Protein AF-A0A358PZN3-F1 (afdb_monomer)

pLDDT: mean 94.81, std 4.81, range [64.06, 98.94]

Mean predicted aligned error: 3.84 Å

Foldseek 3Di:
DFFWFFLAKAKEKEQFLQLLLLLCVVVVPPCSVVLNVLADDPQLCQQQVLNCCLQAVDPLLCVVVFDPPSSVRGHPDGDQHHLRYGYHYNLLLLLLLQLLDPQCQWAFAQVSNVVNLVVQCPDQQSVLWPCSVVPDPHHDHPVRQVCCVVPQQWRFGDDPNDGGTTGGFPDPVFPCRHSVNSSQLSQWLSQQLNQVSVRCSSSVPDLCQEQEEEEFAQAWDDTPVDTNPDASRVSSSVRNVSVNYDYHYFHAWLQRQVVSVLVLRVCQVVVVGFKYKYKTWFGSNQQCVCSVLCVVVVHRRPSSMIMIMMTIIGTRPLQGWGWPSVLKFWDDPPQDADLLSNCCRAPVVSQVVVVHALLLAQAEQAQQAAQVNCVSVVPGFPQLVVLLSSQVNCVVVVNHDPVCSVVSCSRHGRHRSFHPRGNGSQSVSCVNVVRVCLSVVNGFKYKGKTKACCCVVVPDRDITIMIIMTGRRDD

Radius of gyration: 21.74 Å; Cα contacts (8 Å, |Δi|>4): 1107; chains: 1; bounding box: 53×53×61 Å

Sequence (475 aa):
MKYPVIKGTSYTLIQTPGLLLQQATLKGSQLSHSIKDQLRSFDSVVRYPPNQAFIGNLLPEDLLNIPRPWYNNALSEGKRQGKLGEIFPEDEFLGVLDAVDVYGLVCLEAGFKQSILQKLRYHPALCMLKGIKTAQNDSFSNEEVHEMIETREALPLIFGGQIIGCVRKATVSDSNLTASRVLENLTAKASAVAALQLLLSKTGLKPQDVDYIIEASEEACGDNRQKGGGSFAKSIAEACSCSNASGADTRAFCAAPVHALMQAAALVQSGIFTNVIVVAGGCSAKLGLNAEIHLEHNMPVLEDILGAFAFHISKDDGINPIIRTDLIGRMNVGCGDSPQQVYHSLIAEPLTKGGYRIVDMDRYAAELVNPEIIEPTGCGDIAKRNYSMIASLGILRGEIDRSEIEEQIHRFGVPGFAPNQGHIPSGVPYIGPARDLILGNKVNQVMIIGKGSLFLGKLTRLYDALSLIIQRNPK

Solvent-accessible surface area (backbone atoms only — not comparable to full-atom values): 23916 Å² total; per-residue (Å²): 135,84,40,21,15,55,74,40,49,17,24,28,38,33,41,32,62,40,60,20,54,49,43,35,53,77,72,63,47,89,51,54,66,64,52,61,76,30,54,69,54,70,67,56,54,33,16,21,52,42,53,28,24,60,15,45,70,38,58,53,66,57,53,76,80,49,66,80,60,40,87,82,50,45,47,96,73,56,56,46,68,33,80,37,17,34,54,41,56,43,66,62,48,56,42,39,38,44,31,62,48,89,79,74,39,58,44,40,22,41,68,59,46,55,54,35,52,56,56,41,60,70,34,90,38,60,33,72,26,47,27,62,69,61,52,77,95,76,65,35,53,70,66,57,40,51,49,36,40,76,74,58,65,21,39,78,37,44,54,99,91,39,78,49,22,26,26,36,39,82,45,92,91,33,89,46,29,34,14,69,50,44,47,41,51,41,48,21,42,30,37,21,37,53,6,42,34,43,28,31,60,74,64,66,53,54,40,64,65,31,42,32,27,34,23,17,31,75,77,67,40,36,51,78,88,42,72,50,68,45,54,58,17,45,55,32,30,56,38,57,53,18,78,58,38,48,51,44,67,38,80,40,47,16,14,8,47,42,51,33,51,53,50,41,38,51,40,25,59,72,62,80,39,54,31,28,35,35,32,25,23,20,46,61,87,38,27,42,71,56,35,70,58,26,52,78,70,76,41,63,40,79,39,35,50,38,44,21,29,19,37,36,35,23,58,62,76,68,63,42,34,22,42,42,78,90,35,54,10,46,65,54,95,85,52,66,84,51,68,69,48,48,50,36,37,36,44,52,48,21,28,53,77,69,73,43,57,75,80,70,41,47,31,44,27,41,43,18,32,26,34,86,74,38,33,82,76,72,67,41,54,54,14,61,52,49,34,54,54,52,44,51,51,24,39,78,69,72,73,39,57,87,89,43,43,68,61,49,34,64,64,26,44,49,58,35,40,32,58,76,40,64,27,50,14,19,11,59,71,48,50,52,61,49,49,52,30,32,74,68,71,73,43,54,34,35,37,37,27,9,58,10,69,47,38,78,74,71,80,48,85,48,69,42,38,31,22,40,36,40,28,54,41,74,124

Nearest PDB structures (foldseek):
  1mzj-assembly1_B  TM=5.254E-01  e=3.501E-09  Streptomyces sp. R1128
  3il4-assembly2_C  TM=5.568E-01  e=7.692E-09  Enterococcus faecalis
  6et9-assembly1_C  TM=6.204E-01  e=6.902E-07  Methanothermococcus thermolithotrophicus
  7yvy-assembly3_C  TM=6.180E-01  e=4.171E-06  Pyrococcus furiosus COM1
  5dwz-assembly2_G  TM=5.846E-01  e=3.352E-03  Pseudomonas aeruginosa

Secondary structure (DSSP, 8-state):
----EEEEEEEEEEE-HHHHHHHHHHTT-TTHHHHHHTPPPHHHHHH-HHHHHHTTSS-GGGGGGSPSPTTTS--SS--SB-SSEEEEPHHHHHHHHHHH-SSS-EEEBHHHHHHHHHHHHTSTTGGGSHHHHT-----B-HHHHHHHHHHS-PEEEEETTEEEEEE--S-SS-TTS-HHHHHHHHHHHHHHHHHHHHHHHHH---GGG--EEEE-SS--B--SSSTT-B-HHHHHHHHTT-TT-EEEE---GGGHHHHHHHHHHHHHHTTS-SEEEEEE---GGGTTTTHHHHHHTT------EEEEEEEEEES--SSSPEE-GGG-EE--TTS-S-HHHHHIIIIIHHHHHHT--GGG-SEEEE--B-HHHHGGGTT--HHHHHHHHHHHHHHHTTSS-GGGHHHHHHHHBPPP-B-S-TTTTSSGGGHHHHHHHHHTTS-SEEEEEEEE-GGGGTS-S--EEEEEEEEPPP-

Structure (mmCIF, N/CA/C/O backbone):
data_AF-A0A358PZN3-F1
#
_entry.id   AF-A0A358PZN3-F1
#
loop_
_atom_site.group_PDB
_atom_site.id
_atom_site.type_symbol
_atom_site.label_atom_id
_atom_site.label_alt_id
_atom_site.label_comp_id
_atom_site.label_asym_id
_atom_site.label_entity_id
_atom_site.label_seq_id
_atom_site.pdbx_PDB_ins_code
_atom_site.Cartn_x
_atom_site.Cartn_y
_atom_site.Cartn_z
_atom_site.occupancy
_atom_site.B_iso_or_equiv
_atom_site.auth_seq_id
_atom_site.auth_comp_id
_atom_site.auth_asym_id
_atom_site.auth_atom_id
_atom_site.pdbx_PDB_model_num
ATOM 1 N N . MET A 1 1 ? 6.031 -22.545 -20.433 1.00 68.69 1 MET A N 1
ATOM 2 C CA . MET A 1 1 ? 5.826 -22.579 -18.966 1.00 68.69 1 MET A CA 1
ATOM 3 C C . MET A 1 1 ? 4.640 -21.670 -18.670 1.00 68.69 1 MET A C 1
ATOM 5 O O . MET A 1 1 ? 4.574 -20.632 -19.311 1.00 68.69 1 MET A O 1
ATOM 9 N N . LYS A 1 2 ? 3.686 -22.068 -17.817 1.00 90.38 2 LYS A N 1
ATOM 10 C CA . LYS A 1 2 ? 2.560 -21.195 -17.434 1.00 90.38 2 LYS A CA 1
ATOM 11 C C . LYS A 1 2 ? 2.978 -20.333 -16.248 1.00 90.38 2 LYS A C 1
ATOM 13 O O . LYS A 1 2 ? 3.532 -20.876 -15.291 1.00 90.38 2 LYS A O 1
ATOM 18 N N . TYR A 1 3 ? 2.729 -19.033 -16.321 1.00 97.56 3 TYR A N 1
ATOM 19 C CA . TYR A 1 3 ? 3.110 -18.081 -15.281 1.00 97.56 3 TYR A CA 1
ATOM 20 C C . TYR A 1 3 ? 1.866 -17.608 -14.516 1.00 97.56 3 TYR A C 1
ATOM 22 O O . TYR A 1 3 ? 0.807 -17.456 -15.122 1.00 97.56 3 TYR A O 1
ATOM 30 N N . PRO A 1 4 ? 1.957 -17.372 -13.198 1.00 98.44 4 PRO A N 1
ATOM 31 C CA . PRO A 1 4 ? 0.876 -16.749 -12.438 1.00 98.44 4 PRO A CA 1
ATOM 32 C C . PRO A 1 4 ? 0.514 -15.380 -13.006 1.00 98.44 4 PRO A C 1
ATOM 34 O O . PRO A 1 4 ? 1.378 -14.680 -13.535 1.00 98.44 4 PRO A O 1
ATOM 37 N N . VAL A 1 5 ? -0.741 -14.979 -12.839 1.00 98.69 5 VAL A N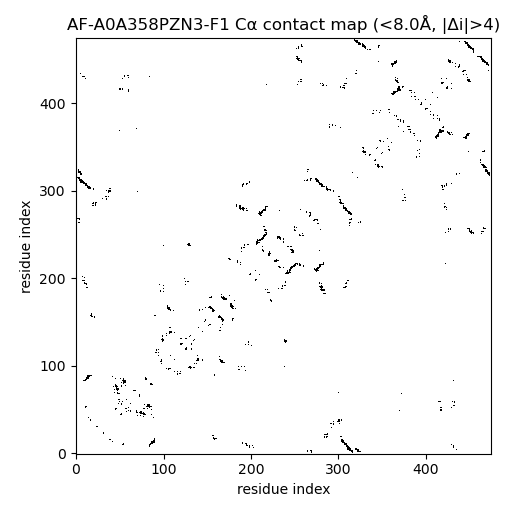 1
ATOM 38 C CA . VAL A 1 5 ? -1.265 -13.708 -13.345 1.00 98.69 5 VAL A CA 1
ATOM 39 C C . VAL A 1 5 ? -1.731 -12.796 -12.224 1.00 98.69 5 VAL A C 1
ATOM 41 O O . VAL A 1 5 ? -2.123 -13.250 -11.148 1.00 98.69 5 VAL A O 1
ATOM 44 N N . ILE A 1 6 ? -1.743 -11.498 -12.514 1.00 98.62 6 ILE A N 1
ATOM 45 C CA . ILE A 1 6 ? -2.354 -10.473 -11.666 1.00 98.62 6 ILE A CA 1
ATOM 46 C C . ILE A 1 6 ? -3.795 -10.282 -12.128 1.00 98.62 6 ILE A C 1
ATOM 48 O O . ILE A 1 6 ? -4.082 -9.544 -13.073 1.00 98.62 6 ILE A O 1
ATOM 52 N N . LYS A 1 7 ? -4.718 -10.979 -11.471 1.00 98.00 7 LYS A N 1
ATOM 53 C CA . LYS A 1 7 ? -6.123 -11.039 -11.879 1.00 98.00 7 LYS A CA 1
ATOM 54 C C . LYS A 1 7 ? -6.938 -9.836 -11.420 1.00 98.00 7 LYS A C 1
ATOM 56 O O . LYS A 1 7 ? -7.906 -9.464 -12.080 1.00 98.00 7 LYS A O 1
ATOM 61 N N . GLY A 1 8 ? -6.521 -9.191 -10.337 1.00 98.12 8 GLY A N 1
ATOM 62 C CA . GLY A 1 8 ? -7.188 -8.013 -9.804 1.00 98.12 8 GLY A CA 1
ATOM 63 C C . GLY A 1 8 ? -6.311 -7.223 -8.849 1.00 98.12 8 GLY A C 1
ATOM 64 O O . GLY A 1 8 ? -5.355 -7.746 -8.277 1.00 98.12 8 GLY A O 1
ATOM 65 N N . THR A 1 9 ? -6.659 -5.954 -8.683 1.00 98.50 9 THR A N 1
ATOM 66 C CA . THR A 1 9 ? -5.968 -5.008 -7.807 1.00 98.50 9 THR A CA 1
ATOM 67 C C . THR A 1 9 ? -6.991 -4.116 -7.121 1.00 98.50 9 THR A C 1
ATOM 69 O O . THR A 1 9 ? -7.992 -3.747 -7.743 1.00 98.50 9 THR A O 1
ATOM 72 N N . SER A 1 10 ? -6.722 -3.720 -5.885 1.00 98.62 10 SER A N 1
ATOM 73 C CA . SER A 1 10 ? -7.441 -2.651 -5.206 1.00 98.62 10 SER A CA 1
ATOM 74 C C . SER A 1 10 ? -6.488 -1.752 -4.427 1.00 98.62 10 SER A C 1
ATOM 76 O O . SER A 1 10 ? -5.435 -2.195 -3.961 1.00 98.62 10 SER A O 1
ATOM 78 N N . TYR A 1 11 ? -6.891 -0.496 -4.269 1.00 98.56 11 TYR A N 1
ATOM 79 C CA . TYR A 1 11 ? -6.168 0.508 -3.501 1.00 98.56 11 TYR A CA 1
ATOM 80 C C . TYR A 1 11 ? -7.123 1.257 -2.585 1.00 98.56 11 TYR A C 1
ATOM 82 O O . TYR A 1 11 ? -8.282 1.494 -2.926 1.00 98.56 11 TYR A O 1
ATOM 90 N N . THR A 1 12 ? -6.612 1.667 -1.439 1.00 98.31 12 THR A N 1
ATOM 91 C CA . THR A 1 12 ? -7.355 2.454 -0.468 1.00 98.31 12 THR A CA 1
ATOM 92 C C . THR A 1 12 ? -6.472 3.595 0.000 1.00 98.31 12 THR A C 1
ATOM 94 O O . THR A 1 12 ? -5.315 3.381 0.361 1.00 98.31 12 THR A O 1
ATOM 97 N N . LEU A 1 13 ? -7.025 4.802 0.002 1.00 98.69 13 LEU A N 1
ATOM 98 C CA . LEU A 1 13 ? -6.485 5.925 0.753 1.00 98.69 13 LEU A CA 1
ATOM 99 C C . LEU A 1 13 ? -7.462 6.259 1.869 1.00 98.69 13 LEU A C 1
ATOM 101 O O . LEU A 1 13 ? -8.667 6.236 1.652 1.00 98.69 13 LEU A O 1
ATOM 105 N N . ILE A 1 14 ? -6.971 6.563 3.059 1.00 98.56 14 ILE A N 1
ATOM 106 C CA . ILE A 1 14 ? -7.823 6.931 4.188 1.00 98.56 14 ILE A CA 1
ATOM 107 C C . ILE A 1 14 ? -7.271 8.211 4.779 1.00 98.56 14 ILE A C 1
ATOM 109 O O . ILE A 1 14 ? -6.125 8.226 5.224 1.00 98.56 14 ILE A O 1
ATOM 113 N N . GLN A 1 15 ? -8.072 9.271 4.782 1.00 98.25 15 GLN A N 1
ATOM 114 C CA . GLN A 1 15 ? -7.695 10.491 5.476 1.00 98.25 15 GLN A CA 1
ATOM 115 C C . GLN A 1 15 ? -7.861 10.286 6.985 1.00 98.25 15 GLN A C 1
ATOM 117 O O . GLN A 1 15 ? -8.930 9.871 7.425 1.00 98.25 15 GLN A O 1
ATOM 122 N N . THR A 1 16 ? -6.824 10.574 7.770 1.00 96.81 16 THR A N 1
ATOM 123 C CA . THR A 1 16 ? -6.803 10.351 9.225 1.00 96.81 16 THR A CA 1
ATOM 124 C C . THR A 1 16 ? -6.147 11.517 9.985 1.00 96.81 16 THR A C 1
ATOM 126 O O . THR A 1 16 ? -5.072 11.348 10.577 1.00 96.81 16 THR A O 1
ATOM 129 N N . PRO A 1 17 ? -6.729 12.732 9.941 1.00 95.81 17 PRO A N 1
ATOM 130 C CA . PRO A 1 17 ? -6.175 13.895 10.628 1.00 95.81 17 PRO A CA 1
ATOM 131 C C . PRO A 1 17 ? -6.144 13.731 12.156 1.00 95.81 17 PRO A C 1
ATOM 133 O O . PRO A 1 17 ? -5.182 14.160 12.793 1.00 95.81 17 PRO A O 1
ATOM 136 N N . GLY A 1 18 ? -7.149 13.091 12.757 1.00 95.12 18 GLY A N 1
ATOM 137 C CA . GLY A 1 18 ? -7.187 12.780 14.185 1.00 95.12 18 GLY A CA 1
ATOM 138 C C . GLY A 1 18 ? -6.059 11.843 14.614 1.00 95.12 18 GLY A C 1
ATOM 139 O O . GLY A 1 18 ? -5.339 12.152 15.567 1.00 95.12 18 GLY A O 1
ATOM 140 N N . LEU A 1 19 ? -5.836 10.752 13.870 1.00 95.25 19 LEU A N 1
ATOM 141 C CA . LEU A 1 19 ? -4.716 9.834 14.140 1.00 95.25 19 LEU A CA 1
ATOM 142 C C . LEU A 1 19 ? -3.349 10.509 13.949 1.00 95.25 19 LEU A C 1
ATOM 144 O O . LEU A 1 19 ? -2.412 10.230 14.696 1.00 95.25 19 LEU A O 1
ATOM 148 N N . LEU A 1 20 ? -3.225 11.430 12.986 1.00 94.94 20 LEU A N 1
ATOM 149 C CA . LEU A 1 20 ? -2.003 12.216 12.809 1.00 94.94 20 LEU A CA 1
ATOM 150 C C . LEU A 1 20 ? -1.723 13.094 14.032 1.00 94.94 20 LEU A C 1
ATOM 152 O O . LEU A 1 20 ? -0.606 13.076 14.550 1.00 94.94 20 LEU A O 1
ATOM 156 N N . LEU A 1 21 ? -2.716 13.849 14.512 1.00 92.38 21 LEU A N 1
ATOM 157 C CA . LEU A 1 21 ? -2.554 14.718 15.686 1.00 92.38 21 LEU A CA 1
ATOM 158 C C . LEU A 1 21 ? -2.202 13.919 16.941 1.00 92.38 21 LEU A C 1
ATOM 160 O O . LEU A 1 21 ? -1.367 14.335 17.748 1.00 92.38 21 LEU A O 1
ATOM 164 N N . GLN A 1 22 ? -2.810 12.748 17.084 1.00 90.12 22 GLN A N 1
ATOM 165 C CA . GLN A 1 22 ? -2.498 11.808 18.146 1.00 90.12 22 GLN A CA 1
ATOM 166 C C . GLN A 1 22 ? -1.043 11.331 18.058 1.00 90.12 22 GLN A C 1
ATOM 168 O O . GLN A 1 22 ? -0.331 11.359 19.060 1.00 90.12 22 GLN A O 1
ATOM 173 N N . GLN A 1 23 ? -0.565 10.977 16.862 1.00 89.62 23 GLN 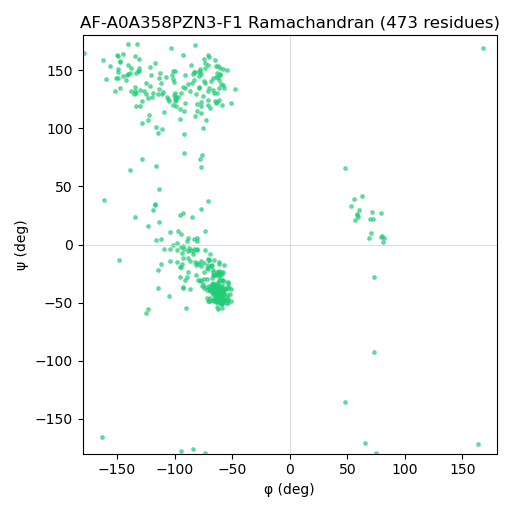A N 1
ATOM 174 C CA . GLN A 1 23 ? 0.825 10.578 16.647 1.00 89.62 23 GLN A CA 1
ATOM 175 C C . GLN A 1 23 ? 1.813 11.724 16.913 1.00 89.62 23 GLN A C 1
ATOM 177 O O . GLN A 1 23 ? 2.859 11.503 17.525 1.00 89.62 23 GLN A O 1
ATOM 182 N N . ALA A 1 24 ? 1.483 12.952 16.504 1.00 87.75 24 ALA A N 1
ATOM 183 C CA . ALA A 1 24 ? 2.277 14.144 16.803 1.00 87.75 24 ALA A CA 1
ATOM 184 C C . ALA A 1 24 ? 2.373 14.394 18.319 1.00 87.75 24 ALA A C 1
ATOM 186 O O . ALA A 1 24 ? 3.458 14.659 18.842 1.00 87.75 24 ALA A O 1
ATOM 187 N N . THR A 1 25 ? 1.258 14.218 19.034 1.00 85.44 25 THR A N 1
ATOM 188 C CA . THR A 1 25 ? 1.195 14.348 20.497 1.00 85.44 25 THR A CA 1
ATOM 189 C C . THR A 1 25 ? 2.035 13.275 21.192 1.00 85.44 25 THR A C 1
ATOM 191 O O . THR A 1 25 ? 2.825 13.596 22.077 1.00 85.44 25 THR A O 1
ATOM 194 N N . LEU A 1 26 ? 1.941 12.012 20.757 1.00 83.00 26 LEU A N 1
ATOM 195 C CA . LEU A 1 26 ? 2.744 10.904 21.296 1.00 83.00 26 LEU A CA 1
ATOM 196 C C . LEU A 1 26 ? 4.253 11.103 21.097 1.00 83.00 26 LEU A C 1
ATOM 198 O O . LEU A 1 26 ? 5.046 10.668 21.930 1.00 83.00 26 LEU A O 1
ATOM 202 N N . LYS A 1 27 ? 4.654 11.772 20.011 1.00 81.50 27 LYS A N 1
ATOM 203 C CA . LYS A 1 27 ? 6.051 12.148 19.741 1.00 81.50 27 LYS A CA 1
ATOM 204 C C . LYS A 1 27 ? 6.498 13.409 20.493 1.00 81.50 27 LYS A C 1
ATOM 206 O O . LYS A 1 27 ? 7.670 13.765 20.414 1.00 81.50 27 LYS A O 1
ATOM 211 N N . GLY A 1 28 ? 5.597 14.078 21.215 1.00 79.75 28 GLY A N 1
ATOM 212 C CA . GLY A 1 28 ? 5.892 15.304 21.954 1.00 79.75 28 GLY A CA 1
ATOM 213 C C . GLY A 1 28 ? 6.118 16.530 21.064 1.00 79.75 28 GLY A C 1
ATOM 214 O O . GLY A 1 28 ? 6.862 17.426 21.460 1.00 79.75 28 GLY A O 1
ATOM 215 N N . SER A 1 29 ? 5.513 16.584 19.868 1.00 79.75 29 SER A N 1
ATOM 216 C CA . SER A 1 29 ? 5.669 17.737 18.972 1.00 79.75 29 SER A CA 1
ATOM 217 C C . SER A 1 29 ? 5.071 19.001 19.593 1.00 79.75 29 SER A C 1
ATOM 219 O O . SER A 1 29 ? 3.870 19.079 19.881 1.00 79.75 29 SER A O 1
ATOM 221 N N . GLN A 1 30 ? 5.908 20.030 19.742 1.00 77.75 30 GLN A N 1
ATOM 222 C CA . GLN A 1 30 ? 5.498 21.347 20.241 1.00 77.75 30 GLN A CA 1
ATOM 223 C C . GLN A 1 30 ? 4.633 22.120 19.231 1.00 77.75 30 GLN A C 1
ATOM 225 O O . GLN A 1 30 ? 3.990 23.101 19.595 1.00 77.75 30 GLN A O 1
ATOM 230 N N . LEU A 1 31 ? 4.574 21.659 17.977 1.00 79.25 31 LEU A N 1
ATOM 231 C CA . LEU A 1 31 ? 3.849 22.298 16.878 1.00 79.25 31 LEU A CA 1
ATOM 232 C C . LEU A 1 31 ? 2.456 21.701 16.643 1.00 79.25 31 LEU A C 1
ATOM 234 O O . LEU A 1 31 ? 1.810 22.029 15.654 1.00 79.25 31 LEU A O 1
ATOM 238 N N . SER A 1 32 ? 1.951 20.865 17.555 1.00 78.56 32 SER A N 1
ATOM 239 C CA . SER A 1 32 ? 0.658 20.176 17.401 1.00 78.56 32 SER A CA 1
ATOM 240 C C . SER A 1 32 ? -0.522 21.119 17.097 1.00 78.56 32 SER A C 1
ATOM 242 O O . SER A 1 32 ? -1.434 20.742 16.365 1.00 78.56 32 SER A O 1
ATOM 244 N N . HIS A 1 33 ? -0.503 22.357 17.612 1.00 82.62 33 HIS A N 1
ATOM 245 C CA . HIS A 1 33 ? -1.515 23.373 17.281 1.00 82.62 33 HIS A CA 1
ATOM 246 C C . HIS A 1 33 ? -1.365 23.875 15.837 1.00 82.62 33 HIS A C 1
ATOM 248 O O . HIS A 1 33 ? -2.325 23.838 15.079 1.00 82.62 33 HIS A O 1
ATOM 254 N N . SER A 1 34 ? -0.151 24.241 15.423 1.00 86.56 34 SER A N 1
ATOM 255 C CA . SER A 1 34 ? 0.138 24.671 14.050 1.00 86.56 34 SER A CA 1
ATOM 256 C C . SER A 1 34 ? -0.141 23.573 13.018 1.00 86.56 34 SER A C 1
ATOM 258 O O . SER A 1 34 ? -0.630 23.858 11.929 1.00 86.56 34 SER A O 1
ATOM 260 N N . ILE A 1 35 ? 0.125 22.308 13.368 1.00 87.62 35 ILE A N 1
ATOM 261 C CA . ILE A 1 35 ? -0.217 21.142 12.541 1.00 87.62 35 ILE A CA 1
ATOM 262 C C . ILE A 1 35 ? -1.728 21.083 12.323 1.00 87.62 35 ILE A C 1
ATOM 264 O O . ILE A 1 35 ? -2.166 20.901 11.191 1.00 87.62 35 ILE A O 1
ATOM 268 N N . LYS A 1 36 ? -2.523 21.265 13.387 1.00 88.25 36 LYS A N 1
ATOM 269 C CA . LYS A 1 36 ? -3.990 21.238 13.318 1.00 88.25 36 LYS A CA 1
ATOM 270 C C . LYS A 1 36 ? -4.540 22.283 12.345 1.00 88.25 36 LYS A C 1
ATOM 272 O O . LYS A 1 36 ? -5.465 21.972 11.599 1.00 88.25 36 LYS A O 1
ATOM 277 N N . ASP A 1 37 ? -3.954 23.476 12.323 1.00 89.56 37 ASP A N 1
ATOM 278 C CA . ASP A 1 37 ? -4.392 24.578 11.458 1.00 89.56 37 ASP A CA 1
ATOM 279 C C . ASP A 1 37 ? -4.060 24.353 9.971 1.00 89.56 37 ASP A C 1
ATOM 281 O O . ASP A 1 37 ? -4.688 24.954 9.102 1.00 89.56 37 ASP A O 1
ATOM 285 N N . GLN A 1 38 ? -3.100 23.471 9.668 1.00 93.31 38 GLN A N 1
ATOM 286 C CA . GLN A 1 38 ? -2.674 23.123 8.304 1.00 93.31 38 GLN A CA 1
ATOM 287 C C . GLN A 1 38 ? -3.192 21.755 7.831 1.00 93.31 38 GLN A C 1
ATOM 289 O O . GLN A 1 38 ? -2.757 21.239 6.794 1.00 93.31 38 GLN A O 1
ATOM 294 N N . LEU A 1 39 ? -4.124 21.150 8.574 1.00 93.69 39 LEU A N 1
ATOM 295 C CA . LEU A 1 39 ? -4.808 19.934 8.146 1.00 93.69 39 LEU A CA 1
ATOM 296 C C . LEU A 1 39 ? -5.701 20.207 6.937 1.00 93.69 39 LEU A C 1
ATOM 298 O O . LEU A 1 39 ? -6.357 21.243 6.819 1.00 93.69 39 LEU A O 1
ATOM 302 N N . ARG A 1 40 ? -5.762 19.230 6.036 1.00 95.19 40 ARG A N 1
ATOM 303 C CA . ARG A 1 40 ? -6.553 19.338 4.814 1.00 95.19 40 ARG A CA 1
ATOM 304 C C . ARG A 1 40 ? -8.010 18.986 5.079 1.00 95.19 40 ARG A C 1
ATOM 306 O O . ARG A 1 40 ? -8.327 18.106 5.877 1.00 95.19 40 ARG A O 1
ATOM 313 N N . SER A 1 41 ? -8.916 19.621 4.340 1.00 95.94 41 SER A N 1
ATOM 314 C CA . SER A 1 41 ? -10.298 19.143 4.264 1.00 95.94 41 SER A CA 1
ATOM 315 C C . SER A 1 41 ? -10.373 17.843 3.452 1.0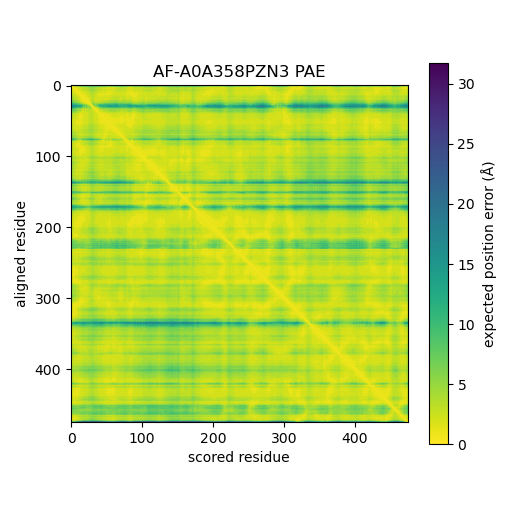0 95.94 41 SER A C 1
ATOM 317 O O . SER A 1 41 ? -9.550 17.618 2.561 1.00 95.94 41 SER A O 1
ATOM 319 N N . PHE A 1 42 ? -11.395 17.019 3.698 1.00 97.56 42 PHE A N 1
ATOM 320 C CA . PHE A 1 42 ? -11.615 15.804 2.909 1.00 97.56 42 PHE A CA 1
ATOM 321 C C . PHE A 1 42 ? -11.804 16.100 1.411 1.00 97.56 42 PHE A C 1
ATOM 323 O O . PHE A 1 42 ? -11.274 15.373 0.573 1.00 97.56 42 PHE A O 1
ATOM 330 N N . ASP A 1 43 ? -12.476 17.203 1.054 1.00 97.19 43 ASP A N 1
ATOM 331 C CA . ASP A 1 43 ? -12.621 17.639 -0.346 1.00 97.19 43 ASP A CA 1
ATOM 332 C C . ASP A 1 43 ? -11.259 17.932 -0.991 1.00 97.19 43 ASP A C 1
ATOM 334 O O . ASP A 1 43 ? -10.967 17.460 -2.091 1.00 97.19 43 ASP A O 1
ATOM 338 N N . SER A 1 44 ? -10.378 18.635 -0.273 1.00 97.00 44 SER A N 1
ATOM 339 C CA . SER A 1 44 ? -9.014 18.915 -0.734 1.00 97.00 44 SER A CA 1
ATOM 340 C C . SER A 1 44 ? -8.220 17.628 -0.966 1.00 97.00 44 SER A C 1
ATOM 342 O O . SER A 1 44 ? -7.502 17.520 -1.958 1.00 97.00 44 SER A O 1
ATOM 344 N N . VAL A 1 45 ? -8.372 16.630 -0.089 1.00 98.06 45 VAL A N 1
ATOM 345 C CA . VAL A 1 45 ? -7.736 15.311 -0.234 1.00 98.06 45 VAL A CA 1
ATOM 346 C C . VAL A 1 45 ? -8.285 14.554 -1.437 1.00 98.06 45 VAL A C 1
ATOM 348 O O . VAL A 1 45 ? -7.510 13.952 -2.182 1.00 98.06 45 VAL A O 1
ATOM 351 N N . VAL A 1 46 ? -9.597 14.602 -1.667 1.00 98.50 46 VAL A N 1
ATOM 352 C CA . VAL A 1 46 ? -10.230 13.967 -2.827 1.00 98.50 46 VAL A CA 1
ATOM 353 C C . VAL A 1 46 ? -9.767 14.619 -4.127 1.00 98.50 46 VAL A C 1
ATOM 355 O O . VAL A 1 46 ? -9.437 13.915 -5.075 1.00 98.50 46 VAL A O 1
ATOM 358 N N . ARG A 1 47 ? -9.685 15.947 -4.190 1.00 98.06 47 ARG A N 1
ATOM 359 C CA . ARG A 1 47 ? -9.312 16.682 -5.411 1.00 98.06 47 ARG A CA 1
ATOM 360 C C . ARG A 1 47 ? -7.805 16.735 -5.669 1.00 98.06 47 ARG A C 1
ATOM 362 O O . ARG A 1 47 ? -7.387 17.251 -6.705 1.00 98.06 47 ARG A O 1
ATOM 369 N N . TYR A 1 48 ? -6.994 16.201 -4.758 1.00 98.50 48 TYR A N 1
ATOM 370 C CA . TYR A 1 48 ? -5.544 16.159 -4.899 1.00 98.50 48 TYR A CA 1
ATOM 371 C C . TYR A 1 48 ? -5.131 15.175 -6.015 1.00 98.50 48 TYR A C 1
ATOM 373 O O . TYR A 1 48 ? -5.401 13.974 -5.892 1.00 98.50 48 TYR A O 1
ATOM 381 N N . PRO A 1 49 ? -4.472 15.632 -7.101 1.00 98.44 49 PRO A N 1
ATOM 382 C CA . PRO A 1 49 ? -4.200 14.793 -8.269 1.00 98.44 49 PRO A CA 1
ATOM 383 C C . PRO A 1 49 ? -3.464 13.471 -7.975 1.00 98.44 49 PRO A C 1
ATOM 385 O O . PRO A 1 49 ? -3.915 12.437 -8.474 1.00 98.44 49 PRO A O 1
ATOM 388 N N . PRO A 1 50 ? -2.416 13.424 -7.122 1.00 98.50 50 PRO A N 1
ATOM 389 C CA . PRO A 1 50 ? -1.755 12.162 -6.770 1.00 98.50 50 PRO A CA 1
ATOM 390 C C . PRO A 1 50 ? -2.689 11.134 -6.126 1.00 98.50 50 PRO A C 1
ATOM 392 O O . PRO A 1 50 ? -2.586 9.940 -6.407 1.00 98.50 50 PRO A O 1
ATOM 395 N N . ASN A 1 51 ? -3.657 11.588 -5.323 1.00 98.69 51 ASN A N 1
ATOM 396 C CA . ASN A 1 51 ? -4.643 10.698 -4.717 1.00 98.69 51 ASN A CA 1
ATOM 397 C C . ASN A 1 51 ? -5.591 10.123 -5.773 1.00 98.69 51 ASN A C 1
ATOM 399 O O . ASN A 1 51 ? -5.899 8.934 -5.729 1.00 98.69 51 ASN A O 1
ATOM 403 N N . GLN A 1 52 ? -6.003 10.934 -6.754 1.00 98.62 52 GLN A N 1
ATOM 404 C CA . GLN A 1 52 ? -6.818 10.473 -7.882 1.00 98.62 52 GLN A CA 1
ATOM 405 C C . GLN A 1 52 ? -6.062 9.476 -8.772 1.00 98.62 52 GLN A C 1
ATOM 407 O O . GLN A 1 52 ? -6.663 8.500 -9.227 1.00 98.62 52 GLN A O 1
ATOM 412 N N . ALA A 1 53 ? -4.752 9.657 -8.967 1.00 98.50 53 ALA A N 1
ATOM 413 C CA . ALA A 1 53 ? -3.907 8.667 -9.634 1.00 98.50 53 ALA A CA 1
ATOM 414 C C . ALA A 1 53 ? -3.831 7.352 -8.836 1.00 98.50 53 ALA A C 1
ATOM 416 O O . ALA A 1 53 ? -3.988 6.270 -9.400 1.00 98.50 53 ALA A O 1
ATOM 417 N N . PHE A 1 54 ? -3.695 7.432 -7.508 1.00 98.69 54 PHE A N 1
ATOM 418 C CA . PHE A 1 54 ? -3.610 6.260 -6.630 1.00 98.69 54 PHE A CA 1
ATOM 419 C C . PHE A 1 54 ? -4.865 5.377 -6.651 1.00 98.69 54 PHE A C 1
ATOM 421 O O . PHE A 1 54 ? -4.758 4.152 -6.634 1.00 98.69 54 PHE A O 1
ATOM 428 N N . ILE A 1 55 ? -6.059 5.971 -6.741 1.00 98.56 55 ILE A N 1
ATOM 429 C CA . ILE A 1 55 ? -7.324 5.220 -6.852 1.00 98.56 55 ILE A CA 1
ATOM 430 C C . ILE A 1 55 ? -7.737 4.912 -8.304 1.00 98.56 55 ILE A C 1
ATOM 432 O O . ILE A 1 55 ? -8.796 4.316 -8.535 1.00 98.56 55 ILE A O 1
ATOM 436 N N . GLY A 1 56 ? -6.908 5.277 -9.286 1.00 97.94 56 GLY A N 1
ATOM 437 C CA . GLY A 1 56 ? -7.090 4.944 -10.701 1.00 97.94 56 GLY A CA 1
ATOM 438 C C . GLY A 1 56 ? -8.099 5.808 -11.462 1.00 97.94 56 GLY A C 1
ATOM 439 O O . GLY A 1 56 ? -8.706 5.317 -12.411 1.00 97.94 56 GLY A O 1
ATOM 440 N N . ASN A 1 57 ? -8.317 7.057 -11.041 1.00 97.81 57 ASN A N 1
ATOM 441 C CA . ASN A 1 57 ? -9.096 8.047 -11.799 1.00 97.81 57 ASN A CA 1
ATOM 442 C C . ASN A 1 57 ? -8.239 8.852 -12.785 1.00 97.81 57 ASN A C 1
ATOM 444 O O . ASN A 1 57 ? -8.767 9.351 -13.775 1.00 97.81 57 ASN A O 1
ATOM 448 N N . LEU A 1 58 ? -6.934 8.941 -12.530 1.00 97.50 58 LEU A N 1
ATOM 449 C CA . LEU A 1 58 ? -5.924 9.456 -13.454 1.00 97.50 58 LEU A CA 1
ATOM 450 C C . LEU A 1 58 ? -4.881 8.369 -13.711 1.00 97.50 58 LEU A C 1
ATOM 452 O O . LEU A 1 58 ? -4.640 7.532 -12.835 1.00 97.50 58 LEU A O 1
ATOM 456 N N . LEU A 1 59 ? -4.233 8.389 -14.877 1.00 97.81 59 LEU A N 1
ATOM 457 C CA . LEU A 1 59 ? -2.974 7.665 -15.008 1.00 97.81 59 LEU A CA 1
ATOM 458 C C . LEU A 1 59 ? -1.890 8.457 -14.267 1.00 97.81 59 LEU A C 1
ATOM 460 O O . LEU A 1 59 ? -1.877 9.686 -14.352 1.00 97.81 59 LEU A O 1
ATOM 464 N N . PRO A 1 60 ? -0.964 7.800 -13.551 1.00 97.94 60 PRO A N 1
ATOM 465 C CA . PRO A 1 60 ? 0.155 8.491 -12.918 1.00 97.94 60 PRO A CA 1
ATOM 466 C C . PRO A 1 60 ? 0.926 9.401 -13.880 1.00 97.94 60 PRO A C 1
ATOM 468 O O . PRO A 1 60 ? 1.302 10.506 -13.511 1.00 97.94 60 PRO A O 1
ATOM 471 N N . GLU A 1 61 ? 1.103 8.984 -15.131 1.00 96.88 61 GLU A N 1
ATOM 472 C CA . GLU A 1 61 ? 1.767 9.763 -16.177 1.00 96.88 61 GLU A CA 1
ATOM 473 C C . GLU A 1 61 ? 1.058 11.086 -16.500 1.00 96.88 61 GLU A C 1
ATOM 475 O O . GLU A 1 61 ? 1.722 12.058 -16.860 1.00 96.88 61 GLU A O 1
ATOM 480 N N . ASP A 1 62 ? -0.263 11.168 -16.310 1.00 96.75 62 ASP A N 1
ATOM 481 C CA . ASP A 1 62 ? -1.026 12.397 -16.548 1.00 96.75 62 ASP A CA 1
ATOM 482 C C . ASP A 1 62 ? -0.676 13.499 -15.535 1.00 96.75 62 ASP A C 1
ATOM 484 O O . ASP A 1 62 ? -0.899 14.678 -15.809 1.00 96.75 62 ASP A O 1
ATOM 488 N N . LEU A 1 63 ? -0.075 13.149 -14.388 1.00 97.44 63 LEU A N 1
ATOM 489 C CA . LEU A 1 63 ? 0.372 14.118 -13.382 1.00 97.44 63 LEU A CA 1
ATOM 490 C C . LEU A 1 63 ? 1.442 15.074 -13.919 1.00 97.44 63 LEU A C 1
ATOM 492 O O . LEU A 1 63 ? 1.555 16.195 -13.425 1.00 97.44 63 LEU A O 1
ATOM 496 N N . LEU A 1 64 ? 2.200 14.660 -14.942 1.00 94.44 64 LEU A N 1
ATOM 497 C CA . LEU A 1 64 ? 3.194 15.507 -15.608 1.00 94.44 64 LEU A CA 1
ATOM 498 C C . LEU A 1 64 ? 2.551 16.682 -16.361 1.00 94.44 64 LEU A C 1
ATOM 500 O O . LEU A 1 64 ? 3.206 17.698 -16.579 1.00 94.44 64 LEU A O 1
ATOM 504 N N . ASN A 1 65 ? 1.268 16.567 -16.717 1.00 95.88 65 ASN A N 1
ATOM 505 C CA . ASN A 1 65 ? 0.507 17.619 -17.393 1.00 95.88 65 ASN A CA 1
ATOM 506 C C . ASN A 1 65 ? -0.135 18.614 -16.411 1.00 95.88 65 ASN A C 1
ATOM 508 O O . ASN A 1 65 ? -0.738 19.597 -16.842 1.00 95.88 65 ASN A O 1
ATOM 512 N N . ILE A 1 66 ? -0.029 18.368 -15.100 1.00 97.12 66 ILE A N 1
ATOM 513 C CA . ILE A 1 66 ? -0.594 19.223 -14.055 1.00 97.12 66 ILE A CA 1
ATOM 514 C C . ILE A 1 66 ? 0.547 20.008 -13.396 1.00 97.12 66 ILE A C 1
ATOM 516 O O . ILE A 1 66 ? 1.481 19.392 -12.870 1.00 97.12 66 ILE A O 1
ATOM 520 N N . PRO A 1 67 ? 0.488 21.353 -13.371 1.00 96.69 67 PRO A N 1
ATOM 521 C CA . PRO A 1 67 ? 1.513 22.163 -12.726 1.00 96.69 67 PRO A CA 1
ATOM 522 C C . PRO A 1 67 ? 1.691 21.813 -11.245 1.00 96.69 67 PRO A C 1
ATOM 524 O O . PRO A 1 67 ? 0.717 21.660 -10.503 1.00 96.69 67 PRO A O 1
ATOM 527 N N . ARG A 1 68 ? 2.949 21.733 -10.800 1.00 95.62 68 ARG A N 1
ATOM 528 C CA . ARG A 1 68 ? 3.289 21.675 -9.374 1.00 95.62 68 ARG A CA 1
ATOM 529 C C . ARG A 1 68 ? 3.339 23.099 -8.771 1.00 95.62 68 ARG A C 1
ATOM 531 O O . ARG A 1 68 ? 3.753 24.022 -9.471 1.00 95.62 68 ARG A O 1
ATOM 538 N N . PRO A 1 69 ? 2.965 23.293 -7.493 1.00 96.50 69 PRO A N 1
ATOM 539 C CA . PRO A 1 69 ? 2.543 22.233 -6.596 1.00 96.50 69 PRO A CA 1
ATOM 540 C C . PRO A 1 69 ? 1.095 21.768 -6.822 1.00 96.50 69 PRO A C 1
ATOM 542 O O . PRO A 1 69 ? 0.185 22.583 -6.968 1.00 96.50 69 PRO A O 1
ATOM 545 N N . TRP A 1 70 ? 0.864 20.456 -6.829 1.00 97.62 70 TRP A N 1
ATOM 546 C CA . TRP A 1 70 ? -0.437 19.825 -7.036 1.00 97.62 70 TRP A CA 1
ATOM 547 C C . TRP A 1 70 ? -1.430 20.151 -5.917 1.00 97.62 70 TRP A C 1
ATOM 549 O O . TRP A 1 70 ? -2.632 20.164 -6.166 1.00 97.62 70 TRP A O 1
ATOM 559 N N . TYR A 1 71 ? -0.963 20.465 -4.702 1.00 94.88 71 TYR A N 1
ATOM 560 C CA . TYR A 1 71 ? -1.852 20.893 -3.614 1.00 94.88 71 TYR A CA 1
ATOM 561 C C . TYR A 1 71 ? -2.434 22.301 -3.840 1.00 94.88 71 TYR A C 1
ATOM 563 O O . TYR A 1 71 ? -3.504 22.593 -3.313 1.00 94.88 71 TYR A O 1
ATOM 571 N N . ASN A 1 72 ? -1.798 23.135 -4.678 1.00 95.56 72 ASN A N 1
ATOM 572 C CA . ASN A 1 72 ? -2.358 24.410 -5.156 1.00 95.56 72 ASN A CA 1
ATOM 573 C C . ASN A 1 72 ? -3.090 24.273 -6.502 1.00 95.56 72 ASN A C 1
ATOM 575 O O . ASN A 1 72 ? -3.866 25.149 -6.873 1.00 95.56 72 ASN A O 1
ATOM 579 N N . ASN A 1 73 ? -2.859 23.176 -7.227 1.00 96.12 73 ASN A N 1
ATOM 580 C CA . ASN A 1 73 ? -3.455 22.871 -8.529 1.00 96.12 73 ASN A CA 1
ATOM 581 C C . ASN A 1 73 ? -4.394 21.657 -8.426 1.00 96.12 73 ASN A C 1
ATOM 583 O O . ASN A 1 73 ? -4.310 20.707 -9.207 1.00 96.12 73 ASN A O 1
ATOM 587 N N . ALA A 1 74 ? -5.272 21.679 -7.419 1.00 93.81 74 ALA A N 1
ATOM 588 C CA . ALA A 1 74 ? -6.279 20.644 -7.218 1.00 93.81 74 ALA A CA 1
ATOM 589 C C . ALA A 1 74 ? -7.229 20.559 -8.423 1.00 93.81 74 ALA A C 1
ATOM 591 O O . ALA A 1 74 ? -7.573 21.573 -9.035 1.00 93.81 74 ALA A O 1
ATOM 592 N N . LEU A 1 75 ? -7.699 19.351 -8.738 1.00 95.62 75 LEU A N 1
ATOM 593 C CA . LEU A 1 75 ? -8.647 19.151 -9.834 1.00 95.62 75 LEU A CA 1
ATOM 594 C C . LEU A 1 75 ? -9.942 19.929 -9.568 1.00 95.62 75 LEU A C 1
ATOM 596 O O . LEU A 1 75 ? -10.371 20.067 -8.420 1.00 95.62 75 LEU A O 1
ATOM 600 N N . SER A 1 76 ? -10.597 20.431 -10.615 1.00 90.38 76 SER A N 1
ATOM 601 C CA . SER A 1 76 ? -11.918 21.064 -10.484 1.00 90.38 76 SER A CA 1
ATOM 602 C C . SER A 1 76 ? -12.971 20.070 -9.990 1.00 90.38 76 SER A C 1
ATOM 604 O O . SER A 1 76 ? -13.806 20.423 -9.164 1.00 90.38 76 SER A O 1
ATOM 606 N N . GLU A 1 77 ? -12.875 18.817 -10.438 1.00 89.62 77 GLU A N 1
ATOM 607 C CA . GLU A 1 77 ? -13.713 17.701 -10.012 1.00 89.62 77 GLU A CA 1
ATOM 608 C C . GLU A 1 77 ? -12.833 16.548 -9.516 1.00 89.62 77 GLU A C 1
ATOM 610 O O . GLU A 1 77 ? -11.902 16.120 -10.197 1.00 89.62 77 GLU A O 1
ATOM 615 N N . GLY A 1 78 ? -13.136 16.026 -8.327 1.00 90.94 78 GLY A N 1
ATOM 616 C CA . GLY A 1 78 ? -12.516 14.826 -7.769 1.00 90.94 78 GLY A CA 1
ATOM 617 C C . GLY A 1 78 ? -13.593 13.871 -7.268 1.00 90.94 78 GLY A C 1
ATOM 618 O O . GLY A 1 78 ? -14.664 14.302 -6.840 1.00 90.94 78 GLY A O 1
ATOM 619 N N . LYS A 1 79 ? -13.329 12.564 -7.324 1.00 96.88 79 LYS A N 1
ATOM 620 C CA . LYS A 1 79 ? -14.256 11.544 -6.814 1.00 96.88 79 LYS A CA 1
ATOM 621 C C . LYS A 1 79 ? -13.567 10.718 -5.749 1.00 96.88 79 LYS A C 1
ATOM 623 O O . LYS A 1 79 ? -12.423 10.308 -5.930 1.00 96.88 79 LYS A O 1
ATOM 628 N N . ARG A 1 80 ? -14.270 10.446 -4.646 1.00 97.25 80 ARG A N 1
ATOM 629 C CA . ARG A 1 80 ? -13.741 9.541 -3.620 1.00 97.25 80 ARG A CA 1
ATOM 630 C C . ARG A 1 80 ? -13.642 8.106 -4.144 1.00 97.25 80 ARG A C 1
ATOM 632 O O . ARG A 1 80 ? -12.682 7.425 -3.820 1.00 97.25 80 ARG A O 1
ATOM 639 N N . GLN A 1 81 ? -14.574 7.660 -4.993 1.00 97.75 81 GLN A N 1
ATOM 640 C CA . GLN A 1 81 ? -14.474 6.370 -5.677 1.00 97.75 81 GLN A CA 1
ATOM 641 C C . GLN A 1 81 ? -13.646 6.488 -6.951 1.00 97.75 81 GLN A C 1
ATOM 643 O O . GLN A 1 81 ? -13.823 7.419 -7.743 1.00 97.75 81 GLN A O 1
ATOM 648 N N . GLY A 1 82 ? -12.803 5.488 -7.184 1.00 97.25 82 GLY A N 1
ATOM 649 C CA . GLY A 1 82 ? -12.079 5.333 -8.429 1.00 97.25 82 GLY A CA 1
ATOM 650 C C . GLY A 1 82 ? -12.140 3.926 -8.990 1.00 97.25 82 GLY A C 1
ATOM 651 O O . GLY A 1 82 ? -12.666 2.986 -8.376 1.00 97.25 82 GLY A O 1
ATOM 652 N N . LYS A 1 83 ? -11.613 3.777 -10.206 1.00 96.50 83 LYS A N 1
ATOM 653 C CA . LYS A 1 83 ? -11.616 2.494 -10.913 1.00 96.50 83 LYS A CA 1
ATOM 654 C C . LYS A 1 83 ? -10.908 1.416 -10.096 1.00 96.50 83 LYS A C 1
ATOM 656 O O . LYS A 1 83 ? -11.456 0.329 -9.902 1.00 96.50 83 LYS A O 1
ATOM 661 N N . LEU A 1 84 ? -9.741 1.745 -9.553 1.00 97.44 84 LEU A N 1
ATOM 662 C CA . LEU A 1 84 ? -8.880 0.814 -8.832 1.00 97.44 84 LEU A CA 1
ATOM 663 C C . LEU A 1 84 ? -9.048 0.908 -7.312 1.00 97.44 84 LEU A C 1
ATOM 665 O O . LEU A 1 84 ? -8.651 -0.011 -6.609 1.00 97.44 84 LEU A O 1
ATOM 669 N N . GLY A 1 85 ? -9.669 1.960 -6.782 1.00 97.81 85 GLY A N 1
ATOM 670 C CA . GLY A 1 85 ? -9.698 2.163 -5.337 1.00 97.81 85 GLY A CA 1
ATOM 671 C C . GLY A 1 85 ? -10.741 3.139 -4.827 1.00 97.81 85 GLY A C 1
ATOM 672 O O . GLY A 1 85 ? -11.670 3.500 -5.548 1.00 97.81 85 GLY A O 1
ATOM 673 N N . GLU A 1 86 ? -10.581 3.546 -3.572 1.00 98.62 86 GLU A N 1
ATOM 674 C CA . GLU A 1 86 ? -11.429 4.542 -2.916 1.00 98.62 86 GLU A CA 1
ATOM 675 C C . GLU A 1 86 ? -10.654 5.350 -1.861 1.00 98.62 86 GLU A C 1
ATOM 677 O O . GLU A 1 86 ? -9.717 4.844 -1.240 1.00 98.62 86 GLU A O 1
ATOM 682 N N . ILE A 1 87 ? -11.046 6.616 -1.683 1.00 98.81 87 ILE A N 1
ATOM 683 C CA . ILE A 1 87 ? -10.592 7.512 -0.617 1.00 98.81 87 ILE A CA 1
ATOM 684 C C . ILE A 1 87 ? -11.658 7.521 0.486 1.00 98.81 87 ILE A C 1
ATOM 686 O O . ILE A 1 87 ? -12.799 7.917 0.241 1.00 98.81 87 ILE A O 1
ATOM 690 N N . PHE A 1 88 ? -11.296 7.111 1.698 1.00 98.44 88 PHE A N 1
ATOM 691 C CA . PHE A 1 88 ? -12.191 7.063 2.852 1.00 98.44 88 PHE A CA 1
ATOM 692 C C . PHE A 1 88 ? -11.986 8.267 3.774 1.00 98.44 88 PHE A C 1
ATOM 694 O O . PHE A 1 88 ? -10.839 8.660 4.017 1.00 98.44 88 PHE A O 1
ATOM 701 N N . PRO A 1 89 ? -13.075 8.843 4.307 1.00 97.88 89 PRO A N 1
ATOM 702 C CA . PRO A 1 89 ? -12.997 9.801 5.400 1.00 97.88 89 PRO A CA 1
ATOM 703 C C . PRO A 1 89 ? -12.685 9.099 6.733 1.00 97.88 89 PRO A C 1
ATOM 705 O O . PRO A 1 89 ? -12.917 7.898 6.895 1.00 97.88 89 PRO A O 1
ATOM 708 N N . GLU A 1 90 ? -12.173 9.866 7.698 1.00 97.69 90 GLU A N 1
ATOM 709 C CA . GLU A 1 90 ? -11.725 9.338 8.994 1.00 97.69 90 GLU A CA 1
ATOM 710 C C . GLU A 1 90 ? -12.856 8.699 9.806 1.00 97.69 90 GLU A C 1
ATOM 712 O O . GLU A 1 90 ? -12.643 7.670 10.439 1.00 97.69 90 GLU A O 1
ATOM 717 N N . ASP A 1 91 ? -14.069 9.258 9.761 1.00 97.75 91 ASP A N 1
ATOM 718 C CA . ASP A 1 91 ? -15.217 8.719 10.495 1.00 97.75 91 ASP A CA 1
ATOM 719 C C . ASP A 1 91 ? -15.517 7.272 10.084 1.00 97.75 91 ASP A C 1
ATOM 721 O O . ASP A 1 91 ? -15.612 6.391 10.936 1.00 97.75 91 ASP A O 1
ATOM 725 N N . GLU A 1 92 ? -15.585 7.003 8.776 1.00 98.12 92 GLU A N 1
ATOM 726 C CA . GLU A 1 92 ? -15.774 5.651 8.235 1.00 98.12 92 GLU A CA 1
ATOM 727 C C . GLU A 1 92 ? -14.648 4.721 8.659 1.00 98.12 92 GLU A C 1
ATOM 729 O O . GLU A 1 92 ? -14.909 3.576 9.029 1.00 98.12 92 GLU A O 1
ATOM 734 N N . PHE A 1 93 ? -13.411 5.212 8.661 1.00 98.38 93 PHE A N 1
ATOM 735 C CA . PHE A 1 93 ? -12.274 4.412 9.082 1.00 98.38 93 PHE A CA 1
ATOM 736 C C . PHE A 1 93 ? -12.311 4.048 10.564 1.00 98.38 93 PHE A C 1
ATOM 738 O O . PHE A 1 93 ? -12.019 2.904 10.902 1.00 98.38 93 PHE A O 1
ATOM 745 N N . LEU A 1 94 ? -12.727 4.963 11.440 1.00 98.00 94 LEU A N 1
ATOM 746 C CA . LEU A 1 94 ? -12.900 4.686 12.868 1.00 98.00 94 LEU A CA 1
ATOM 747 C C . LEU A 1 94 ? -13.991 3.629 13.106 1.00 98.00 94 LEU A C 1
ATOM 749 O O . LEU A 1 94 ? -13.839 2.772 13.974 1.00 98.00 94 LEU A O 1
ATOM 753 N N . GLY A 1 95 ? -15.045 3.617 12.286 1.00 97.75 95 GLY A N 1
ATOM 754 C CA . GLY A 1 95 ? -16.027 2.531 12.296 1.00 97.75 95 GLY A CA 1
ATOM 755 C C . GLY A 1 95 ? -15.471 1.196 11.773 1.00 97.75 95 GLY A C 1
ATOM 756 O O . GLY A 1 95 ? -15.812 0.141 12.304 1.00 97.75 95 GLY A O 1
ATOM 757 N N . VAL A 1 96 ? -14.580 1.205 10.771 1.00 98.31 96 VAL A N 1
ATOM 758 C CA . VAL A 1 96 ? -13.865 -0.014 10.336 1.00 98.31 96 VAL A CA 1
ATOM 759 C C . VAL A 1 96 ? -12.908 -0.502 11.426 1.00 98.31 96 VAL A C 1
ATOM 761 O O . VAL A 1 96 ? -12.806 -1.708 11.630 1.00 98.31 96 VAL A O 1
ATOM 764 N N . LEU A 1 97 ? -12.243 0.407 12.143 1.00 97.81 97 LEU A N 1
ATOM 765 C CA . LEU A 1 97 ? -11.354 0.101 13.265 1.00 97.81 97 LEU A CA 1
ATOM 766 C C . LEU A 1 97 ? -12.092 -0.682 14.365 1.00 97.81 97 LEU A C 1
ATOM 768 O O . LEU A 1 97 ? -11.610 -1.735 14.775 1.00 97.81 97 LEU A O 1
ATOM 772 N N . ASP A 1 98 ? -13.279 -0.214 14.770 1.00 97.69 98 ASP A N 1
ATOM 773 C CA . ASP A 1 98 ? -14.186 -0.921 15.695 1.00 97.69 98 ASP A CA 1
ATOM 774 C C . ASP A 1 98 ? -14.636 -2.272 15.115 1.00 97.69 98 ASP A C 1
ATOM 776 O O . ASP A 1 98 ? -14.540 -3.304 15.774 1.00 97.69 98 ASP A O 1
ATOM 780 N N . ALA A 1 99 ? -15.022 -2.313 13.836 1.00 97.44 99 ALA A N 1
ATOM 781 C CA . ALA A 1 99 ? -15.509 -3.536 13.199 1.00 97.44 99 ALA A CA 1
ATOM 782 C C . ALA A 1 99 ? -14.449 -4.646 13.044 1.00 97.44 99 ALA A C 1
ATOM 784 O O . ALA A 1 99 ? -14.805 -5.823 12.935 1.00 97.44 99 ALA A O 1
ATOM 785 N N . VAL A 1 100 ? -13.156 -4.313 12.968 1.00 97.62 100 VAL A N 1
ATOM 786 C CA . VAL A 1 100 ? -12.084 -5.323 12.873 1.00 97.62 100 VAL A CA 1
ATOM 787 C C . VAL A 1 100 ? -11.518 -5.725 14.227 1.00 97.62 100 VAL A C 1
ATOM 789 O O . VAL A 1 100 ? -10.757 -6.699 14.298 1.00 97.62 100 VAL A O 1
ATOM 792 N N . ASP A 1 101 ? -11.854 -4.999 15.285 1.00 96.75 101 ASP A N 1
ATOM 793 C CA . ASP A 1 101 ? -11.480 -5.357 16.637 1.00 96.75 101 ASP A CA 1
ATOM 794 C C . ASP A 1 101 ? -12.382 -6.488 17.144 1.00 96.75 101 ASP A C 1
ATOM 796 O O . ASP A 1 101 ? -13.603 -6.391 17.150 1.00 96.75 101 ASP A O 1
ATOM 800 N N . VAL A 1 102 ? -11.769 -7.598 17.547 1.00 94.12 102 VAL A N 1
ATOM 801 C CA . VAL A 1 102 ? -12.471 -8.787 18.062 1.00 94.12 102 VAL A CA 1
ATOM 802 C C . VAL A 1 102 ? -12.369 -8.906 19.583 1.00 94.12 102 VAL A C 1
ATOM 804 O O . VAL A 1 102 ? -12.955 -9.815 20.164 1.00 94.12 102 VAL A O 1
ATOM 807 N N . TYR A 1 103 ? -11.615 -8.008 20.223 1.00 94.06 103 TYR A N 1
ATOM 808 C CA . TYR A 1 103 ? -11.333 -8.028 21.658 1.00 94.06 103 TYR A CA 1
ATOM 809 C C . TYR A 1 103 ? -12.035 -6.899 22.429 1.00 94.06 103 TYR A C 1
ATOM 811 O O . TYR A 1 103 ? -11.921 -6.855 23.656 1.00 94.06 103 TYR A O 1
ATOM 819 N N . GLY A 1 104 ? -12.744 -5.993 21.746 1.00 94.75 104 GLY A N 1
ATOM 820 C CA . GLY A 1 104 ? -13.456 -4.877 22.387 1.00 94.75 104 GLY A CA 1
ATOM 821 C C . GLY A 1 104 ? -12.491 -3.924 23.103 1.00 94.75 104 GLY A C 1
ATOM 822 O O . GLY A 1 104 ? -12.672 -3.557 24.266 1.00 94.75 104 GLY A O 1
ATOM 823 N N . LEU A 1 105 ? -11.363 -3.631 22.464 1.00 96.12 105 LEU A N 1
ATOM 824 C CA . LEU A 1 105 ? -10.361 -2.653 22.877 1.00 96.12 105 LEU A CA 1
ATOM 825 C C . LEU A 1 105 ? -10.663 -1.261 22.316 1.00 96.12 105 LEU A C 1
ATOM 827 O O . LEU A 1 105 ? -10.294 -0.276 22.955 1.00 96.12 105 LEU A O 1
ATOM 831 N N . VAL A 1 106 ? -11.334 -1.170 21.169 1.00 97.44 106 VAL A N 1
ATOM 832 C CA . VAL A 1 106 ? -11.887 0.069 20.621 1.00 97.44 106 VAL A CA 1
ATOM 833 C C . VAL A 1 106 ? -13.211 0.352 21.323 1.00 97.44 106 VAL A C 1
ATOM 835 O O . VAL A 1 106 ? -14.160 -0.413 21.218 1.00 97.44 106 VAL A O 1
ATOM 838 N N . CYS A 1 107 ? -13.261 1.447 22.073 1.00 97.44 107 CYS A N 1
ATOM 839 C CA . CYS A 1 107 ? -14.424 1.851 22.853 1.00 97.44 107 CYS A CA 1
ATOM 840 C C . CYS A 1 107 ? -14.969 3.159 22.278 1.00 97.44 107 CYS A C 1
ATOM 842 O O . CYS A 1 107 ? -14.442 4.230 22.582 1.00 97.44 107 CYS A O 1
ATOM 844 N N . LEU A 1 108 ? -15.978 3.074 21.409 1.00 97.62 108 LEU A N 1
ATOM 845 C CA . LEU A 1 108 ? -16.608 4.243 20.787 1.00 97.62 108 LEU A CA 1
ATOM 846 C C . LEU A 1 108 ? -17.796 4.754 21.612 1.00 97.62 108 LEU A C 1
ATOM 848 O O . LEU A 1 108 ? -18.546 3.969 22.199 1.00 97.62 108 LEU A O 1
ATOM 852 N N . GLU A 1 109 ? -17.989 6.072 21.600 1.00 97.62 109 GLU A N 1
ATOM 853 C CA . GLU A 1 109 ? -19.188 6.712 22.140 1.00 97.62 109 GLU A CA 1
ATOM 854 C C . GLU A 1 109 ? -20.437 6.194 21.405 1.00 97.62 109 GLU A C 1
ATOM 856 O O . GLU A 1 109 ? -20.427 5.998 20.184 1.00 97.62 109 GLU A O 1
ATOM 861 N N . ALA A 1 110 ? -21.505 5.926 22.158 1.00 96.19 110 ALA A N 1
ATOM 862 C CA . ALA A 1 110 ? -22.704 5.244 21.676 1.00 96.19 110 ALA A CA 1
ATOM 863 C C . ALA A 1 110 ? -23.344 5.899 20.436 1.00 96.19 110 ALA A C 1
ATOM 865 O O . ALA A 1 110 ? -23.652 5.205 19.460 1.00 96.19 110 ALA A O 1
ATOM 866 N N . GLY A 1 111 ? -23.523 7.222 20.450 1.00 95.94 111 GLY A N 1
ATOM 867 C CA . GLY A 1 111 ? -24.090 7.984 19.340 1.00 95.94 111 GLY A CA 1
ATOM 868 C C . GLY A 1 111 ? -23.217 7.933 18.086 1.00 95.94 111 GLY A C 1
ATOM 869 O O . GLY A 1 111 ? -23.718 7.657 16.988 1.00 95.94 111 GLY A O 1
ATOM 870 N N . PHE A 1 112 ? -21.905 8.127 18.241 1.00 97.00 112 PHE A N 1
ATOM 871 C CA . PHE A 1 112 ? -20.946 8.012 17.143 1.00 97.00 112 PHE A CA 1
ATOM 872 C C . PHE A 1 112 ? -20.940 6.599 16.542 1.00 97.00 112 PHE A C 1
ATOM 874 O O . PHE A 1 112 ? -21.082 6.451 15.324 1.00 97.00 112 PHE A O 1
ATOM 881 N N . LYS A 1 113 ? -20.859 5.556 17.382 1.00 96.94 113 LYS A N 1
ATOM 882 C CA . LYS A 1 113 ? -20.861 4.147 16.951 1.00 96.94 113 LYS A CA 1
ATOM 883 C C . LYS A 1 113 ? -22.115 3.794 16.160 1.00 96.94 113 LYS A C 1
ATOM 885 O O . LYS A 1 113 ? -22.024 3.197 15.086 1.00 96.94 113 LYS A O 1
ATOM 890 N N . GLN A 1 114 ? -23.290 4.182 16.654 1.00 96.06 114 GLN A N 1
ATOM 891 C CA . GLN A 1 114 ? -24.555 3.900 15.978 1.00 96.06 114 GLN A CA 1
ATOM 892 C C . GLN A 1 114 ? -24.629 4.588 14.608 1.00 96.06 114 GLN A C 1
ATOM 894 O O . GLN A 1 114 ? -24.981 3.947 13.611 1.00 96.06 114 GLN A O 1
ATOM 899 N N . SER A 1 115 ? -24.268 5.873 14.557 1.00 96.38 115 SER A N 1
ATOM 900 C CA . SER A 1 115 ? -24.257 6.670 13.327 1.00 96.38 115 SER A CA 1
ATOM 901 C C . SER A 1 115 ? -23.322 6.068 12.276 1.00 96.38 115 SER A C 1
ATOM 903 O O . SER A 1 115 ? -23.725 5.831 11.130 1.00 96.38 115 SER A O 1
ATOM 905 N N . ILE A 1 116 ? -22.088 5.731 12.670 1.00 97.00 116 ILE A N 1
ATOM 906 C CA . ILE A 1 116 ? -21.109 5.213 11.718 1.00 97.00 116 ILE A CA 1
ATOM 907 C C . ILE A 1 116 ? -21.417 3.789 11.265 1.00 97.00 116 ILE A C 1
ATOM 909 O O . ILE A 1 116 ? -21.276 3.478 10.081 1.00 97.00 116 ILE A O 1
ATOM 913 N N . LEU A 1 117 ? -21.934 2.935 12.150 1.00 96.69 117 LEU A N 1
ATOM 914 C CA . LEU A 1 117 ? -22.365 1.591 11.778 1.00 96.69 117 LEU A CA 1
ATOM 915 C C . LEU A 1 117 ? -23.494 1.635 10.741 1.00 96.69 117 LEU A C 1
ATOM 917 O O . LEU A 1 117 ? -23.492 0.854 9.786 1.00 96.69 117 LEU A O 1
ATOM 921 N N . GLN A 1 118 ? -24.445 2.563 10.890 1.00 96.19 118 GLN A N 1
ATOM 922 C CA . GLN A 1 118 ? -25.489 2.775 9.890 1.00 96.19 118 GLN A CA 1
ATOM 923 C C . GLN A 1 118 ? -24.883 3.188 8.545 1.00 96.19 118 GLN A C 1
ATOM 925 O O . GLN A 1 118 ? -25.225 2.588 7.528 1.00 96.19 118 GLN A O 1
ATOM 930 N N . LYS A 1 119 ? -23.953 4.149 8.535 1.00 97.06 119 LYS A N 1
ATOM 931 C CA . LYS A 1 119 ? -23.254 4.599 7.321 1.00 97.06 119 LYS A CA 1
ATOM 932 C C . LYS A 1 119 ? -22.527 3.444 6.618 1.00 97.06 119 LYS A C 1
ATOM 934 O O . LYS A 1 119 ? -22.702 3.239 5.417 1.00 97.06 119 LYS A O 1
ATOM 939 N N . LEU A 1 120 ? -21.781 2.637 7.371 1.00 97.75 120 LEU A N 1
ATOM 940 C CA . LEU A 1 120 ? -20.998 1.514 6.848 1.00 97.75 120 LEU A CA 1
ATOM 941 C C . LEU A 1 120 ? -21.859 0.370 6.293 1.00 97.75 120 LEU A C 1
ATOM 943 O O . LEU A 1 120 ? -21.449 -0.301 5.345 1.00 97.75 120 LEU A O 1
ATOM 947 N N . ARG A 1 121 ? -23.079 0.170 6.808 1.00 97.31 121 ARG A N 1
ATOM 948 C CA . ARG A 1 121 ? -24.036 -0.813 6.261 1.00 97.31 121 ARG A CA 1
ATOM 949 C C . ARG A 1 121 ? -24.535 -0.466 4.856 1.00 97.31 121 ARG A C 1
ATOM 951 O O . ARG A 1 121 ? -24.919 -1.377 4.128 1.00 97.31 121 ARG A O 1
ATOM 958 N N . TYR A 1 122 ? -24.496 0.806 4.460 1.00 96.44 122 TYR A N 1
ATOM 959 C CA . TYR A 1 122 ? -24.828 1.235 3.096 1.00 96.44 122 TYR A CA 1
ATOM 960 C C . TYR A 1 122 ? -23.630 1.208 2.142 1.00 96.44 122 TYR A C 1
ATOM 962 O O . TYR A 1 122 ? -23.813 1.320 0.930 1.00 96.44 122 TYR A O 1
ATOM 970 N N . HIS A 1 123 ? -22.408 1.049 2.655 1.00 97.25 123 HIS A N 1
ATOM 971 C CA . HIS A 1 123 ? -21.222 1.024 1.813 1.00 97.25 123 HIS A CA 1
ATOM 972 C C . HIS A 1 123 ? -21.165 -0.284 0.994 1.00 97.25 123 HIS A C 1
ATOM 974 O O . HIS A 1 123 ? -21.102 -1.356 1.599 1.00 97.25 123 HIS A O 1
ATOM 980 N N . PRO A 1 124 ? -21.074 -0.246 -0.354 1.00 94.12 124 PRO A N 1
ATOM 981 C CA . PRO A 1 124 ? -21.197 -1.436 -1.210 1.00 94.12 124 PRO A CA 1
ATOM 982 C C . PRO A 1 124 ? -20.220 -2.578 -0.896 1.00 94.12 124 PRO A C 1
ATOM 984 O O . PRO A 1 124 ? -20.584 -3.746 -0.977 1.00 94.12 124 PRO A O 1
ATOM 987 N N . ALA A 1 125 ? -18.977 -2.240 -0.538 1.00 95.81 125 ALA A N 1
ATOM 988 C CA . ALA A 1 125 ? -17.968 -3.221 -0.145 1.00 95.81 125 ALA A CA 1
ATOM 989 C C . ALA A 1 125 ? -17.959 -3.511 1.369 1.00 95.81 125 ALA A C 1
ATOM 991 O O . ALA A 1 125 ? -18.064 -4.669 1.772 1.00 95.81 125 ALA A O 1
ATOM 992 N N . LEU A 1 126 ? -17.827 -2.479 2.214 1.00 97.44 126 LEU A N 1
ATOM 993 C CA . LEU A 1 126 ? -17.620 -2.646 3.658 1.00 97.44 126 LEU A CA 1
ATOM 994 C C . LEU A 1 126 ? -18.811 -3.280 4.388 1.00 97.44 126 LEU A C 1
ATOM 996 O O . LEU A 1 126 ? -18.593 -3.979 5.372 1.00 97.44 126 LEU A O 1
ATOM 1000 N N . CYS A 1 127 ? -20.045 -3.155 3.883 1.00 96.56 127 CYS A N 1
ATOM 1001 C CA . CYS A 1 127 ? -21.216 -3.805 4.485 1.00 96.56 127 CYS A CA 1
ATOM 1002 C C . CYS A 1 127 ? -21.079 -5.336 4.602 1.00 96.56 127 CYS A C 1
ATOM 1004 O O . CYS A 1 127 ? -21.801 -5.982 5.365 1.00 96.56 127 CYS A O 1
ATOM 1006 N N . MET A 1 128 ? -20.144 -5.931 3.854 1.00 95.75 128 MET A N 1
ATOM 1007 C CA . MET A 1 128 ? -19.879 -7.361 3.868 1.00 95.75 128 MET A CA 1
ATOM 1008 C C . MET A 1 128 ? -18.970 -7.826 5.008 1.00 95.75 128 MET A C 1
ATOM 1010 O O . MET A 1 128 ? -18.966 -9.035 5.267 1.00 95.75 128 MET A O 1
ATOM 1014 N N . LEU A 1 129 ? -18.265 -6.914 5.690 1.00 96.44 129 LEU A N 1
ATOM 1015 C CA . LEU A 1 129 ? -17.362 -7.239 6.796 1.00 96.44 129 LEU A CA 1
ATOM 1016 C C . LEU A 1 129 ? -18.107 -7.894 7.959 1.00 96.44 129 LEU A C 1
ATOM 1018 O O . LEU A 1 129 ? -19.218 -7.493 8.323 1.00 96.44 129 LEU A O 1
ATOM 1022 N N . LYS A 1 130 ? -17.455 -8.880 8.587 1.00 92.56 130 LYS A N 1
ATOM 1023 C CA . LYS A 1 130 ? -18.023 -9.644 9.707 1.00 92.56 130 LYS A CA 1
ATOM 1024 C C . LYS A 1 130 ? -18.468 -8.720 10.846 1.00 92.56 130 LYS A C 1
ATOM 1026 O O . LYS A 1 130 ? -19.624 -8.784 11.246 1.00 92.56 130 LYS A O 1
ATOM 1031 N N . GLY A 1 131 ? -17.605 -7.804 11.291 1.00 94.44 131 GLY A N 1
ATOM 1032 C CA . GLY A 1 131 ? -17.926 -6.873 12.380 1.00 94.44 131 GLY A CA 1
ATOM 1033 C C . GLY A 1 131 ? -18.956 -5.792 12.046 1.00 94.44 131 GLY A C 1
ATOM 1034 O O . GLY A 1 131 ? -19.504 -5.193 12.957 1.00 94.44 131 GLY A O 1
ATOM 1035 N N . ILE A 1 132 ? -19.296 -5.565 10.772 1.00 96.44 132 ILE A N 1
ATOM 1036 C CA . ILE A 1 132 ? -20.409 -4.666 10.406 1.00 96.44 132 ILE A CA 1
ATOM 1037 C C . ILE A 1 132 ? -21.744 -5.429 10.397 1.00 96.44 132 ILE A C 1
ATOM 1039 O O . ILE A 1 132 ? -22.779 -4.908 10.831 1.00 96.44 132 ILE A O 1
ATOM 1043 N N . LYS A 1 133 ? -21.733 -6.684 9.926 1.00 93.25 133 LYS A N 1
ATOM 1044 C CA . LYS A 1 133 ? -22.912 -7.566 9.924 1.00 93.25 133 LYS A CA 1
ATOM 1045 C C . LYS A 1 133 ? -23.317 -7.985 11.329 1.00 93.25 133 LYS A C 1
ATOM 1047 O O . LYS A 1 133 ? -24.488 -7.894 11.686 1.00 93.25 133 LYS A O 1
ATOM 1052 N N . THR A 1 134 ? -22.345 -8.434 12.112 1.00 91.56 134 THR A N 1
ATOM 1053 C CA . THR A 1 134 ? -22.506 -8.862 13.502 1.00 91.56 134 THR A CA 1
ATOM 1054 C C . THR A 1 134 ? -21.695 -7.930 14.390 1.00 91.56 134 THR A C 1
ATOM 1056 O O . THR A 1 134 ? -20.665 -8.324 14.934 1.00 91.56 134 THR A O 1
ATOM 1059 N N . ALA A 1 135 ? -22.134 -6.673 14.456 1.00 90.44 135 ALA A N 1
ATOM 1060 C CA . ALA A 1 135 ? -21.506 -5.665 15.297 1.00 90.44 135 ALA A CA 1
ATOM 1061 C C . ALA A 1 135 ? -21.589 -6.052 16.772 1.00 90.44 135 ALA A C 1
ATOM 1063 O O . ALA A 1 135 ? -22.576 -6.645 17.218 1.00 90.44 135 ALA A O 1
ATOM 1064 N N . GLN A 1 136 ? -20.539 -5.710 17.511 1.00 86.94 136 GLN A N 1
ATOM 1065 C CA . GLN A 1 136 ? -20.517 -5.871 18.954 1.00 86.94 136 GLN A CA 1
ATOM 1066 C C . GLN A 1 136 ? -21.585 -4.969 19.593 1.00 86.94 136 GLN A C 1
ATOM 1068 O O . GLN A 1 136 ? -21.875 -3.880 19.095 1.00 86.94 136 GLN A O 1
ATOM 1073 N N . ASN A 1 137 ? -22.205 -5.453 20.673 1.00 83.94 137 ASN A N 1
ATOM 1074 C CA . ASN A 1 137 ? -23.269 -4.736 21.385 1.00 83.94 137 ASN A CA 1
ATOM 1075 C C . ASN A 1 137 ? -22.729 -3.893 22.554 1.00 83.94 137 ASN A C 1
ATOM 1077 O O . ASN A 1 137 ? -23.408 -3.698 23.558 1.00 83.94 137 ASN A O 1
ATOM 1081 N N . ASP A 1 138 ? -21.476 -3.465 22.453 1.00 86.00 138 ASP A N 1
ATOM 1082 C CA . ASP A 1 138 ? -20.810 -2.577 23.389 1.00 86.00 138 ASP A CA 1
ATOM 1083 C C . ASP A 1 138 ? -20.922 -1.126 22.902 1.00 86.00 138 ASP A C 1
ATOM 1085 O O . ASP A 1 138 ? -20.669 -0.787 21.744 1.00 86.00 138 ASP A O 1
ATOM 1089 N N . SER A 1 139 ? -21.339 -0.252 23.805 1.00 85.19 139 SER A N 1
ATOM 1090 C CA . SER A 1 139 ? -21.471 1.178 23.560 1.00 85.19 139 SER A CA 1
ATOM 1091 C C . SER A 1 139 ? -21.174 1.899 24.858 1.00 85.19 139 SER A C 1
ATOM 1093 O O . SER A 1 139 ? -21.685 1.482 25.897 1.00 85.19 139 SER A O 1
ATOM 1095 N N . PHE A 1 140 ? -20.380 2.960 24.787 1.00 95.81 140 PHE A N 1
ATOM 1096 C CA . PHE A 1 140 ? -19.893 3.662 25.967 1.00 95.81 140 PHE A CA 1
ATOM 1097 C C . PHE A 1 140 ? -20.490 5.067 26.032 1.00 95.81 140 PHE A C 1
ATOM 1099 O O . PHE A 1 140 ? -20.680 5.713 24.995 1.00 95.81 140 PHE A O 1
ATOM 1106 N N . SER A 1 141 ? -20.791 5.545 27.237 1.00 96.69 141 SER A N 1
ATOM 1107 C CA . SER A 1 141 ? -21.136 6.951 27.447 1.00 96.69 141 SER A CA 1
ATOM 1108 C C . SER A 1 141 ? -19.898 7.837 27.277 1.00 96.69 141 SER A C 1
ATOM 1110 O O . SER A 1 141 ? -18.753 7.372 27.323 1.00 96.69 141 SER A O 1
ATOM 1112 N N . ASN A 1 142 ? -20.110 9.139 27.086 1.00 95.00 142 ASN A N 1
ATOM 1113 C CA . ASN A 1 142 ? -19.002 10.083 26.992 1.00 95.00 142 ASN A CA 1
ATOM 1114 C C . ASN A 1 142 ? -18.170 10.101 28.289 1.00 95.00 142 ASN A C 1
ATOM 1116 O O . ASN A 1 142 ? -16.943 10.146 28.233 1.00 95.00 142 ASN A O 1
ATOM 1120 N N . GLU A 1 143 ? -18.831 9.995 29.442 1.00 96.19 143 GLU A N 1
ATOM 1121 C CA . GLU A 1 143 ? -18.206 9.931 30.763 1.00 96.19 143 GLU A CA 1
ATOM 1122 C C . GLU A 1 143 ? -17.340 8.675 30.922 1.00 96.19 143 GLU A C 1
ATOM 1124 O O . GLU A 1 143 ? -16.204 8.779 31.378 1.00 96.19 143 GLU A O 1
ATOM 1129 N N . GLU A 1 144 ? -17.825 7.505 30.488 1.00 96.75 144 GLU A N 1
ATOM 1130 C CA . GLU A 1 144 ? -17.054 6.254 30.542 1.00 96.75 144 GLU A CA 1
ATOM 1131 C C . GLU A 1 144 ? -15.789 6.326 29.675 1.00 96.75 144 GLU A C 1
ATOM 1133 O O . GLU A 1 144 ? -14.722 5.857 30.080 1.00 96.75 144 GLU A O 1
ATOM 1138 N N . VAL A 1 145 ? -15.880 6.937 28.487 1.00 97.06 145 VAL A N 1
ATOM 1139 C CA . VAL A 1 145 ? -14.720 7.154 27.607 1.00 97.06 145 VAL A CA 1
ATOM 1140 C C . VAL A 1 145 ? -13.678 8.045 28.286 1.00 97.06 145 VAL A C 1
ATOM 1142 O O . VAL A 1 145 ? -12.495 7.695 28.298 1.00 97.06 145 VAL A O 1
ATOM 1145 N N . HIS A 1 146 ? -14.096 9.163 28.885 1.00 96.12 146 HIS A N 1
ATOM 1146 C CA . HIS A 1 146 ? -13.185 10.061 29.602 1.00 96.12 146 HIS A CA 1
ATOM 1147 C C . HIS A 1 146 ? -12.558 9.381 30.826 1.00 96.12 146 HIS A C 1
ATOM 1149 O O . HIS A 1 146 ? -11.343 9.462 31.005 1.00 96.12 146 HIS A O 1
ATOM 1155 N N . GLU A 1 147 ? -13.338 8.621 31.603 1.00 96.69 147 GLU A N 1
ATOM 1156 C CA . GLU A 1 147 ? -12.823 7.843 32.736 1.00 96.69 147 GLU A CA 1
ATOM 1157 C C . GLU A 1 147 ? -11.730 6.860 32.284 1.00 96.69 147 GLU A C 1
ATOM 1159 O O . GLU A 1 147 ? -10.683 6.747 32.929 1.00 96.69 147 GLU A O 1
ATOM 1164 N N . MET A 1 148 ? -11.931 6.158 31.162 1.00 95.81 148 MET A N 1
ATOM 1165 C CA . MET A 1 148 ? -10.938 5.222 30.623 1.00 95.81 148 MET A CA 1
ATOM 1166 C C . MET A 1 148 ? -9.633 5.916 30.220 1.00 95.81 148 MET A C 1
ATOM 1168 O O . MET A 1 148 ? -8.552 5.368 30.458 1.00 95.81 148 MET A O 1
ATOM 1172 N N . ILE A 1 149 ? -9.720 7.109 29.632 1.00 95.62 149 ILE A N 1
ATOM 1173 C CA . ILE A 1 149 ? -8.550 7.900 29.233 1.00 95.62 149 ILE A CA 1
ATOM 1174 C C . ILE A 1 149 ? -7.771 8.360 30.470 1.00 95.62 149 ILE A C 1
ATOM 1176 O O . ILE A 1 149 ? -6.557 8.171 30.536 1.00 95.62 149 ILE A O 1
ATOM 1180 N N . GLU A 1 150 ? -8.461 8.910 31.470 1.00 93.69 150 GLU A N 1
ATOM 1181 C CA . GLU A 1 150 ? -7.831 9.474 32.668 1.00 93.69 150 GLU A CA 1
ATOM 1182 C C . GLU A 1 150 ? -7.249 8.404 33.599 1.00 93.69 150 GLU A C 1
ATOM 1184 O O . GLU A 1 150 ? -6.174 8.590 34.169 1.00 93.69 150 GLU A O 1
ATOM 1189 N N . THR A 1 151 ? -7.950 7.278 33.763 1.00 88.88 151 THR A N 1
ATOM 1190 C CA . THR A 1 151 ? -7.656 6.316 34.840 1.00 88.88 151 THR A CA 1
ATOM 1191 C C . THR A 1 151 ? -7.093 4.980 34.362 1.00 88.88 151 THR A C 1
ATOM 1193 O O . THR A 1 151 ? -6.529 4.240 35.169 1.00 88.88 151 THR A O 1
ATOM 1196 N N . ARG A 1 152 ? -7.226 4.634 33.070 1.00 85.69 152 ARG A N 1
ATOM 1197 C CA . ARG A 1 152 ? -6.907 3.282 32.557 1.00 85.69 152 ARG A CA 1
ATOM 1198 C C . ARG A 1 152 ? -5.866 3.258 31.442 1.00 85.69 152 ARG A C 1
ATOM 1200 O O . ARG A 1 152 ? -5.720 2.232 30.774 1.00 85.69 152 ARG A O 1
ATOM 1207 N N . GLU A 1 153 ? -5.129 4.356 31.265 1.00 87.19 153 GLU A N 1
ATOM 1208 C CA . GLU A 1 153 ? -4.112 4.517 30.213 1.00 87.19 153 GLU A CA 1
ATOM 1209 C C . GLU A 1 153 ? -4.675 4.218 28.806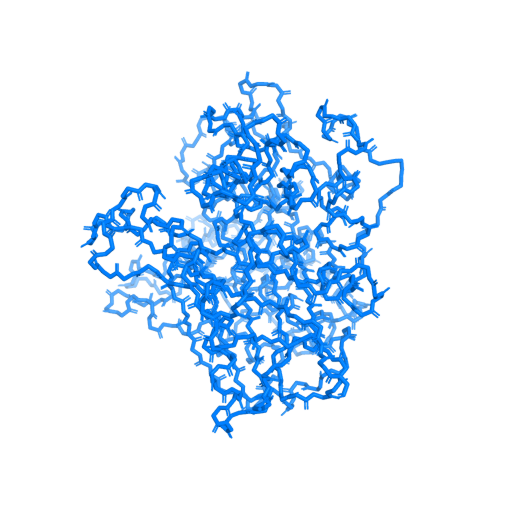 1.00 87.19 153 GLU A C 1
ATOM 1211 O O . GLU A 1 153 ? -3.983 3.664 27.945 1.00 87.19 153 GLU A O 1
ATOM 1216 N N . ALA A 1 154 ? -5.956 4.530 28.581 1.00 93.94 154 ALA A N 1
ATOM 1217 C CA . ALA A 1 154 ? -6.556 4.434 27.260 1.00 93.94 154 ALA A CA 1
ATOM 1218 C C . ALA A 1 154 ? -6.127 5.626 26.401 1.00 93.94 154 ALA A C 1
ATOM 1220 O O . ALA A 1 154 ? -5.924 6.739 26.885 1.00 93.94 154 ALA A O 1
ATOM 1221 N N . LEU A 1 155 ? -5.993 5.387 25.102 1.00 95.25 155 LEU A N 1
ATOM 1222 C CA . LEU A 1 155 ? -5.540 6.388 24.156 1.00 95.25 155 LEU A CA 1
ATOM 1223 C C . LEU A 1 155 ? -6.752 7.001 23.426 1.00 95.25 155 LEU A C 1
ATOM 1225 O O . LEU A 1 155 ? -7.524 6.247 22.832 1.00 95.25 155 LEU A O 1
ATOM 1229 N N . PRO A 1 156 ? -6.952 8.331 23.454 1.00 96.19 156 PRO A N 1
ATOM 1230 C CA . PRO A 1 156 ? -8.155 8.966 22.911 1.00 96.19 156 PRO A CA 1
ATOM 1231 C C . PRO A 1 156 ? -8.231 8.860 21.386 1.00 96.19 156 PRO A C 1
ATOM 1233 O O . PRO A 1 156 ? -7.228 9.045 20.705 1.00 96.19 156 PRO A O 1
ATOM 1236 N N . LEU A 1 157 ? -9.429 8.632 20.847 1.00 96.75 157 LEU A N 1
ATOM 1237 C CA . LEU A 1 157 ? -9.736 8.745 19.420 1.00 96.75 157 LEU A CA 1
ATOM 1238 C C . LEU A 1 157 ? -10.447 10.076 19.175 1.00 96.75 157 LEU A C 1
ATOM 1240 O O . LEU A 1 157 ? -11.507 10.336 19.746 1.00 96.75 157 LEU A O 1
ATOM 1244 N N . ILE A 1 158 ? -9.848 10.924 18.341 1.00 94.56 158 ILE A N 1
ATOM 1245 C CA . ILE A 1 158 ? -10.317 12.290 18.097 1.00 94.56 158 ILE A CA 1
ATOM 1246 C C . ILE A 1 158 ? -10.861 12.386 16.675 1.00 94.56 158 ILE A C 1
ATOM 1248 O O . ILE A 1 158 ? -10.167 12.032 15.729 1.00 94.56 158 ILE A O 1
ATOM 1252 N N . PHE A 1 159 ? -12.068 12.922 16.522 1.00 94.69 159 PHE A N 1
ATOM 1253 C CA . PHE A 1 159 ? -12.669 13.231 15.227 1.00 94.69 159 PHE A CA 1
ATOM 1254 C C . PHE A 1 159 ? -13.369 14.590 15.298 1.00 94.69 159 PHE A C 1
ATOM 1256 O O . PHE A 1 159 ? -14.068 14.887 16.264 1.00 94.69 159 PHE A O 1
ATOM 1263 N N . GLY A 1 160 ? -13.137 15.466 14.315 1.00 88.94 160 GLY A N 1
ATOM 1264 C CA . GLY A 1 160 ? -13.729 16.814 14.310 1.00 88.94 160 GLY A CA 1
ATOM 1265 C C . GLY A 1 160 ? -13.353 17.678 15.526 1.00 88.94 160 GLY A C 1
ATOM 1266 O O . GLY A 1 160 ? -14.094 18.582 15.897 1.00 88.94 160 GLY A O 1
ATOM 1267 N N . GLY A 1 161 ? -12.220 17.387 16.177 1.00 88.06 161 GLY A N 1
ATOM 1268 C CA . GLY A 1 161 ? -11.786 18.062 17.405 1.00 88.06 161 GLY A CA 1
ATOM 1269 C C . GLY A 1 161 ? -12.476 17.586 18.688 1.00 88.06 161 GLY A C 1
ATOM 1270 O O . GLY A 1 161 ? -12.232 18.173 19.738 1.00 88.06 161 GLY A O 1
ATOM 1271 N N . GLN A 1 162 ? -13.299 16.538 18.620 1.00 93.94 162 GLN A N 1
ATOM 1272 C CA . GLN A 1 162 ? -13.980 15.931 19.763 1.00 93.94 162 GLN A CA 1
ATOM 1273 C C . GLN A 1 162 ? -13.443 14.522 20.027 1.00 93.94 162 GLN A C 1
ATOM 1275 O O . GLN A 1 162 ? -13.063 13.815 19.095 1.00 93.94 162 GLN A O 1
ATOM 1280 N N . ILE A 1 163 ? -13.423 14.107 21.295 1.00 96.12 163 ILE A N 1
ATOM 1281 C CA . ILE A 1 163 ? -13.124 12.722 21.677 1.00 96.12 163 ILE A CA 1
ATOM 1282 C C . ILE A 1 163 ? -14.378 11.887 21.403 1.00 96.12 163 ILE A C 1
ATOM 1284 O O . ILE A 1 163 ? -15.402 12.076 22.055 1.00 96.12 163 ILE A O 1
ATOM 1288 N N . ILE A 1 164 ? -14.291 10.977 20.432 1.00 96.81 164 ILE A N 1
ATOM 1289 C CA . ILE A 1 164 ? -15.402 10.105 20.009 1.00 96.81 164 ILE A CA 1
ATOM 1290 C C . ILE A 1 164 ? -15.284 8.681 20.566 1.00 96.81 164 ILE A C 1
ATOM 1292 O O . ILE A 1 164 ? -16.109 7.816 20.277 1.00 96.81 164 ILE A O 1
ATOM 1296 N N . GLY A 1 165 ? -14.221 8.414 21.324 1.00 97.38 165 GLY A N 1
ATOM 1297 C CA . GLY A 1 165 ? -13.894 7.096 21.843 1.00 97.38 165 GLY A CA 1
ATOM 1298 C C . GLY A 1 165 ? -12.449 7.008 22.319 1.00 97.38 165 GLY A C 1
ATOM 1299 O O . GLY A 1 165 ? -11.723 8.004 22.361 1.00 97.38 165 GLY A O 1
ATOM 1300 N N . CYS A 1 166 ? -12.012 5.801 22.649 1.00 97.69 166 CYS A N 1
ATOM 1301 C CA . CYS A 1 166 ? -10.629 5.515 23.013 1.00 97.69 166 CYS A CA 1
ATOM 1302 C C . CYS A 1 166 ? -10.223 4.083 22.648 1.00 97.69 166 CYS A C 1
ATOM 1304 O O . CYS A 1 166 ? -11.069 3.210 22.462 1.00 97.69 166 CYS A O 1
ATOM 1306 N N . VAL A 1 167 ? -8.918 3.827 22.605 1.00 97.44 167 VAL A N 1
ATOM 1307 C CA . VAL A 1 167 ? -8.332 2.488 22.490 1.00 97.44 167 VAL A CA 1
ATOM 1308 C C . VAL A 1 167 ? -7.723 2.093 23.825 1.00 97.44 167 VAL A C 1
ATOM 1310 O O . VAL A 1 167 ? -6.893 2.816 24.374 1.00 97.44 167 VAL A O 1
ATOM 1313 N N . ARG A 1 168 ? -8.104 0.933 24.354 1.00 96.00 168 ARG A N 1
ATOM 1314 C CA . ARG A 1 168 ? -7.523 0.383 25.584 1.00 96.00 168 ARG A CA 1
ATOM 1315 C C . ARG A 1 168 ? -6.250 -0.407 25.285 1.00 96.00 168 ARG A C 1
ATOM 1317 O O . ARG A 1 168 ? -6.096 -0.993 24.215 1.00 96.00 168 ARG A O 1
ATOM 1324 N N . LYS A 1 169 ? -5.358 -0.500 26.274 1.00 92.88 169 LYS A N 1
ATOM 1325 C CA . LYS A 1 169 ? -4.290 -1.513 26.270 1.00 92.88 169 LYS A CA 1
ATOM 1326 C C . LYS A 1 169 ? -4.889 -2.921 26.329 1.00 92.88 169 LYS A C 1
ATOM 1328 O O . LYS A 1 169 ? -5.924 -3.119 26.962 1.00 92.88 169 LYS A O 1
ATOM 1333 N N . ALA A 1 170 ? -4.232 -3.901 25.709 1.00 89.56 170 ALA A N 1
ATOM 1334 C CA . ALA A 1 170 ? -4.748 -5.274 25.706 1.00 89.56 170 ALA A CA 1
ATOM 1335 C C . ALA A 1 170 ? -4.492 -5.994 27.042 1.00 89.56 170 ALA A C 1
ATOM 1337 O O . ALA A 1 170 ? -5.270 -6.848 27.453 1.00 89.56 170 ALA A O 1
ATOM 1338 N N . THR A 1 171 ? -3.405 -5.647 27.737 1.00 85.62 171 THR A N 1
ATOM 1339 C CA . THR A 1 171 ? -3.096 -6.140 29.087 1.00 85.62 171 THR A CA 1
ATOM 1340 C C . THR A 1 171 ? -2.181 -5.160 29.819 1.00 85.62 171 THR A C 1
ATOM 1342 O O . THR A 1 171 ? -1.417 -4.423 29.200 1.00 85.62 171 THR A O 1
ATOM 1345 N N . VAL A 1 172 ? -2.244 -5.153 31.152 1.00 80.44 172 VAL A N 1
ATOM 1346 C CA . VAL A 1 172 ? -1.380 -4.326 32.014 1.00 80.44 172 VAL A CA 1
ATOM 1347 C C . VAL A 1 172 ? 0.049 -4.878 32.080 1.00 80.44 172 VAL A C 1
ATOM 1349 O O . VAL A 1 172 ? 0.994 -4.118 32.256 1.00 80.44 172 VAL A O 1
ATOM 1352 N N . SER A 1 173 ? 0.225 -6.195 31.944 1.00 85.44 173 SER A N 1
ATOM 1353 C CA . SER A 1 173 ? 1.508 -6.866 32.191 1.00 85.44 173 SER A CA 1
ATOM 1354 C C . SER A 1 173 ? 2.476 -6.849 31.006 1.00 85.44 173 SER A C 1
ATOM 1356 O O . SER A 1 173 ? 3.610 -7.305 31.149 1.00 85.44 173 SER A O 1
ATOM 1358 N N . ASP A 1 174 ? 2.038 -6.395 29.829 1.00 86.69 174 ASP A N 1
ATOM 1359 C CA . ASP A 1 174 ? 2.830 -6.454 28.601 1.00 86.69 174 ASP A CA 1
ATOM 1360 C C . ASP A 1 174 ? 3.040 -5.067 27.984 1.00 86.69 174 ASP A C 1
ATOM 1362 O O . ASP A 1 174 ? 2.128 -4.453 27.430 1.00 86.69 174 ASP A O 1
ATOM 1366 N N . SER A 1 175 ? 4.289 -4.603 28.024 1.00 84.81 175 SER A N 1
ATOM 1367 C CA . SER A 1 175 ? 4.730 -3.330 27.449 1.00 84.81 175 SER A CA 1
ATOM 1368 C C . SER A 1 175 ? 4.642 -3.261 25.918 1.00 84.81 175 SER A C 1
ATOM 1370 O O . SER A 1 175 ? 4.778 -2.181 25.349 1.00 84.81 175 SER A O 1
ATOM 1372 N N . ASN A 1 176 ? 4.447 -4.387 25.228 1.00 85.25 176 ASN A N 1
ATOM 1373 C CA . ASN A 1 176 ? 4.203 -4.438 23.787 1.00 85.25 176 ASN A CA 1
ATOM 1374 C C . ASN A 1 176 ? 2.712 -4.409 23.422 1.00 85.25 176 ASN A C 1
ATOM 1376 O O . ASN A 1 176 ? 2.379 -4.331 22.239 1.00 85.25 176 ASN A O 1
ATOM 1380 N N . LEU A 1 177 ? 1.821 -4.423 24.414 1.00 90.44 177 LEU A N 1
ATOM 1381 C CA . LEU A 1 177 ? 0.371 -4.388 24.231 1.00 90.44 177 LEU A CA 1
ATOM 1382 C C . LEU A 1 177 ? -0.261 -3.131 24.849 1.00 90.44 177 LEU A C 1
ATOM 1384 O O . LEU A 1 177 ? -1.395 -3.156 25.333 1.00 90.44 177 LEU A O 1
ATOM 1388 N N . THR A 1 178 ? 0.477 -2.018 24.808 1.00 93.38 178 THR A N 1
ATOM 1389 C CA . THR A 1 178 ? -0.009 -0.680 25.171 1.00 93.38 178 THR A CA 1
ATOM 1390 C C . THR A 1 178 ? -1.107 -0.211 24.218 1.00 93.38 178 THR A C 1
ATOM 1392 O O . THR A 1 178 ? -1.188 -0.665 23.077 1.00 93.38 178 THR A O 1
ATOM 1395 N N . ALA A 1 179 ? -1.922 0.753 24.651 1.00 94.44 179 ALA A N 1
ATOM 1396 C CA . ALA A 1 179 ? -2.985 1.325 23.825 1.00 94.44 179 ALA A CA 1
ATOM 1397 C C . ALA A 1 179 ? -2.475 1.878 22.478 1.00 94.44 179 ALA A C 1
ATOM 1399 O O . ALA A 1 179 ? -3.107 1.667 21.448 1.00 94.44 179 ALA A O 1
ATOM 1400 N N . SER A 1 180 ? -1.296 2.513 22.460 1.00 93.00 180 SER A N 1
ATOM 1401 C CA . SER A 1 180 ? -0.666 3.012 21.228 1.00 93.00 180 SER A CA 1
ATOM 1402 C C . SER A 1 180 ? -0.299 1.899 20.248 1.00 93.00 180 SER A C 1
ATOM 1404 O O . SER A 1 180 ? -0.595 2.009 19.062 1.00 93.00 180 SER A O 1
ATOM 1406 N N . ARG A 1 181 ? 0.285 0.798 20.734 1.00 92.81 181 ARG A N 1
ATOM 1407 C CA . ARG A 1 181 ? 0.644 -0.355 19.894 1.00 92.81 181 ARG A CA 1
ATOM 1408 C C . ARG A 1 181 ? -0.586 -1.116 19.416 1.00 92.81 181 ARG A C 1
ATOM 1410 O O . ARG A 1 181 ? -0.610 -1.605 18.293 1.00 92.81 181 ARG A O 1
ATOM 1417 N N . VAL A 1 182 ? -1.620 -1.206 20.254 1.00 94.62 182 VAL A N 1
ATOM 1418 C CA . VAL A 1 182 ? -2.919 -1.763 19.856 1.00 94.62 182 VAL A CA 1
ATOM 1419 C C . VAL A 1 182 ? -3.524 -0.930 18.728 1.00 94.62 182 VAL A C 1
ATOM 1421 O O . VAL A 1 182 ? -3.926 -1.502 17.718 1.00 94.62 182 VAL A O 1
ATOM 1424 N N . LEU A 1 183 ? -3.541 0.399 18.858 1.00 95.88 183 LEU A N 1
ATOM 1425 C CA . LEU A 1 183 ? -4.049 1.286 17.814 1.00 95.88 183 LEU A CA 1
ATOM 1426 C C . LEU A 1 183 ? -3.240 1.173 16.515 1.00 95.88 183 LEU A C 1
ATOM 1428 O O . LEU A 1 183 ? -3.839 1.100 15.447 1.00 95.88 183 LEU A O 1
ATOM 1432 N N . GLU A 1 184 ? -1.910 1.109 16.588 1.00 95.06 184 GLU A N 1
ATOM 1433 C CA . GLU A 1 184 ? -1.038 0.912 15.420 1.00 95.06 184 GLU A CA 1
ATOM 1434 C C . GLU A 1 184 ? -1.367 -0.398 14.685 1.00 95.06 184 GLU A C 1
ATOM 1436 O O . GLU A 1 184 ? -1.680 -0.388 13.491 1.00 95.06 184 GLU A O 1
ATOM 1441 N N . ASN A 1 185 ? -1.437 -1.513 15.420 1.00 95.81 185 ASN A N 1
ATOM 1442 C CA . ASN A 1 185 ? -1.807 -2.813 14.858 1.00 95.81 18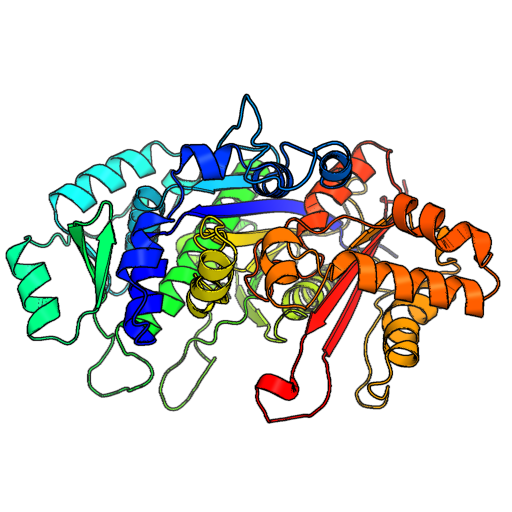5 ASN A CA 1
ATOM 1443 C C . ASN A 1 185 ? -3.225 -2.802 14.258 1.00 95.81 185 ASN A C 1
ATOM 1445 O O . ASN A 1 185 ? -3.447 -3.301 13.153 1.00 95.81 185 ASN A O 1
ATOM 1449 N N . LEU A 1 186 ? -4.209 -2.233 14.960 1.00 97.31 186 LEU A N 1
ATOM 1450 C CA . LEU A 1 186 ? -5.579 -2.158 14.453 1.00 97.31 186 LEU A CA 1
ATOM 1451 C C . LEU A 1 186 ? -5.681 -1.245 13.229 1.00 97.31 186 LEU A C 1
ATOM 1453 O O . LEU A 1 186 ? -6.420 -1.573 12.309 1.00 97.31 186 LEU A O 1
ATOM 1457 N N . THR A 1 187 ? -4.909 -0.160 13.165 1.00 97.81 187 THR A N 1
ATOM 1458 C CA . THR A 1 187 ? -4.874 0.757 12.017 1.00 97.81 187 THR A CA 1
ATOM 1459 C C . THR A 1 187 ? -4.367 0.052 10.759 1.00 97.81 187 THR A C 1
ATOM 1461 O O . THR A 1 187 ? -5.000 0.126 9.698 1.00 97.81 187 THR A O 1
ATOM 1464 N N . ALA A 1 188 ? -3.273 -0.704 10.873 1.00 97.69 188 ALA A N 1
ATOM 1465 C CA . ALA A 1 188 ? -2.755 -1.504 9.766 1.00 97.69 188 ALA A CA 1
ATOM 1466 C C . ALA A 1 188 ? -3.737 -2.611 9.353 1.00 97.69 188 ALA A C 1
ATOM 1468 O O . ALA A 1 188 ? -4.050 -2.758 8.171 1.00 97.69 188 ALA A O 1
ATOM 1469 N N . LYS A 1 189 ? -4.323 -3.334 10.317 1.00 98.31 189 LYS A N 1
ATOM 1470 C CA . LYS A 1 189 ? -5.351 -4.348 10.033 1.00 98.31 189 LYS A CA 1
ATOM 1471 C C . LYS A 1 189 ? -6.576 -3.745 9.334 1.00 98.31 189 LYS A C 1
ATOM 1473 O O . LYS A 1 189 ? -6.998 -4.259 8.302 1.00 98.31 189 LYS A O 1
ATOM 1478 N N . ALA A 1 190 ? -7.154 -2.678 9.879 1.00 98.56 190 ALA A N 1
ATOM 1479 C CA . ALA A 1 190 ? -8.380 -2.047 9.388 1.00 98.56 190 ALA A CA 1
ATOM 1480 C C . ALA A 1 190 ? -8.223 -1.533 7.953 1.00 98.56 190 ALA A C 1
ATOM 1482 O O . ALA A 1 190 ? -9.078 -1.775 7.099 1.00 98.56 190 ALA A O 1
ATOM 1483 N N . SER A 1 191 ? -7.101 -0.873 7.665 1.00 98.69 191 SER A N 1
ATOM 1484 C CA . SER A 1 191 ? -6.822 -0.337 6.330 1.00 98.69 191 SER A CA 1
ATOM 1485 C C . SER A 1 191 ? -6.575 -1.449 5.301 1.00 98.69 191 SER A C 1
ATOM 1487 O O . SER A 1 191 ? -7.104 -1.383 4.188 1.00 98.69 191 SER A O 1
ATOM 1489 N N . ALA A 1 192 ? -5.873 -2.521 5.686 1.00 98.75 192 ALA A N 1
ATOM 1490 C CA . ALA A 1 192 ? -5.712 -3.721 4.864 1.00 98.75 192 ALA A CA 1
ATOM 1491 C C . ALA A 1 192 ? -7.051 -4.430 4.586 1.00 98.75 192 ALA A C 1
ATOM 1493 O O . ALA A 1 192 ? -7.322 -4.835 3.455 1.00 98.75 192 ALA A O 1
ATOM 1494 N N . VAL A 1 193 ? -7.914 -4.545 5.602 1.00 98.81 193 VAL A N 1
ATOM 1495 C CA . VAL A 1 193 ? -9.265 -5.116 5.482 1.00 98.81 193 VAL A CA 1
ATOM 1496 C C . VAL A 1 193 ? -10.118 -4.307 4.507 1.00 98.81 193 VAL A C 1
ATOM 1498 O O . VAL A 1 193 ? -10.785 -4.895 3.657 1.00 98.81 193 VAL A O 1
ATOM 1501 N N . ALA A 1 194 ? -10.063 -2.973 4.561 1.00 98.69 194 ALA A N 1
ATOM 1502 C CA . ALA A 1 194 ? -10.768 -2.123 3.603 1.00 98.69 194 ALA A CA 1
ATOM 1503 C C . ALA A 1 194 ? -10.287 -2.372 2.160 1.00 98.69 194 ALA A C 1
ATOM 1505 O O . ALA A 1 194 ? -11.108 -2.560 1.259 1.00 98.69 194 ALA A O 1
ATOM 1506 N N . ALA A 1 195 ? -8.969 -2.448 1.940 1.00 98.75 195 ALA A N 1
ATOM 1507 C CA . ALA A 1 195 ? -8.398 -2.752 0.627 1.00 98.75 195 ALA A CA 1
ATOM 1508 C C . ALA A 1 195 ? -8.810 -4.144 0.114 1.00 98.75 195 ALA A C 1
ATOM 1510 O O . ALA A 1 195 ? -9.270 -4.268 -1.025 1.00 98.75 195 ALA A O 1
ATOM 1511 N N . LEU A 1 196 ? -8.722 -5.189 0.944 1.00 98.81 196 LEU A N 1
ATOM 1512 C CA . LEU A 1 196 ? -9.158 -6.537 0.569 1.00 98.81 196 LEU A CA 1
ATOM 1513 C C . LEU A 1 196 ? -10.663 -6.596 0.278 1.00 98.81 196 LEU A C 1
ATOM 1515 O O . LEU A 1 196 ? -11.080 -7.192 -0.713 1.00 98.81 196 LEU A O 1
ATOM 1519 N N . GLN A 1 197 ? -11.494 -5.936 1.081 1.00 98.31 197 GLN A N 1
ATOM 1520 C CA . GLN A 1 197 ? -12.936 -5.929 0.855 1.00 98.31 197 GLN A CA 1
ATOM 1521 C C . GLN A 1 197 ? -13.310 -5.232 -0.464 1.00 98.31 197 GLN A C 1
ATOM 1523 O O . GLN A 1 197 ? -14.190 -5.710 -1.189 1.00 98.31 197 GLN A O 1
ATOM 1528 N N . LEU A 1 198 ? -12.606 -4.153 -0.826 1.00 98.38 198 LEU A N 1
ATOM 1529 C CA . LEU A 1 198 ? -12.725 -3.533 -2.147 1.00 98.38 198 LEU A CA 1
ATOM 1530 C C . LEU A 1 198 ? -12.255 -4.465 -3.269 1.00 98.38 198 LEU A C 1
ATOM 1532 O O . LEU A 1 198 ? -12.901 -4.504 -4.315 1.00 98.38 198 LEU A O 1
ATOM 1536 N N . LEU A 1 199 ? -11.178 -5.235 -3.069 1.00 98.69 199 LEU A N 1
ATOM 1537 C CA . LEU A 1 199 ? -10.693 -6.203 -4.061 1.00 98.69 199 LEU A CA 1
ATOM 1538 C C . LEU A 1 199 ? -11.757 -7.260 -4.353 1.00 98.69 199 LEU A C 1
ATOM 1540 O O . LEU A 1 199 ? -12.090 -7.491 -5.515 1.00 98.69 199 LEU A O 1
ATOM 1544 N N . LEU A 1 200 ? -12.317 -7.866 -3.304 1.00 98.50 200 LEU A N 1
ATOM 1545 C CA . LEU A 1 200 ? -13.371 -8.876 -3.409 1.00 98.50 200 LEU A CA 1
ATOM 1546 C C . LEU A 1 200 ? -14.593 -8.305 -4.142 1.00 98.50 200 LEU A C 1
ATOM 1548 O O . LEU A 1 200 ? -15.090 -8.909 -5.092 1.00 98.50 200 LEU A O 1
ATOM 1552 N N . SER A 1 201 ? -15.019 -7.091 -3.775 1.00 97.19 201 SER A N 1
ATOM 1553 C CA . SER A 1 201 ? -16.151 -6.416 -4.418 1.00 97.19 201 SER A CA 1
ATOM 1554 C C . SER A 1 201 ? -15.901 -6.080 -5.892 1.00 97.19 201 SER A C 1
ATOM 1556 O O . SER A 1 201 ? -16.811 -6.233 -6.701 1.00 97.19 201 SER A O 1
ATOM 1558 N N . LYS A 1 202 ? -14.703 -5.601 -6.252 1.00 94.94 202 LYS A N 1
ATOM 1559 C CA . LYS A 1 202 ? -14.374 -5.164 -7.622 1.00 94.94 202 LYS A CA 1
ATOM 1560 C C . LYS A 1 202 ? -14.095 -6.331 -8.570 1.00 94.94 202 LYS A C 1
ATOM 1562 O O . LYS A 1 202 ? -14.343 -6.214 -9.765 1.00 94.94 202 LYS A O 1
ATOM 1567 N N . THR A 1 203 ? -13.558 -7.436 -8.055 1.00 95.81 203 THR A N 1
ATOM 1568 C CA . THR A 1 203 ? -13.189 -8.614 -8.862 1.00 95.81 203 THR A CA 1
ATOM 1569 C C . THR A 1 203 ? -14.281 -9.678 -8.908 1.00 95.81 203 THR A C 1
ATOM 1571 O O . THR A 1 203 ? -14.249 -10.544 -9.780 1.00 95.81 203 THR A O 1
ATOM 1574 N N . GLY A 1 204 ? -15.229 -9.647 -7.965 1.00 96.12 204 GLY A N 1
ATOM 1575 C CA . GLY A 1 204 ? -16.206 -10.717 -7.777 1.00 96.12 204 GLY A CA 1
ATOM 1576 C C . GLY A 1 204 ? -15.604 -12.003 -7.201 1.00 96.12 204 GLY A C 1
ATOM 1577 O O . GLY A 1 204 ? -16.289 -13.027 -7.173 1.00 96.12 204 GLY A O 1
ATOM 1578 N N . LEU A 1 205 ? -14.341 -11.978 -6.750 1.00 97.75 205 LEU A N 1
ATOM 1579 C CA . LEU A 1 205 ? -13.723 -13.097 -6.046 1.00 97.75 205 LEU A CA 1
ATOM 1580 C C . LEU A 1 205 ? -14.508 -13.371 -4.761 1.00 97.75 205 LEU A C 1
ATOM 1582 O O . LEU A 1 205 ? -14.686 -12.481 -3.926 1.00 97.75 205 LEU A O 1
ATOM 1586 N N . LYS A 1 206 ? -14.978 -14.608 -4.591 1.00 98.12 206 LYS A N 1
ATOM 1587 C CA . LYS A 1 206 ? -15.669 -14.991 -3.361 1.00 98.12 206 LYS A CA 1
ATOM 1588 C C . LYS A 1 206 ? -14.640 -15.133 -2.239 1.00 98.12 206 LYS A C 1
ATOM 1590 O O . LYS A 1 206 ? -13.591 -15.731 -2.475 1.00 98.12 206 LYS A O 1
ATOM 1595 N N . PRO A 1 207 ? -14.935 -14.677 -1.010 1.00 98.06 207 PRO A N 1
ATOM 1596 C CA . PRO A 1 207 ? -14.020 -14.844 0.120 1.00 98.06 207 PRO A CA 1
ATOM 1597 C C . PRO A 1 207 ? -13.588 -16.302 0.340 1.00 98.06 207 PRO A C 1
ATOM 1599 O O . PRO A 1 207 ? -12.440 -16.569 0.678 1.00 98.06 207 PRO A O 1
ATOM 1602 N N . GLN A 1 208 ? -14.492 -17.259 0.105 1.00 98.00 208 GLN A N 1
ATOM 1603 C CA . GLN A 1 208 ? -14.227 -18.692 0.273 1.00 98.00 208 GLN A CA 1
ATOM 1604 C C . GLN A 1 208 ? -13.275 -19.264 -0.787 1.00 98.00 208 GLN A C 1
ATOM 1606 O O . GLN A 1 208 ? -12.721 -20.338 -0.575 1.00 98.00 208 GLN A O 1
ATOM 1611 N N . ASP A 1 209 ? -13.078 -18.563 -1.905 1.00 98.31 209 ASP A N 1
ATOM 1612 C CA . ASP A 1 209 ? -12.172 -18.989 -2.975 1.00 98.31 209 ASP A CA 1
ATOM 1613 C C . ASP A 1 209 ? -10.730 -18.507 -2.732 1.00 98.31 209 ASP A C 1
ATOM 1615 O O . ASP A 1 209 ? -9.848 -18.808 -3.534 1.00 98.31 209 ASP A O 1
ATOM 1619 N N . VAL A 1 210 ? -10.474 -17.737 -1.665 1.00 98.75 210 VAL A N 1
ATOM 1620 C CA . VAL A 1 210 ? -9.124 -17.316 -1.266 1.00 98.75 210 VAL A CA 1
ATOM 1621 C C . VAL A 1 210 ? -8.440 -18.450 -0.506 1.00 98.75 210 VAL A C 1
ATOM 1623 O O . VAL A 1 210 ? -8.916 -18.860 0.551 1.00 98.75 210 VAL A O 1
ATOM 1626 N N . ASP A 1 211 ? -7.294 -18.910 -1.011 1.00 98.56 211 ASP A N 1
ATOM 1627 C CA . ASP A 1 211 ? -6.545 -20.024 -0.417 1.00 98.56 211 ASP A CA 1
ATOM 1628 C C . ASP A 1 211 ? -5.481 -19.544 0.583 1.00 98.56 211 ASP A C 1
ATOM 1630 O O . ASP A 1 211 ? -5.209 -20.189 1.600 1.00 98.56 211 ASP A O 1
ATOM 1634 N N . TYR A 1 212 ? -4.840 -18.408 0.288 1.00 98.75 212 TYR A N 1
ATOM 1635 C CA . TYR A 1 212 ? -3.723 -17.902 1.082 1.00 98.75 212 TYR A CA 1
ATOM 1636 C C . TYR A 1 212 ? -3.627 -16.377 1.040 1.00 98.75 212 TYR A C 1
ATOM 1638 O O . TYR A 1 212 ? -3.844 -15.768 -0.009 1.00 98.75 212 TYR A O 1
ATOM 1646 N N . ILE A 1 213 ? -3.258 -15.762 2.163 1.00 98.81 213 ILE A N 1
ATOM 1647 C CA . ILE A 1 213 ? -2.975 -14.326 2.262 1.00 98.81 213 ILE A CA 1
ATOM 1648 C C . ILE A 1 213 ? -1.520 -14.114 2.684 1.00 98.81 213 ILE A C 1
ATOM 1650 O O . ILE A 1 213 ? -1.064 -14.692 3.670 1.00 98.81 213 ILE A O 1
ATOM 1654 N N . ILE A 1 214 ? -0.807 -13.261 1.950 1.00 98.75 214 ILE A N 1
ATOM 1655 C CA . ILE A 1 214 ? 0.500 -12.733 2.338 1.00 98.75 214 ILE A CA 1
ATOM 1656 C C . ILE A 1 214 ? 0.326 -11.261 2.691 1.00 98.75 214 ILE A C 1
ATOM 1658 O O . ILE A 1 214 ? -0.007 -10.448 1.826 1.00 98.75 214 ILE A O 1
ATOM 1662 N N . GLU A 1 215 ? 0.541 -10.923 3.957 1.00 98.50 215 GLU A N 1
ATOM 1663 C CA . GLU A 1 215 ? 0.497 -9.535 4.411 1.00 98.50 215 GLU A CA 1
ATOM 1664 C C . GLU A 1 215 ? 1.903 -8.916 4.367 1.00 98.50 215 GLU A C 1
ATOM 1666 O O . GLU A 1 215 ? 2.874 -9.582 4.721 1.00 98.50 215 GLU A O 1
ATOM 1671 N N . ALA A 1 216 ? 2.035 -7.688 3.857 1.00 97.19 216 ALA A N 1
ATOM 1672 C CA . ALA A 1 216 ? 3.326 -7.125 3.445 1.00 97.19 216 ALA A CA 1
ATOM 1673 C C . ALA A 1 216 ? 3.589 -5.679 3.912 1.00 97.19 216 ALA A C 1
ATOM 1675 O O . ALA A 1 216 ? 4.365 -4.960 3.277 1.00 97.19 216 ALA A O 1
ATOM 1676 N N . SER A 1 217 ? 2.939 -5.226 4.987 1.00 95.25 217 SER A N 1
ATOM 1677 C CA . SER A 1 217 ? 3.245 -3.938 5.625 1.00 95.25 217 SER A CA 1
ATOM 1678 C C . SER A 1 217 ? 4.565 -3.965 6.410 1.00 95.25 217 SER A C 1
ATOM 1680 O O . SER A 1 217 ? 5.288 -4.966 6.454 1.00 95.25 217 SER A O 1
ATOM 1682 N N . GLU A 1 218 ? 4.915 -2.845 7.037 1.00 90.75 218 GLU A N 1
ATOM 1683 C CA . GLU A 1 218 ? 6.096 -2.749 7.908 1.00 90.75 218 GLU A CA 1
ATOM 1684 C C . GLU A 1 218 ? 5.791 -3.120 9.369 1.00 90.75 218 GLU A C 1
ATOM 1686 O O . GLU A 1 218 ? 6.716 -3.203 10.176 1.00 90.75 218 GLU A O 1
ATOM 1691 N N . GLU A 1 219 ? 4.523 -3.373 9.707 1.00 90.50 219 GLU A N 1
ATOM 1692 C CA . GLU A 1 219 ? 4.081 -3.531 11.092 1.00 90.50 219 GLU A CA 1
ATOM 1693 C C . GLU A 1 219 ? 4.400 -4.905 11.677 1.00 90.50 219 GLU A C 1
ATOM 1695 O O . GLU A 1 219 ? 4.320 -5.924 11.005 1.00 90.50 219 GLU A O 1
ATOM 1700 N N . ALA A 1 220 ? 4.729 -4.972 12.965 1.00 89.44 220 ALA A N 1
ATOM 1701 C CA . ALA A 1 220 ? 5.014 -6.238 13.638 1.00 89.44 220 ALA A CA 1
ATOM 1702 C C . ALA A 1 220 ? 4.185 -6.379 14.919 1.00 89.44 220 ALA A C 1
ATOM 1704 O O . ALA A 1 220 ? 4.509 -5.808 15.963 1.00 89.44 220 ALA A O 1
ATOM 1705 N N . CYS A 1 221 ? 3.145 -7.212 14.856 1.00 90.38 221 CYS A N 1
ATOM 1706 C CA . CYS A 1 221 ? 2.276 -7.502 15.989 1.00 90.38 221 CYS A CA 1
ATOM 1707 C C . CYS A 1 221 ? 2.833 -8.672 16.808 1.00 90.38 221 CYS A C 1
ATOM 1709 O O . CYS A 1 221 ? 3.297 -9.675 16.267 1.00 90.38 221 CYS A O 1
ATOM 1711 N N . GLY A 1 222 ? 2.790 -8.566 18.132 1.00 90.25 222 GLY A N 1
ATOM 1712 C CA . GLY A 1 222 ? 3.252 -9.614 19.035 1.00 90.25 222 GLY A CA 1
ATOM 1713 C C . GLY A 1 222 ? 3.379 -9.132 20.473 1.00 90.25 222 GLY A C 1
ATOM 1714 O O . GLY A 1 222 ? 3.308 -7.933 20.745 1.00 90.25 222 GLY A O 1
ATOM 1715 N N . ASP A 1 223 ? 3.575 -10.081 21.378 1.00 89.81 223 ASP A N 1
ATOM 1716 C CA . ASP A 1 223 ? 3.754 -9.831 22.808 1.00 89.81 223 ASP A CA 1
ATOM 1717 C C . ASP A 1 223 ? 5.226 -9.476 23.135 1.00 89.81 223 ASP A C 1
ATOM 1719 O O . ASP A 1 223 ? 6.076 -9.297 22.246 1.00 89.81 223 ASP A O 1
ATOM 1723 N N . ASN A 1 224 ? 5.564 -9.310 24.413 1.00 88.50 224 ASN A N 1
ATOM 1724 C CA . ASN A 1 224 ? 6.941 -9.017 24.832 1.00 88.50 224 ASN A CA 1
ATOM 1725 C C . ASN A 1 224 ? 7.965 -10.127 24.519 1.00 88.50 224 ASN A C 1
ATOM 1727 O O . ASN A 1 224 ? 9.156 -9.822 24.371 1.00 88.50 224 ASN A O 1
ATOM 1731 N N . ARG A 1 225 ? 7.523 -11.380 24.367 1.00 89.25 225 ARG A N 1
ATOM 1732 C CA . ARG A 1 225 ? 8.359 -12.565 24.110 1.00 89.25 225 ARG A CA 1
ATOM 1733 C C . ARG A 1 225 ? 8.502 -12.861 22.618 1.00 89.25 225 ARG A C 1
ATOM 1735 O O . ARG A 1 225 ? 9.580 -13.260 22.187 1.00 89.25 225 ARG A O 1
ATOM 1742 N N . GLN A 1 226 ? 7.446 -12.661 21.836 1.00 88.06 226 GLN A N 1
ATOM 1743 C CA . GLN A 1 226 ? 7.327 -13.040 20.428 1.00 88.06 226 GLN A CA 1
ATOM 1744 C C . GLN A 1 226 ? 6.881 -11.848 19.574 1.00 88.06 226 GLN A C 1
ATOM 1746 O O . GLN A 1 226 ? 5.755 -11.772 19.080 1.00 88.06 226 GLN A O 1
ATOM 1751 N N . LYS A 1 227 ? 7.806 -10.909 19.366 1.00 86.62 227 LYS A N 1
ATOM 1752 C CA . LYS A 1 227 ? 7.608 -9.743 18.494 1.00 86.62 227 LYS A CA 1
ATOM 1753 C C . LYS A 1 227 ? 7.443 -10.210 17.043 1.00 86.62 227 LYS A C 1
ATOM 1755 O O . LYS A 1 227 ? 8.320 -10.896 16.527 1.00 86.62 227 LYS A O 1
ATOM 1760 N N . GLY A 1 228 ? 6.335 -9.846 16.397 1.00 86.56 228 GLY A N 1
ATOM 1761 C CA . GLY A 1 228 ? 6.035 -10.242 15.014 1.00 86.56 228 GLY A CA 1
ATOM 1762 C C . GLY A 1 228 ? 5.436 -11.644 14.850 1.00 86.56 228 GLY A C 1
ATOM 1763 O O . GLY A 1 228 ? 5.274 -12.089 13.720 1.00 86.56 228 GLY A O 1
ATOM 1764 N N . GLY A 1 229 ? 5.121 -12.352 15.942 1.00 87.44 229 GLY A N 1
ATOM 1765 C CA . GLY A 1 229 ? 4.435 -13.651 15.886 1.00 87.44 229 GLY A CA 1
ATOM 1766 C C . GLY A 1 229 ? 2.914 -13.547 15.698 1.00 87.44 229 GLY A C 1
ATOM 1767 O O . GLY A 1 229 ? 2.265 -14.535 15.353 1.00 87.44 229 GLY A O 1
ATOM 1768 N N . GLY A 1 230 ? 2.329 -12.366 15.923 1.00 87.56 230 GLY A N 1
ATOM 1769 C CA . GLY A 1 230 ? 0.912 -12.108 15.683 1.00 87.56 230 GLY A CA 1
ATOM 1770 C C . GLY A 1 230 ? 0.644 -11.924 14.192 1.00 87.56 230 GLY A C 1
ATOM 1771 O O . GLY A 1 230 ? 1.184 -11.005 13.589 1.00 87.56 230 GLY A O 1
ATOM 1772 N N . SER A 1 231 ? -0.196 -12.786 13.609 1.00 92.25 231 SER A N 1
ATOM 1773 C CA . SER A 1 231 ? -0.444 -12.788 12.162 1.00 92.25 231 SER A CA 1
ATOM 1774 C C . SER A 1 231 ? -1.471 -11.739 11.741 1.00 92.25 231 SER A C 1
ATOM 1776 O O . SER A 1 231 ? -2.678 -11.906 11.966 1.00 92.25 231 SER A O 1
ATOM 1778 N N . PHE A 1 232 ? -1.006 -10.712 11.030 1.00 97.38 232 PHE A N 1
ATOM 1779 C CA . PHE A 1 232 ? -1.897 -9.786 10.342 1.00 97.38 232 PHE A CA 1
ATOM 1780 C C . PHE A 1 232 ? -2.672 -10.500 9.239 1.00 97.38 232 PHE A C 1
ATOM 1782 O O . PHE A 1 232 ? -3.899 -10.392 9.217 1.00 97.38 232 PHE A O 1
ATOM 1789 N N . ALA A 1 233 ? -2.000 -11.293 8.397 1.00 98.00 233 ALA A N 1
ATOM 1790 C CA . ALA A 1 233 ? -2.615 -12.002 7.274 1.00 98.00 233 ALA A CA 1
ATOM 1791 C C . ALA A 1 233 ? -3.856 -12.805 7.689 1.00 98.00 233 ALA A C 1
ATOM 1793 O O . ALA A 1 233 ? -4.925 -12.669 7.090 1.00 98.00 233 ALA A O 1
ATOM 1794 N N . LYS A 1 234 ? -3.747 -13.596 8.765 1.00 96.25 234 LYS A N 1
ATOM 1795 C CA . LYS A 1 234 ? -4.860 -14.411 9.262 1.00 96.25 234 LYS A CA 1
ATOM 1796 C C . LYS A 1 234 ? -5.968 -13.564 9.886 1.00 96.25 234 LYS A C 1
ATOM 1798 O O . LYS A 1 234 ? -7.145 -13.849 9.677 1.00 96.25 234 LYS A O 1
ATOM 1803 N N . SER A 1 235 ? -5.609 -12.502 10.607 1.00 97.44 235 SER A N 1
ATOM 1804 C CA . SER A 1 235 ? -6.593 -11.586 11.196 1.00 97.44 235 SER A CA 1
ATOM 1805 C C . SER A 1 235 ? -7.386 -10.803 10.134 1.00 97.44 235 SER A C 1
ATOM 1807 O O . SER A 1 235 ? -8.571 -10.526 10.326 1.00 97.44 235 SER A O 1
ATOM 1809 N N . ILE A 1 236 ? -6.753 -10.470 9.003 1.00 98.56 236 ILE A N 1
ATOM 1810 C CA . ILE A 1 236 ? -7.379 -9.812 7.849 1.00 98.56 236 ILE A CA 1
ATOM 1811 C C . ILE A 1 236 ? -8.300 -10.801 7.126 1.00 98.56 236 ILE A C 1
ATOM 1813 O O . ILE A 1 236 ? -9.450 -10.466 6.840 1.00 98.56 236 ILE A O 1
ATOM 1817 N N . ALA A 1 237 ? -7.831 -12.036 6.894 1.00 98.12 237 ALA A N 1
ATOM 1818 C CA . ALA A 1 237 ? -8.640 -13.110 6.315 1.00 98.12 237 ALA A CA 1
ATOM 1819 C C . ALA A 1 237 ? -9.933 -13.339 7.110 1.00 98.12 237 ALA A C 1
ATOM 1821 O O . ALA A 1 237 ? -11.014 -13.427 6.527 1.00 98.12 237 ALA A O 1
ATOM 1822 N N . GLU A 1 238 ? -9.834 -13.386 8.442 1.00 97.31 238 GLU A N 1
ATOM 1823 C CA . GLU A 1 238 ? -10.989 -13.543 9.324 1.00 97.31 238 GLU A CA 1
ATOM 1824 C C . GLU A 1 238 ? -11.998 -12.398 9.156 1.00 97.31 238 GLU A C 1
ATOM 1826 O O . GLU A 1 238 ? -13.191 -12.650 8.963 1.00 97.31 238 GLU A O 1
ATOM 1831 N N . ALA A 1 239 ? -11.535 -11.146 9.204 1.00 97.75 239 ALA A N 1
ATOM 1832 C CA . ALA A 1 239 ? -12.404 -9.973 9.108 1.00 97.75 239 ALA A CA 1
ATOM 1833 C C . ALA A 1 239 ? -13.158 -9.907 7.764 1.00 97.75 239 ALA A C 1
ATOM 1835 O O . ALA A 1 239 ? -14.348 -9.572 7.731 1.00 97.75 239 ALA A O 1
ATOM 1836 N N . CYS A 1 240 ? -12.493 -10.304 6.672 1.00 98.06 240 CYS A N 1
ATOM 1837 C CA . CYS A 1 240 ? -13.065 -10.394 5.324 1.00 98.06 240 CYS A CA 1
ATOM 1838 C C . CYS A 1 240 ? -13.832 -11.702 5.047 1.00 98.06 240 CYS A C 1
ATOM 1840 O O . CYS A 1 240 ? -14.312 -11.909 3.934 1.00 98.06 240 CYS A O 1
ATOM 1842 N N . SER A 1 241 ? -14.000 -12.578 6.046 1.00 97.25 241 SER A N 1
ATOM 1843 C CA . SER A 1 241 ? -14.691 -13.873 5.912 1.00 97.25 241 SER A CA 1
ATOM 1844 C C . SER A 1 241 ? -14.065 -14.832 4.884 1.00 97.25 241 SER A C 1
ATOM 1846 O O . SER A 1 241 ? -14.763 -15.673 4.310 1.00 97.25 241 SER A O 1
ATOM 1848 N N . CYS A 1 242 ? -12.750 -14.746 4.669 1.00 98.19 242 CYS A N 1
ATOM 1849 C CA . CYS A 1 242 ? -11.983 -15.669 3.832 1.00 98.19 242 CYS A CA 1
ATOM 1850 C C . CYS A 1 242 ? -11.737 -16.991 4.577 1.00 98.19 242 CYS A C 1
ATOM 1852 O O . CYS A 1 242 ? -10.616 -17.309 4.963 1.00 98.19 242 CYS A O 1
ATOM 1854 N N . SER A 1 243 ? -12.806 -17.748 4.839 1.00 96.56 243 SER A N 1
ATOM 1855 C CA . SER A 1 243 ? -12.811 -18.885 5.775 1.00 96.56 243 SER A CA 1
ATOM 1856 C C . SER A 1 243 ? -11.874 -20.038 5.406 1.00 96.56 243 SER A C 1
ATOM 1858 O O . SER A 1 243 ? -11.495 -20.806 6.285 1.00 96.56 243 SER A O 1
ATOM 1860 N N . ASN A 1 244 ? -11.523 -20.168 4.125 1.00 97.50 244 ASN A N 1
ATOM 1861 C CA . ASN A 1 244 ? -10.632 -21.216 3.625 1.00 97.50 244 ASN A CA 1
ATOM 1862 C C . ASN A 1 244 ? -9.167 -20.765 3.555 1.00 97.50 244 ASN A C 1
ATOM 1864 O O . ASN A 1 244 ? -8.289 -21.585 3.292 1.00 97.50 244 ASN A O 1
ATOM 1868 N N . ALA A 1 245 ? -8.897 -19.482 3.804 1.00 98.00 245 ALA A N 1
ATOM 1869 C CA . ALA A 1 245 ? -7.567 -18.931 3.664 1.00 98.00 245 ALA A CA 1
ATOM 1870 C C . ALA A 1 245 ? -6.684 -19.284 4.867 1.00 98.00 245 ALA A C 1
ATOM 1872 O O . ALA A 1 245 ? -7.064 -19.107 6.028 1.00 98.00 245 ALA A O 1
ATOM 1873 N N . SER A 1 246 ? -5.455 -19.707 4.583 1.00 97.31 246 SER A N 1
ATOM 1874 C CA . SER A 1 246 ? -4.345 -19.574 5.530 1.00 97.31 246 SER A CA 1
ATOM 1875 C C . SER A 1 246 ? -3.575 -18.277 5.241 1.00 97.31 246 SER A C 1
ATOM 1877 O O . SER A 1 246 ? -3.953 -17.498 4.365 1.00 97.31 246 SER A O 1
ATOM 1879 N N . GLY A 1 247 ? -2.502 -17.999 5.974 1.00 96.81 247 GLY A N 1
ATOM 1880 C CA . GLY A 1 247 ? -1.681 -16.835 5.669 1.00 96.81 247 GLY A CA 1
ATOM 1881 C C . GLY A 1 247 ? -0.468 -16.662 6.560 1.00 96.81 247 GLY A C 1
ATOM 1882 O O . GLY A 1 247 ? -0.366 -17.276 7.624 1.00 96.81 247 GLY A O 1
ATOM 1883 N N . ALA A 1 248 ? 0.442 -15.815 6.096 1.00 97.00 248 ALA A N 1
ATOM 1884 C CA . ALA A 1 248 ? 1.640 -15.409 6.812 1.00 97.00 248 ALA A CA 1
ATOM 1885 C C . ALA A 1 248 ? 2.036 -13.980 6.433 1.00 97.00 248 ALA A C 1
ATOM 1887 O O . ALA A 1 248 ? 1.626 -13.449 5.401 1.00 97.00 248 ALA A O 1
ATOM 1888 N N . ASP A 1 249 ? 2.869 -13.382 7.271 1.00 96.94 249 ASP A N 1
ATOM 1889 C CA . ASP A 1 249 ? 3.330 -12.014 7.099 1.00 96.94 249 ASP A CA 1
ATOM 1890 C C . ASP A 1 249 ? 4.751 -12.012 6.513 1.00 96.94 249 ASP A C 1
ATOM 1892 O O . ASP A 1 249 ? 5.587 -12.847 6.865 1.00 96.94 249 ASP A O 1
ATOM 1896 N N . THR A 1 250 ? 5.041 -11.060 5.631 1.00 95.44 250 THR A N 1
ATOM 1897 C CA . THR A 1 250 ? 6.362 -10.835 5.037 1.00 95.44 250 THR A CA 1
ATOM 1898 C C . THR A 1 250 ? 6.855 -9.445 5.391 1.00 95.44 250 THR A C 1
ATOM 1900 O O . THR A 1 250 ? 6.183 -8.453 5.129 1.00 95.44 250 THR A O 1
ATOM 1903 N N . ARG A 1 251 ? 8.064 -9.365 5.957 1.00 92.81 251 ARG A N 1
ATOM 1904 C CA . ARG A 1 251 ? 8.684 -8.110 6.397 1.00 92.81 251 ARG A CA 1
ATOM 1905 C C . ARG A 1 251 ? 10.027 -7.913 5.711 1.00 92.81 251 ARG A C 1
ATOM 1907 O O . ARG A 1 251 ? 10.893 -8.776 5.797 1.00 92.81 251 ARG A O 1
ATOM 1914 N N . ALA A 1 252 ? 10.190 -6.764 5.066 1.00 91.81 252 ALA A N 1
ATOM 1915 C CA . ALA A 1 252 ? 11.431 -6.328 4.423 1.00 91.81 252 ALA A CA 1
ATOM 1916 C C . ALA A 1 252 ? 11.427 -4.800 4.186 1.00 91.81 252 ALA A C 1
ATOM 1918 O O . ALA A 1 252 ? 11.847 -4.319 3.132 1.00 91.81 252 ALA A O 1
ATOM 1919 N N . PHE A 1 253 ? 10.890 -4.019 5.140 1.00 91.25 253 PHE A N 1
ATOM 1920 C CA . PHE A 1 253 ? 10.605 -2.584 4.950 1.00 91.25 253 PHE A CA 1
ATOM 1921 C C . PHE A 1 253 ? 9.863 -2.349 3.621 1.00 91.25 253 PHE A C 1
ATOM 1923 O O . PHE A 1 253 ? 8.985 -3.133 3.254 1.00 91.25 253 PHE A O 1
ATOM 1930 N N . CYS A 1 254 ? 10.256 -1.336 2.846 1.00 93.75 254 CYS A N 1
ATOM 1931 C CA . CYS A 1 254 ? 9.619 -1.039 1.577 1.00 93.75 254 CYS A CA 1
ATOM 1932 C C . CYS A 1 254 ? 9.874 -2.083 0.477 1.00 93.75 254 CYS A C 1
ATOM 1934 O O . CYS A 1 254 ? 9.236 -2.014 -0.565 1.00 93.75 254 CYS A O 1
ATOM 1936 N N . ALA A 1 255 ? 10.749 -3.076 0.668 1.00 95.00 255 ALA A N 1
ATOM 1937 C CA . ALA A 1 255 ? 10.867 -4.190 -0.276 1.00 95.00 255 ALA A CA 1
ATOM 1938 C C . ALA A 1 255 ? 9.787 -5.270 -0.057 1.00 95.00 255 ALA A C 1
ATOM 1940 O O . ALA A 1 255 ? 9.528 -6.067 -0.964 1.00 95.00 255 ALA A O 1
ATOM 1941 N N . ALA A 1 256 ? 9.123 -5.288 1.109 1.00 96.19 256 ALA A N 1
ATOM 1942 C CA . ALA A 1 256 ? 8.188 -6.347 1.501 1.00 96.19 256 ALA A CA 1
ATOM 1943 C C . ALA A 1 256 ? 7.094 -6.642 0.460 1.00 96.19 256 ALA A C 1
ATOM 1945 O O . ALA A 1 256 ? 6.869 -7.821 0.176 1.00 96.19 256 ALA A O 1
ATOM 1946 N N . PRO A 1 257 ? 6.462 -5.642 -0.188 1.00 97.94 257 PRO A N 1
ATOM 1947 C CA . PRO A 1 257 ? 5.399 -5.917 -1.154 1.00 97.94 257 PRO A CA 1
ATOM 1948 C C . PRO A 1 257 ? 5.874 -6.680 -2.393 1.00 97.94 257 PRO A C 1
ATOM 1950 O O . PRO A 1 257 ? 5.169 -7.561 -2.883 1.00 97.94 257 PRO A O 1
ATOM 1953 N N . VAL A 1 258 ? 7.088 -6.404 -2.878 1.00 98.06 258 VAL A N 1
ATOM 1954 C CA . VAL A 1 258 ? 7.646 -7.105 -4.046 1.00 98.06 258 VAL A CA 1
ATOM 1955 C C . VAL A 1 258 ? 8.104 -8.517 -3.664 1.00 98.06 258 VAL A C 1
ATOM 1957 O O . VAL A 1 258 ? 7.886 -9.454 -4.435 1.00 98.06 258 VAL A O 1
ATOM 1960 N N . HIS A 1 259 ? 8.611 -8.715 -2.440 1.00 97.81 259 HIS A N 1
ATOM 1961 C CA . HIS A 1 259 ? 8.823 -10.058 -1.882 1.00 97.81 259 HIS A CA 1
ATOM 1962 C C . HIS A 1 259 ? 7.521 -10.858 -1.789 1.00 97.81 259 HIS A C 1
ATOM 1964 O O . HIS A 1 259 ? 7.485 -12.009 -2.223 1.00 97.81 259 HIS A O 1
ATOM 1970 N N . ALA A 1 260 ? 6.450 -10.255 -1.276 1.00 98.44 260 ALA A N 1
ATOM 1971 C CA . ALA A 1 260 ? 5.154 -10.910 -1.152 1.00 98.44 260 ALA A CA 1
ATOM 1972 C C . ALA A 1 260 ? 4.562 -11.282 -2.522 1.00 98.44 260 ALA A C 1
ATOM 1974 O O . ALA A 1 260 ? 4.040 -12.383 -2.684 1.00 98.44 260 ALA A O 1
ATOM 1975 N N . LEU A 1 261 ? 4.714 -10.427 -3.541 1.00 98.62 261 LEU A N 1
ATOM 1976 C CA . LEU A 1 261 ? 4.323 -10.740 -4.923 1.00 98.62 261 LEU A CA 1
ATOM 1977 C C . LEU A 1 261 ? 5.114 -11.918 -5.503 1.00 98.62 261 LEU A C 1
ATOM 1979 O O . LEU A 1 261 ? 4.517 -12.824 -6.086 1.00 98.62 261 LEU A O 1
ATOM 1983 N N . MET A 1 262 ? 6.438 -11.942 -5.315 1.00 98.31 262 MET A N 1
ATOM 1984 C CA . MET A 1 262 ? 7.280 -13.069 -5.732 1.00 98.31 262 MET A CA 1
ATOM 1985 C C . MET A 1 262 ? 6.848 -14.370 -5.040 1.00 98.31 262 MET A C 1
ATOM 1987 O O . MET A 1 262 ? 6.703 -15.400 -5.700 1.00 98.31 262 MET A O 1
ATOM 1991 N N . GLN A 1 263 ? 6.626 -14.336 -3.725 1.00 98.69 263 GLN A N 1
ATOM 1992 C CA . GLN A 1 263 ? 6.187 -15.501 -2.956 1.00 98.69 263 GLN A CA 1
ATOM 1993 C C . GLN A 1 263 ? 4.801 -15.986 -3.396 1.00 98.69 263 GLN A C 1
ATOM 1995 O O . GLN A 1 263 ? 4.624 -17.180 -3.628 1.00 98.69 263 GLN A O 1
ATOM 2000 N N . ALA A 1 264 ? 3.835 -15.079 -3.575 1.00 98.81 264 ALA A N 1
ATOM 2001 C CA . ALA A 1 264 ? 2.499 -15.417 -4.059 1.00 98.81 264 ALA A CA 1
ATOM 2002 C C . ALA A 1 264 ? 2.553 -16.071 -5.444 1.00 98.81 264 ALA A C 1
ATOM 2004 O O . ALA A 1 264 ? 1.931 -17.111 -5.664 1.00 98.81 264 ALA A O 1
ATOM 2005 N N . ALA A 1 265 ? 3.355 -15.517 -6.357 1.00 98.62 265 ALA A N 1
ATOM 2006 C CA . ALA A 1 265 ? 3.574 -16.106 -7.670 1.00 98.62 265 ALA A CA 1
ATOM 2007 C C . ALA A 1 265 ? 4.194 -17.514 -7.560 1.00 98.62 265 ALA A C 1
ATOM 2009 O O . ALA A 1 265 ? 3.705 -18.451 -8.188 1.00 98.62 265 ALA A O 1
ATOM 2010 N N . ALA A 1 266 ? 5.203 -17.714 -6.709 1.00 98.44 266 ALA A N 1
ATOM 2011 C CA . ALA A 1 266 ? 5.809 -19.030 -6.494 1.00 98.44 266 ALA A CA 1
ATOM 2012 C C . ALA A 1 266 ? 4.817 -20.065 -5.917 1.00 98.44 266 ALA A C 1
ATOM 2014 O O . ALA A 1 266 ? 4.776 -21.211 -6.374 1.00 98.44 266 ALA A O 1
ATOM 2015 N N . LEU A 1 267 ? 3.977 -19.669 -4.955 1.00 98.56 267 LEU A N 1
ATOM 2016 C CA . LEU A 1 267 ? 2.938 -20.527 -4.370 1.00 98.56 267 LEU A CA 1
ATOM 2017 C C . LEU A 1 267 ? 1.880 -20.945 -5.400 1.00 98.56 267 LEU A C 1
ATOM 2019 O O . LEU A 1 267 ? 1.471 -22.106 -5.435 1.00 98.56 267 LEU A O 1
ATOM 2023 N N . VAL A 1 268 ? 1.474 -20.022 -6.272 1.00 98.62 268 VAL A N 1
ATOM 2024 C CA . VAL A 1 268 ? 0.537 -20.324 -7.360 1.00 98.62 268 VAL A CA 1
ATOM 2025 C C . VAL A 1 268 ? 1.186 -21.217 -8.418 1.00 98.62 268 VAL A C 1
ATOM 2027 O O . VAL A 1 268 ? 0.592 -22.202 -8.857 1.00 98.62 268 VAL A O 1
ATOM 2030 N N . GLN A 1 269 ? 2.414 -20.901 -8.829 1.00 98.06 269 GLN A N 1
ATOM 2031 C CA . GLN A 1 269 ? 3.113 -21.628 -9.889 1.00 98.06 269 GLN A CA 1
ATOM 2032 C C . GLN A 1 269 ? 3.484 -23.056 -9.484 1.00 98.06 269 GLN A C 1
ATOM 2034 O O . GLN A 1 269 ? 3.460 -23.952 -10.326 1.00 98.06 269 GLN A O 1
ATOM 2039 N N . SER A 1 270 ? 3.803 -23.280 -8.207 1.00 97.81 270 SER A N 1
ATOM 2040 C CA . SER A 1 270 ? 4.048 -24.621 -7.658 1.00 97.81 270 SER A CA 1
ATOM 2041 C C . SER A 1 270 ? 2.780 -25.475 -7.551 1.00 97.81 270 SER A C 1
ATOM 2043 O O . SER A 1 270 ? 2.877 -26.684 -7.360 1.00 97.81 270 SER A O 1
ATOM 2045 N N . GLY A 1 271 ? 1.594 -24.873 -7.692 1.00 97.38 271 GLY A N 1
ATOM 2046 C CA . GLY A 1 271 ? 0.313 -25.565 -7.593 1.00 97.38 271 GLY A CA 1
ATOM 2047 C C . GLY A 1 271 ? -0.160 -25.818 -6.162 1.00 97.38 271 GLY A C 1
ATOM 2048 O O . GLY A 1 271 ? -1.171 -26.496 -5.996 1.00 97.38 271 GLY A O 1
ATOM 2049 N N . ILE A 1 272 ? 0.527 -25.265 -5.151 1.00 97.94 272 ILE A N 1
ATOM 2050 C CA . ILE A 1 272 ? 0.107 -25.349 -3.744 1.00 97.94 272 ILE A CA 1
ATOM 2051 C C . ILE A 1 272 ? -1.231 -24.625 -3.554 1.00 97.94 272 ILE A C 1
ATOM 2053 O O . ILE A 1 272 ? -2.134 -25.160 -2.917 1.00 97.94 272 ILE A O 1
ATOM 2057 N N . PHE A 1 273 ? -1.372 -23.436 -4.148 1.00 98.25 273 PHE A N 1
ATOM 2058 C CA . PHE A 1 273 ? -2.584 -22.619 -4.068 1.00 98.25 273 PHE A CA 1
ATOM 2059 C C . PHE A 1 273 ? -3.039 -22.146 -5.452 1.00 98.25 273 PHE A C 1
ATOM 2061 O O . PHE A 1 273 ? -2.272 -22.135 -6.416 1.00 98.25 273 PHE A O 1
ATOM 2068 N N . THR A 1 274 ? -4.310 -21.764 -5.569 1.00 97.94 274 THR A N 1
ATOM 2069 C CA . THR A 1 274 ? -4.896 -21.229 -6.804 1.00 97.94 274 THR A CA 1
ATOM 2070 C C . THR A 1 274 ? -5.097 -19.723 -6.732 1.00 97.94 274 THR A C 1
ATOM 2072 O O . THR A 1 274 ? -4.777 -19.049 -7.707 1.00 97.94 274 THR A O 1
ATOM 2075 N N . ASN A 1 275 ? -5.608 -19.206 -5.614 1.00 98.56 275 ASN A N 1
ATOM 2076 C CA . ASN A 1 275 ? -5.855 -17.785 -5.388 1.00 98.56 275 ASN A CA 1
ATOM 2077 C C . ASN A 1 275 ? -5.098 -17.323 -4.143 1.00 98.56 275 ASN A C 1
ATOM 2079 O O . ASN A 1 275 ? -5.488 -17.621 -3.012 1.00 98.56 275 ASN A O 1
ATOM 2083 N N . VAL A 1 276 ? -4.026 -16.566 -4.366 1.00 98.88 276 VAL A N 1
ATOM 2084 C CA . VAL A 1 276 ? -3.229 -15.958 -3.301 1.00 98.88 276 VAL A CA 1
ATOM 2085 C C . VAL A 1 276 ? -3.449 -14.453 -3.321 1.00 98.88 276 VAL A C 1
ATOM 2087 O O . VAL A 1 276 ? -3.363 -13.818 -4.374 1.00 98.88 276 VAL A O 1
ATOM 2090 N N . ILE A 1 277 ? -3.735 -13.877 -2.159 1.00 98.94 277 ILE A N 1
ATOM 2091 C CA . ILE A 1 277 ? -3.873 -12.434 -1.986 1.00 98.94 277 ILE A CA 1
ATOM 2092 C C . ILE A 1 277 ? -2.592 -11.879 -1.379 1.00 98.94 277 ILE A C 1
ATOM 2094 O O . ILE A 1 277 ? -2.149 -12.349 -0.336 1.00 98.94 277 ILE A O 1
ATOM 2098 N N . VAL A 1 278 ? -2.029 -10.847 -1.998 1.00 98.88 278 VAL A N 1
ATOM 2099 C CA . VAL A 1 278 ? -1.015 -9.994 -1.366 1.00 98.88 278 VAL A CA 1
ATOM 2100 C C . VAL A 1 278 ? -1.713 -8.738 -0.870 1.00 98.88 278 VAL A C 1
ATOM 2102 O O . VAL A 1 278 ? -2.398 -8.090 -1.654 1.00 98.88 278 VAL A O 1
ATOM 2105 N N . VAL A 1 279 ? -1.573 -8.388 0.405 1.00 98.88 279 VAL A N 1
ATOM 2106 C CA . VAL A 1 279 ? -2.275 -7.246 1.013 1.00 98.88 279 VAL A CA 1
ATOM 2107 C C . VAL A 1 279 ? -1.348 -6.475 1.947 1.00 98.88 279 VAL A C 1
ATOM 2109 O O . VAL A 1 279 ? -0.474 -7.063 2.575 1.00 98.88 279 VAL A O 1
ATOM 2112 N N . ALA A 1 280 ? -1.522 -5.162 2.052 1.00 98.31 280 ALA A N 1
ATOM 2113 C CA . ALA A 1 280 ? -0.861 -4.369 3.084 1.00 98.31 280 ALA A CA 1
ATOM 2114 C C . ALA A 1 280 ? -1.725 -3.173 3.489 1.00 98.31 280 ALA A C 1
ATOM 2116 O O . ALA A 1 280 ? -2.407 -2.576 2.650 1.00 98.31 280 ALA A O 1
ATOM 2117 N N . GLY A 1 281 ? -1.694 -2.853 4.782 1.00 97.75 281 GLY A N 1
ATOM 2118 C CA . GLY A 1 281 ? -2.353 -1.691 5.374 1.00 97.75 281 GLY A CA 1
ATOM 2119 C C . GLY A 1 281 ? -1.380 -0.556 5.683 1.00 97.75 281 GLY A C 1
ATOM 2120 O O . GLY A 1 281 ? -0.170 -0.743 5.647 1.00 97.75 281 GLY A O 1
ATOM 2121 N N . GLY A 1 282 ? -1.912 0.618 6.012 1.00 95.38 282 GLY A N 1
ATOM 2122 C CA . GLY A 1 282 ? -1.124 1.813 6.308 1.00 95.38 282 GLY A CA 1
ATOM 2123 C C . GLY A 1 282 ? -0.350 1.733 7.627 1.00 95.38 282 GLY A C 1
ATOM 2124 O O . GLY A 1 282 ? -0.674 0.947 8.512 1.00 95.38 282 GLY A O 1
ATOM 2125 N N . CYS A 1 283 ? 0.660 2.594 7.753 1.00 92.19 283 CYS A N 1
ATOM 2126 C CA . CYS A 1 283 ? 1.580 2.677 8.885 1.00 92.19 283 CYS A CA 1
ATOM 2127 C C . CYS A 1 283 ? 1.316 3.976 9.662 1.00 92.19 283 CYS A C 1
ATOM 2129 O O . CYS A 1 283 ? 1.785 5.056 9.281 1.00 92.19 283 CYS A O 1
ATOM 2131 N N . SER A 1 284 ? 0.579 3.890 10.776 1.00 92.19 284 SER A N 1
ATOM 2132 C CA . SER A 1 284 ? 0.250 5.068 11.598 1.00 92.19 284 SER A CA 1
ATOM 2133 C C . SER A 1 284 ? 1.494 5.788 12.113 1.00 92.19 284 SER A C 1
ATOM 2135 O O . SER A 1 284 ? 1.490 7.012 12.233 1.00 92.19 284 SER A O 1
ATOM 2137 N N . ALA A 1 285 ? 2.597 5.065 12.340 1.00 89.62 285 ALA A N 1
ATOM 2138 C CA . ALA A 1 285 ? 3.857 5.651 12.788 1.00 89.62 285 ALA A CA 1
ATOM 2139 C C . ALA A 1 285 ? 4.427 6.710 11.821 1.00 89.62 285 ALA A C 1
ATOM 2141 O O . ALA A 1 285 ? 5.171 7.606 12.257 1.00 89.62 285 ALA A O 1
ATOM 2142 N N . LYS A 1 286 ? 4.063 6.621 10.531 1.00 91.88 286 LYS A N 1
ATOM 2143 C CA . LYS A 1 286 ? 4.479 7.532 9.454 1.00 91.88 286 LYS A CA 1
ATOM 2144 C C . LYS A 1 286 ? 3.491 8.664 9.172 1.00 91.88 286 LYS A C 1
ATOM 2146 O O . LYS A 1 286 ? 3.792 9.516 8.342 1.00 91.88 286 LYS A O 1
ATOM 2151 N N . LEU A 1 287 ? 2.351 8.718 9.864 1.00 94.56 287 LEU A N 1
ATOM 2152 C CA . LEU A 1 287 ? 1.478 9.890 9.796 1.00 94.56 287 LEU A CA 1
ATOM 2153 C C . LEU A 1 287 ? 2.210 11.119 10.346 1.00 94.56 287 LEU A C 1
ATOM 2155 O O . LEU A 1 287 ? 2.822 11.067 11.418 1.00 94.56 287 LEU A O 1
ATOM 2159 N N . GLY A 1 288 ? 2.165 12.208 9.577 1.00 93.19 288 GLY A N 1
ATOM 2160 C CA . GLY A 1 288 ? 2.804 13.481 9.915 1.00 93.19 288 GLY A CA 1
ATOM 2161 C C . GLY A 1 288 ? 4.317 13.411 10.145 1.00 93.19 288 GLY A C 1
ATOM 2162 O O . GLY A 1 288 ? 4.841 14.233 10.891 1.00 93.19 288 GLY A O 1
ATOM 2163 N N . LEU A 1 289 ? 5.024 12.436 9.558 1.00 91.75 289 LEU A N 1
ATOM 2164 C CA . LEU A 1 289 ? 6.463 12.243 9.779 1.00 91.75 289 LEU A CA 1
ATOM 2165 C C . LEU A 1 289 ? 7.290 13.500 9.459 1.00 91.75 289 LEU A C 1
ATOM 2167 O O . LEU A 1 289 ? 8.235 13.801 10.180 1.00 91.75 289 LEU A O 1
ATOM 2171 N N . ASN A 1 290 ? 6.906 14.223 8.411 1.00 92.88 290 ASN A N 1
ATOM 2172 C CA . ASN A 1 290 ? 7.527 15.446 7.919 1.00 92.88 290 ASN A CA 1
ATOM 2173 C C . ASN A 1 290 ? 6.599 16.664 8.080 1.00 92.88 290 ASN A C 1
ATOM 2175 O O . ASN A 1 290 ? 6.813 17.683 7.425 1.00 92.88 290 ASN A O 1
ATOM 2179 N N . ALA A 1 291 ? 5.580 16.585 8.947 1.00 92.75 291 ALA A N 1
ATOM 2180 C CA . ALA A 1 291 ? 4.605 17.664 9.119 1.00 92.75 291 ALA A CA 1
ATOM 2181 C C . ALA A 1 291 ? 5.274 18.989 9.515 1.00 92.75 291 ALA A C 1
ATOM 2183 O O . ALA A 1 291 ? 4.922 20.029 8.974 1.00 92.75 291 ALA A O 1
ATOM 2184 N N . GLU A 1 292 ? 6.277 18.961 10.397 1.00 91.38 292 GLU A N 1
ATOM 2185 C CA . GLU A 1 292 ? 7.014 20.166 10.809 1.00 91.38 292 GLU A CA 1
ATOM 2186 C C . GLU A 1 292 ? 7.743 20.823 9.623 1.00 91.38 292 GLU A C 1
ATOM 2188 O O . GLU A 1 292 ? 7.660 22.034 9.443 1.00 91.38 292 GLU A O 1
ATOM 2193 N N . ILE A 1 293 ? 8.348 20.021 8.739 1.00 93.56 293 ILE A N 1
ATOM 2194 C CA . ILE A 1 293 ? 9.008 20.508 7.517 1.00 93.56 293 ILE A CA 1
ATOM 2195 C C . ILE A 1 293 ? 7.978 21.096 6.541 1.00 93.56 293 ILE A C 1
ATOM 2197 O O . ILE A 1 293 ? 8.254 22.108 5.894 1.00 93.56 293 ILE A O 1
ATOM 2201 N N . HIS A 1 294 ? 6.781 20.502 6.433 1.00 94.62 294 HIS A N 1
ATOM 2202 C CA . HIS A 1 294 ? 5.688 21.074 5.632 1.00 94.62 294 HIS A CA 1
ATOM 2203 C C . HIS A 1 294 ? 5.290 22.457 6.162 1.00 94.62 294 HIS A C 1
ATOM 2205 O O . HIS A 1 294 ? 5.165 23.390 5.370 1.00 94.62 294 HIS A O 1
ATOM 2211 N N . LEU A 1 295 ? 5.183 22.623 7.486 1.00 93.00 295 LEU A N 1
ATOM 2212 C CA . LEU A 1 295 ? 4.886 23.918 8.109 1.00 93.00 295 LEU A CA 1
ATOM 2213 C C . LEU A 1 295 ? 5.967 24.969 7.819 1.00 93.00 295 LEU A C 1
ATOM 2215 O O . LEU A 1 295 ? 5.633 26.089 7.440 1.00 93.00 295 LEU A O 1
ATOM 2219 N N . GLU A 1 296 ? 7.249 24.612 7.946 1.00 94.06 296 GLU A N 1
ATOM 2220 C CA . GLU A 1 296 ? 8.381 25.508 7.645 1.00 94.06 296 GLU A CA 1
ATOM 2221 C C . GLU A 1 296 ? 8.350 26.034 6.201 1.00 94.06 296 GLU A C 1
ATOM 2223 O O . GLU A 1 296 ? 8.751 27.168 5.933 1.00 94.06 296 GLU A O 1
ATOM 2228 N N . HIS A 1 297 ? 7.821 25.232 5.274 1.00 93.81 297 HIS A N 1
ATOM 2229 C CA . HIS A 1 297 ? 7.681 25.576 3.860 1.00 93.81 297 HIS A CA 1
ATOM 2230 C C . HIS A 1 297 ? 6.307 26.169 3.503 1.00 93.81 297 HIS A C 1
ATOM 2232 O O . HIS A 1 297 ? 6.028 26.378 2.322 1.00 93.81 297 HIS A O 1
ATOM 2238 N N . ASN A 1 298 ? 5.460 26.485 4.491 1.00 93.50 298 ASN A N 1
ATOM 2239 C CA . ASN A 1 298 ? 4.091 26.989 4.304 1.00 93.50 298 ASN A CA 1
ATOM 2240 C C . ASN A 1 298 ? 3.218 26.065 3.434 1.00 93.50 298 ASN A C 1
ATOM 2242 O O . ASN A 1 298 ? 2.443 26.521 2.592 1.00 93.50 298 ASN A O 1
ATOM 2246 N N . MET A 1 299 ? 3.372 24.755 3.620 1.00 94.75 299 MET A N 1
ATOM 2247 C CA . MET A 1 299 ? 2.609 23.725 2.925 1.00 94.75 299 MET A CA 1
ATOM 2248 C C . MET A 1 299 ? 1.497 23.168 3.821 1.00 94.75 299 MET A C 1
ATOM 2250 O O . MET A 1 299 ? 1.689 23.060 5.036 1.00 94.75 299 MET A O 1
ATOM 2254 N N . PRO A 1 300 ? 0.365 22.726 3.242 1.00 95.88 300 PRO A N 1
ATOM 2255 C CA . PRO A 1 300 ? -0.575 21.896 3.984 1.00 95.88 300 PRO A CA 1
ATOM 2256 C C . PRO A 1 300 ? 0.092 20.576 4.394 1.00 95.88 300 PRO A C 1
ATOM 2258 O O . PRO A 1 300 ? 0.976 20.072 3.698 1.00 95.88 300 PRO A O 1
ATOM 2261 N N . VAL A 1 301 ? -0.376 19.967 5.483 1.00 95.81 301 VAL A N 1
ATOM 2262 C CA . VAL A 1 301 ? 0.138 18.667 5.935 1.00 95.81 301 VAL A CA 1
ATOM 2263 C C . VAL A 1 301 ? -0.355 17.572 4.985 1.00 95.81 301 VAL A C 1
ATOM 2265 O O . VAL A 1 301 ? -1.534 17.218 4.976 1.00 95.81 301 VAL A O 1
ATOM 2268 N N . LEU A 1 302 ? 0.548 17.036 4.159 1.00 96.31 302 LEU A N 1
ATOM 2269 C CA . LEU A 1 302 ? 0.212 16.040 3.127 1.00 96.31 302 LEU A CA 1
ATOM 2270 C C . LEU A 1 302 ? 0.217 14.590 3.640 1.00 96.31 302 LEU A C 1
ATOM 2272 O O . LEU A 1 302 ? -0.285 13.694 2.960 1.00 96.31 302 LEU A O 1
ATOM 2276 N N . GLU A 1 303 ? 0.790 14.355 4.822 1.00 95.44 303 GLU A N 1
ATOM 2277 C CA . GLU A 1 303 ? 0.957 13.033 5.444 1.00 95.44 303 GLU A CA 1
ATOM 2278 C C . GLU A 1 303 ? -0.169 12.680 6.433 1.00 95.44 303 GLU A C 1
ATOM 2280 O O . GLU A 1 303 ? 0.030 11.868 7.334 1.00 95.44 303 GLU A O 1
ATOM 2285 N N . ASP A 1 304 ? -1.357 13.262 6.253 1.00 95.31 304 ASP A N 1
ATOM 2286 C CA . ASP A 1 304 ? -2.612 12.937 6.953 1.00 95.31 304 ASP A CA 1
ATOM 2287 C C . ASP A 1 304 ? -3.372 11.767 6.303 1.00 95.31 304 ASP A C 1
ATOM 2289 O O . ASP A 1 304 ? -4.591 11.663 6.440 1.00 95.31 304 ASP A O 1
ATOM 2293 N N . ILE A 1 305 ? -2.672 10.899 5.564 1.00 97.00 305 ILE A N 1
ATOM 2294 C CA . ILE A 1 305 ? -3.282 9.842 4.758 1.00 97.00 305 ILE A CA 1
ATOM 2295 C C . ILE A 1 305 ? -2.585 8.492 4.953 1.00 97.00 305 ILE A C 1
ATOM 2297 O O . ILE A 1 305 ? -1.364 8.367 4.826 1.00 97.00 305 ILE A O 1
ATOM 2301 N N . LEU A 1 306 ? -3.378 7.457 5.216 1.00 97.94 306 LEU A N 1
ATOM 2302 C CA . LEU A 1 306 ? -2.943 6.065 5.183 1.00 97.94 306 LEU A CA 1
ATOM 2303 C C . LEU A 1 306 ? -3.168 5.503 3.781 1.00 97.94 306 LEU A C 1
ATOM 2305 O O . LEU A 1 306 ? -4.237 5.684 3.199 1.00 97.94 306 LEU A O 1
ATOM 2309 N N . GLY A 1 307 ? -2.175 4.793 3.251 1.00 98.12 307 GLY A N 1
ATOM 2310 C CA . GLY A 1 307 ? -2.317 4.010 2.026 1.00 98.12 307 GLY A CA 1
ATOM 2311 C C . GLY A 1 307 ? -2.465 2.528 2.340 1.00 98.12 307 GLY A C 1
ATOM 2312 O O . GLY A 1 307 ? -1.860 2.041 3.288 1.00 98.12 307 GLY A O 1
ATOM 2313 N N . ALA A 1 308 ? -3.241 1.812 1.535 1.00 98.62 308 ALA A N 1
ATOM 2314 C CA . ALA A 1 308 ? -3.352 0.359 1.580 1.00 98.62 308 ALA A CA 1
ATOM 2315 C C . ALA A 1 308 ? -3.603 -0.202 0.173 1.00 98.62 308 ALA A C 1
ATOM 2317 O O . ALA A 1 308 ? -4.092 0.503 -0.716 1.00 98.62 308 ALA A O 1
ATOM 2318 N N . PHE A 1 309 ? -3.266 -1.471 -0.041 1.00 98.81 309 PHE A N 1
ATOM 2319 C CA . PHE A 1 309 ? -3.471 -2.152 -1.321 1.00 98.81 309 PHE A CA 1
ATOM 2320 C C . PHE A 1 309 ? -3.774 -3.637 -1.131 1.00 98.81 309 PHE A C 1
ATOM 2322 O O . PHE A 1 309 ? -3.393 -4.238 -0.124 1.00 98.81 309 PHE A O 1
ATOM 2329 N N . ALA A 1 310 ? -4.415 -4.243 -2.131 1.00 98.88 310 ALA A N 1
ATOM 2330 C CA . ALA A 1 310 ? -4.537 -5.691 -2.242 1.00 98.88 310 ALA A CA 1
ATOM 2331 C C . ALA A 1 310 ? -4.422 -6.160 -3.704 1.00 98.88 310 ALA A C 1
ATOM 2333 O O . ALA A 1 310 ? -4.956 -5.534 -4.621 1.00 98.88 310 ALA A O 1
ATOM 2334 N N . PHE A 1 311 ? -3.752 -7.289 -3.928 1.00 98.88 311 PHE A N 1
ATOM 2335 C CA . PHE A 1 311 ? -3.524 -7.890 -5.242 1.00 98.88 311 PHE A CA 1
ATOM 2336 C C . PHE A 1 311 ? -3.984 -9.343 -5.255 1.00 98.88 311 PHE A C 1
ATOM 2338 O O . PHE A 1 311 ? -3.624 -10.123 -4.376 1.00 98.88 311 PHE A O 1
ATOM 2345 N N . HIS A 1 312 ? -4.749 -9.716 -6.280 1.00 98.81 312 HIS A N 1
ATOM 2346 C CA . HIS A 1 312 ? -5.184 -11.090 -6.519 1.00 98.81 312 HIS A CA 1
ATOM 2347 C C . HIS A 1 312 ? -4.238 -11.765 -7.507 1.00 98.81 312 HIS A C 1
ATOM 2349 O O . HIS A 1 312 ? -4.260 -11.460 -8.702 1.00 98.81 312 HIS A O 1
ATOM 2355 N N . ILE A 1 313 ? -3.424 -12.690 -7.000 1.00 98.88 313 ILE A N 1
ATOM 2356 C CA . ILE A 1 313 ? -2.522 -13.520 -7.796 1.00 98.88 313 ILE A CA 1
ATOM 2357 C C . IL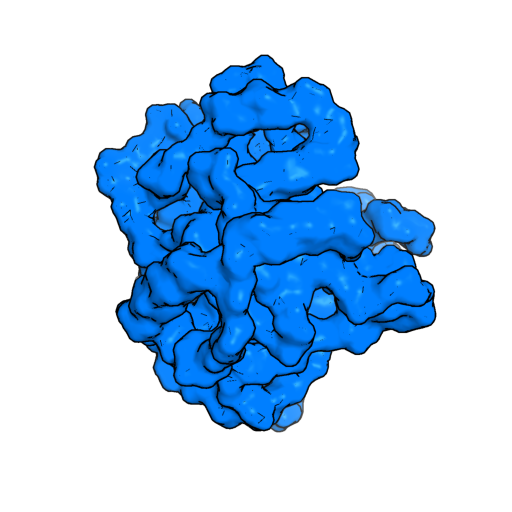E A 1 313 ? -3.175 -14.881 -8.014 1.00 98.88 313 ILE A C 1
ATOM 2359 O O . ILE A 1 313 ? -3.599 -15.536 -7.058 1.00 98.88 313 ILE A O 1
ATOM 2363 N N . SER A 1 314 ? -3.270 -15.314 -9.270 1.00 98.44 314 SER A N 1
ATOM 2364 C CA . SER A 1 314 ? -3.909 -16.585 -9.611 1.00 98.44 314 SER A CA 1
ATOM 2365 C C . SER A 1 314 ? -3.202 -17.350 -10.714 1.00 98.44 314 SER A C 1
ATOM 2367 O O . SER A 1 314 ? -2.268 -16.853 -11.344 1.00 98.44 314 SER A O 1
ATOM 2369 N N . LYS A 1 315 ? -3.656 -18.583 -10.957 1.00 97.50 315 LYS A N 1
ATOM 2370 C CA . LYS A 1 315 ? -3.229 -19.374 -12.117 1.00 97.50 315 LYS A CA 1
ATOM 2371 C C . LYS A 1 315 ? -3.454 -18.603 -13.415 1.00 97.50 315 LYS A C 1
ATOM 2373 O O . LYS A 1 315 ? -4.400 -17.824 -13.513 1.00 97.50 315 LYS A O 1
ATOM 2378 N N . ASP A 1 316 ? -2.596 -18.895 -14.385 1.00 97.06 316 ASP A N 1
ATOM 2379 C CA . ASP A 1 316 ? -2.683 -18.380 -15.746 1.00 97.06 316 ASP A CA 1
ATOM 2380 C C . ASP A 1 316 ? -4.077 -18.604 -16.344 1.00 97.06 316 ASP A C 1
ATOM 2382 O O . ASP A 1 316 ? -4.552 -19.743 -16.418 1.00 97.06 316 ASP A O 1
ATOM 2386 N N . ASP A 1 317 ? -4.720 -17.514 -16.751 1.00 96.00 317 ASP A N 1
ATOM 2387 C CA . ASP A 1 317 ? -6.044 -17.504 -17.365 1.00 96.00 317 ASP A CA 1
ATOM 2388 C C . ASP A 1 317 ? -6.024 -17.096 -18.847 1.00 96.00 317 ASP A C 1
ATOM 2390 O O . ASP A 1 317 ? -7.087 -16.974 -19.452 1.00 96.00 317 ASP A O 1
ATOM 2394 N N . GLY A 1 318 ? -4.838 -16.898 -19.438 1.00 96.06 318 GLY A N 1
ATOM 2395 C CA . GLY A 1 318 ? -4.672 -16.472 -20.831 1.00 96.06 318 GLY A CA 1
ATOM 2396 C C . GLY A 1 318 ? -5.118 -15.033 -21.123 1.00 96.06 318 GLY A C 1
ATOM 2397 O O . GLY A 1 318 ? -5.148 -14.628 -22.284 1.00 96.06 318 GLY A O 1
ATOM 2398 N N . ILE A 1 319 ? -5.496 -14.253 -20.103 1.00 96.75 319 ILE A N 1
ATOM 2399 C CA . ILE A 1 319 ? -6.043 -12.897 -20.260 1.00 96.75 319 ILE A CA 1
ATOM 2400 C C . ILE A 1 319 ? -5.205 -11.898 -19.469 1.00 96.75 31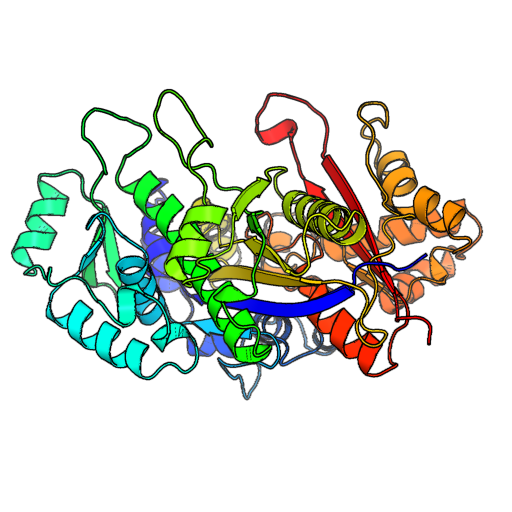9 ILE A C 1
ATOM 2402 O O . ILE A 1 319 ? -4.732 -10.897 -20.010 1.00 96.75 319 ILE A O 1
ATOM 2406 N N . ASN A 1 320 ? -5.039 -12.149 -18.174 1.00 98.19 320 ASN A N 1
ATOM 2407 C CA . ASN A 1 320 ? -4.417 -11.215 -17.253 1.00 98.19 320 ASN A CA 1
ATOM 2408 C C . ASN A 1 320 ? -2.889 -11.222 -17.380 1.00 98.19 320 ASN A C 1
ATOM 2410 O O . ASN A 1 320 ? -2.310 -12.256 -17.721 1.00 98.19 320 ASN A O 1
ATOM 2414 N N . PRO A 1 321 ? -2.219 -10.090 -17.091 1.00 98.38 321 PRO A N 1
ATOM 2415 C CA . PRO A 1 321 ? -0.769 -9.999 -17.190 1.00 98.38 321 PRO A CA 1
ATOM 2416 C C . PRO A 1 321 ? -0.071 -11.041 -16.317 1.00 98.38 321 PRO A C 1
ATOM 2418 O O . PRO A 1 321 ? -0.422 -11.210 -15.146 1.00 98.38 321 PRO A O 1
ATOM 2421 N N . ILE A 1 322 ? 0.929 -11.704 -16.890 1.00 98.56 322 ILE A N 1
ATOM 2422 C CA . ILE A 1 322 ? 1.751 -12.708 -16.223 1.00 98.56 322 ILE A CA 1
ATOM 2423 C C . ILE A 1 322 ? 2.862 -12.059 -15.394 1.00 98.56 322 ILE A C 1
ATOM 2425 O O . ILE A 1 322 ? 3.409 -11.021 -15.766 1.00 98.56 322 ILE A O 1
ATOM 2429 N N . ILE A 1 323 ? 3.243 -12.713 -14.300 1.00 98.62 323 ILE A N 1
ATOM 2430 C CA . ILE A 1 323 ? 4.442 -12.399 -13.518 1.00 98.62 323 ILE A CA 1
ATOM 2431 C C . ILE A 1 323 ? 5.572 -13.314 -13.996 1.00 98.62 323 ILE A C 1
ATOM 2433 O O . ILE A 1 323 ? 5.502 -14.535 -13.838 1.00 98.62 323 ILE A O 1
ATOM 2437 N N . ARG A 1 324 ? 6.639 -12.736 -14.553 1.00 97.94 324 ARG A N 1
ATOM 2438 C CA . ARG A 1 324 ? 7.818 -13.473 -15.039 1.00 97.94 324 ARG A CA 1
ATOM 2439 C C . ARG A 1 324 ? 8.711 -13.920 -13.882 1.00 97.94 324 ARG A C 1
ATOM 2441 O O . ARG A 1 324 ? 9.758 -13.337 -13.614 1.00 97.94 324 ARG A O 1
ATOM 2448 N N . THR A 1 325 ? 8.294 -14.976 -13.189 1.00 97.50 325 THR A N 1
ATOM 2449 C CA . THR A 1 325 ? 9.011 -15.580 -12.048 1.00 97.50 325 THR A CA 1
ATOM 2450 C C . THR A 1 325 ? 10.396 -16.130 -12.400 1.00 97.50 325 THR A C 1
ATOM 2452 O O . THR A 1 325 ? 11.225 -16.349 -11.521 1.00 97.50 325 THR A O 1
ATOM 2455 N N . ASP A 1 326 ? 10.682 -16.332 -13.683 1.00 97.00 326 ASP A N 1
ATOM 2456 C CA . ASP A 1 326 ? 12.002 -16.692 -14.190 1.00 97.00 326 ASP A CA 1
ATOM 2457 C C . ASP A 1 326 ? 12.959 -15.494 -14.294 1.00 97.00 326 ASP A C 1
ATOM 2459 O O . ASP A 1 326 ? 14.173 -15.706 -14.372 1.00 97.00 326 ASP A O 1
ATOM 2463 N N . LEU A 1 327 ? 12.439 -14.263 -14.260 1.00 97.25 327 LEU A N 1
ATOM 2464 C CA . LEU A 1 327 ? 13.173 -13.004 -14.430 1.00 97.25 327 LEU A CA 1
ATOM 2465 C C . LEU A 1 327 ? 13.115 -12.117 -13.173 1.00 97.25 327 LEU A C 1
ATOM 2467 O O . LEU A 1 327 ? 13.065 -10.893 -13.270 1.00 97.25 327 LEU A O 1
ATOM 2471 N N . ILE A 1 328 ? 13.105 -12.728 -11.988 1.00 97.62 328 ILE A N 1
ATOM 2472 C CA . ILE A 1 328 ? 13.185 -11.990 -10.722 1.00 97.62 328 ILE A CA 1
ATOM 2473 C C . ILE A 1 328 ? 14.597 -11.428 -10.550 1.00 97.62 328 ILE A C 1
ATOM 2475 O O . ILE A 1 328 ? 15.567 -12.190 -10.495 1.00 97.62 328 ILE A O 1
ATOM 2479 N N . GLY A 1 329 ? 14.703 -10.104 -10.442 1.00 96.69 329 GLY A N 1
ATOM 2480 C CA . GLY A 1 329 ? 15.918 -9.439 -9.984 1.00 96.69 329 GLY A CA 1
ATOM 2481 C C . GLY A 1 329 ? 15.955 -9.422 -8.465 1.00 96.69 329 GLY A C 1
ATOM 2482 O O . GLY A 1 329 ? 14.929 -9.260 -7.803 1.00 96.69 329 GLY A O 1
ATOM 2483 N N . ARG A 1 330 ? 17.139 -9.611 -7.890 1.00 93.50 330 ARG A N 1
ATOM 2484 C CA . ARG A 1 330 ? 17.311 -9.647 -6.436 1.00 93.50 330 ARG A CA 1
ATOM 2485 C C . ARG A 1 330 ? 18.676 -9.133 -6.044 1.00 93.50 330 ARG A C 1
ATOM 2487 O O . ARG A 1 330 ? 19.640 -9.308 -6.784 1.00 93.50 330 ARG A O 1
ATOM 2494 N N . MET A 1 331 ? 18.763 -8.561 -4.853 1.00 90.31 331 MET A N 1
ATOM 2495 C CA . MET A 1 331 ? 20.047 -8.218 -4.271 1.00 90.31 331 MET A CA 1
ATOM 2496 C C . MET A 1 331 ? 20.564 -9.372 -3.406 1.00 90.31 331 MET A C 1
ATOM 2498 O O . MET A 1 331 ? 19.982 -9.738 -2.389 1.00 90.31 331 MET A O 1
ATOM 2502 N N . ASN A 1 332 ? 21.671 -9.976 -3.826 1.00 87.69 332 ASN A N 1
ATOM 2503 C CA . ASN A 1 332 ? 22.329 -11.043 -3.073 1.00 87.69 332 ASN A CA 1
ATOM 2504 C C . ASN A 1 332 ? 23.031 -10.430 -1.849 1.00 87.69 332 ASN A C 1
ATOM 2506 O O . ASN A 1 332 ? 23.548 -9.320 -1.941 1.00 87.69 332 ASN A O 1
ATOM 2510 N N . VAL A 1 333 ? 23.194 -11.178 -0.752 1.00 88.75 333 VAL A N 1
ATOM 2511 C CA . VAL A 1 333 ? 23.954 -10.710 0.434 1.00 88.75 333 VAL A CA 1
ATOM 2512 C C . VAL A 1 333 ? 25.376 -10.242 0.073 1.00 88.75 333 VAL A C 1
ATOM 2514 O O . VAL A 1 333 ? 25.891 -9.301 0.666 1.00 88.75 333 VAL A O 1
ATOM 2517 N N . GLY A 1 334 ? 26.000 -10.869 -0.931 1.00 86.56 334 GLY A N 1
ATOM 2518 C CA . GLY A 1 334 ? 27.333 -10.511 -1.429 1.00 86.56 334 GLY A CA 1
ATOM 2519 C C . GLY A 1 334 ? 27.371 -9.440 -2.529 1.00 86.56 334 GLY A C 1
ATOM 2520 O O . GLY A 1 334 ? 28.441 -9.208 -3.075 1.00 86.56 334 GLY A O 1
ATOM 2521 N N . CYS A 1 335 ? 26.243 -8.818 -2.893 1.00 79.69 335 CYS A N 1
ATOM 2522 C CA . CYS A 1 335 ? 26.153 -7.860 -4.007 1.00 79.69 335 CYS A CA 1
ATOM 2523 C C . CYS A 1 335 ? 26.923 -6.546 -3.759 1.00 79.69 335 CYS A C 1
ATOM 2525 O O . CYS A 1 335 ? 27.190 -5.814 -4.709 1.00 79.69 335 CYS A O 1
ATOM 2527 N N . GLY A 1 336 ? 27.274 -6.246 -2.504 1.00 79.06 336 GLY A N 1
ATOM 2528 C CA . GLY A 1 336 ? 27.729 -4.915 -2.100 1.00 79.06 336 GLY A CA 1
ATOM 2529 C C . GLY A 1 336 ? 26.571 -3.915 -2.016 1.00 79.06 336 GLY A C 1
ATOM 2530 O O . GLY A 1 336 ? 25.412 -4.267 -2.231 1.00 79.06 336 GLY A O 1
ATOM 2531 N N . ASP A 1 337 ? 26.884 -2.669 -1.671 1.00 77.69 337 ASP A N 1
ATOM 2532 C CA . ASP A 1 337 ? 25.924 -1.571 -1.486 1.00 77.69 337 ASP A CA 1
ATOM 2533 C C . ASP A 1 337 ? 26.114 -0.423 -2.493 1.00 77.69 337 ASP A C 1
ATOM 2535 O O . ASP A 1 337 ? 25.403 0.583 -2.434 1.00 77.69 337 ASP A O 1
ATOM 2539 N N . SER A 1 338 ? 27.037 -0.569 -3.456 1.00 85.50 338 SER A N 1
ATOM 2540 C CA . SER A 1 338 ? 27.233 0.450 -4.487 1.00 85.50 338 SER A CA 1
ATOM 2541 C C . SER A 1 338 ? 25.998 0.544 -5.397 1.00 85.50 338 SER A C 1
ATOM 2543 O O . SER A 1 338 ? 25.514 -0.485 -5.886 1.00 85.50 338 SER A O 1
ATOM 2545 N N . PRO A 1 339 ? 25.482 1.754 -5.694 1.00 82.38 339 PRO A N 1
ATOM 2546 C CA . PRO A 1 339 ? 24.294 1.911 -6.530 1.00 82.38 339 PRO A CA 1
ATOM 2547 C C . PRO A 1 339 ? 24.397 1.191 -7.882 1.00 82.38 339 PRO A C 1
ATOM 2549 O O . PRO A 1 339 ? 23.433 0.592 -8.341 1.00 82.38 339 PRO A O 1
ATOM 2552 N N . GLN A 1 340 ? 25.566 1.176 -8.516 1.00 84.50 340 GLN A N 1
ATOM 2553 C CA . GLN A 1 340 ? 25.765 0.509 -9.802 1.00 84.50 340 GLN A CA 1
ATOM 2554 C C . GLN A 1 340 ? 25.534 -1.006 -9.707 1.00 84.50 340 GLN A C 1
ATOM 2556 O O . GLN A 1 340 ? 24.838 -1.567 -10.551 1.00 84.50 340 GLN A O 1
ATOM 2561 N N . GLN A 1 341 ? 26.072 -1.665 -8.675 1.00 85.81 341 GLN A N 1
ATOM 2562 C CA . GLN A 1 341 ? 25.891 -3.107 -8.469 1.00 85.81 341 GLN A CA 1
ATOM 2563 C C . GLN A 1 341 ? 24.445 -3.448 -8.117 1.00 85.81 341 GLN A C 1
ATOM 2565 O O . GLN A 1 341 ? 23.900 -4.420 -8.634 1.00 85.81 341 GLN A O 1
ATOM 2570 N N . VAL A 1 342 ? 23.801 -2.617 -7.292 1.00 87.31 342 VAL A N 1
ATOM 2571 C CA . VAL A 1 342 ? 22.393 -2.798 -6.924 1.00 87.31 342 VAL A CA 1
ATOM 2572 C C . VAL A 1 342 ? 21.509 -2.788 -8.172 1.00 87.31 342 VAL A C 1
ATOM 2574 O O . VAL A 1 342 ? 20.740 -3.720 -8.394 1.00 87.31 342 VAL A O 1
ATOM 2577 N N . TYR A 1 343 ? 21.645 -1.781 -9.036 1.00 91.81 343 TYR A N 1
ATOM 2578 C CA . TYR A 1 343 ? 20.827 -1.693 -10.250 1.00 91.81 343 TYR A CA 1
ATOM 2579 C C . TYR A 1 343 ? 21.226 -2.736 -11.298 1.00 91.81 343 TYR A C 1
ATOM 2581 O O . TYR A 1 343 ? 20.364 -3.212 -12.035 1.00 91.81 343 TYR A O 1
ATOM 2589 N N . HIS A 1 344 ? 22.496 -3.147 -11.349 1.00 92.31 344 HIS A N 1
ATOM 2590 C CA . HIS A 1 344 ? 22.912 -4.262 -12.194 1.00 92.31 344 HIS A CA 1
ATOM 2591 C C . HIS A 1 344 ? 22.150 -5.548 -11.832 1.00 92.31 344 HIS A C 1
ATOM 2593 O O . HIS A 1 344 ? 21.476 -6.119 -12.690 1.00 92.31 344 HIS A O 1
ATOM 2599 N N . SER A 1 345 ? 22.182 -5.950 -10.559 1.00 92.69 345 SER A N 1
ATOM 2600 C CA . SER A 1 345 ? 21.529 -7.174 -10.069 1.00 92.69 345 SER A CA 1
ATOM 2601 C C . SER A 1 345 ? 20.001 -7.111 -10.143 1.00 92.69 345 SER A C 1
ATOM 2603 O O . SER A 1 345 ? 19.336 -8.105 -10.438 1.00 92.69 345 SER A O 1
ATOM 2605 N N . LEU A 1 346 ? 19.415 -5.936 -9.895 1.00 93.88 346 LEU A N 1
ATOM 2606 C CA . LEU A 1 346 ? 17.962 -5.763 -9.927 1.00 93.88 346 LEU A CA 1
ATOM 2607 C C . LEU A 1 346 ? 17.393 -5.624 -11.336 1.00 93.88 346 LEU A C 1
ATOM 2609 O O . LEU A 1 346 ? 16.238 -5.975 -11.542 1.00 93.88 346 LEU A O 1
ATOM 2613 N N . ILE A 1 347 ? 18.136 -5.075 -12.295 1.00 96.25 347 ILE A N 1
ATOM 2614 C CA . ILE A 1 347 ? 17.576 -4.703 -13.603 1.00 96.25 347 ILE A CA 1
ATOM 2615 C C . ILE A 1 347 ? 18.350 -5.362 -14.738 1.00 96.25 347 ILE A C 1
ATOM 2617 O O . ILE A 1 347 ? 17.766 -6.119 -15.509 1.00 96.25 347 ILE A O 1
ATOM 2621 N N . ALA A 1 348 ? 19.655 -5.118 -14.856 1.00 95.31 348 ALA A N 1
ATOM 2622 C CA . ALA A 1 348 ? 20.418 -5.614 -16.003 1.00 95.31 348 ALA A CA 1
ATOM 2623 C C . ALA A 1 348 ? 20.480 -7.147 -16.065 1.00 95.31 348 ALA A C 1
ATOM 2625 O O . ALA A 1 348 ? 20.324 -7.710 -17.149 1.00 95.31 348 ALA A O 1
ATOM 2626 N N . GLU A 1 349 ? 20.689 -7.827 -14.937 1.00 95.56 349 GLU A N 1
ATOM 2627 C CA . GLU A 1 349 ? 20.755 -9.292 -14.879 1.00 95.56 349 GLU A CA 1
ATOM 2628 C C . GLU A 1 349 ? 19.448 -9.977 -15.310 1.00 95.56 349 GLU A C 1
ATOM 2630 O O . GLU A 1 349 ? 19.496 -10.778 -16.253 1.00 95.56 349 GLU A O 1
ATOM 2635 N N . PRO A 1 350 ? 18.275 -9.680 -14.708 1.00 97.19 350 PRO A N 1
ATOM 2636 C CA . PRO A 1 350 ? 17.024 -10.305 -15.132 1.00 97.19 350 PRO A CA 1
ATOM 2637 C C . PRO A 1 350 ? 16.637 -9.939 -16.570 1.00 97.19 350 PRO A C 1
ATOM 2639 O O . PRO A 1 350 ? 16.138 -10.802 -17.292 1.00 97.19 350 PRO A O 1
ATOM 2642 N N . LEU A 1 351 ? 16.911 -8.710 -17.028 1.00 97.88 351 LEU A N 1
ATOM 2643 C CA . LEU A 1 351 ? 16.654 -8.325 -18.420 1.00 97.88 351 LEU A CA 1
ATOM 2644 C C . LEU A 1 351 ? 17.542 -9.103 -19.394 1.00 97.88 351 LEU A C 1
ATOM 2646 O O . LEU A 1 351 ? 17.024 -9.710 -20.327 1.00 97.88 351 LEU A O 1
ATOM 2650 N N . THR A 1 352 ? 18.850 -9.186 -19.128 1.00 96.81 352 THR A N 1
ATOM 2651 C CA . THR A 1 352 ? 19.796 -9.948 -19.962 1.00 96.81 352 THR A CA 1
ATOM 2652 C C . THR A 1 352 ? 19.403 -11.424 -20.023 1.00 96.81 352 THR A C 1
ATOM 2654 O O . THR A 1 352 ? 19.380 -12.010 -21.103 1.00 96.81 352 THR A O 1
ATOM 2657 N N . LYS A 1 353 ? 19.017 -12.019 -18.885 1.00 97.00 353 LYS A N 1
ATOM 2658 C CA . LYS A 1 353 ? 18.514 -13.400 -18.821 1.00 97.00 353 LYS A CA 1
ATOM 2659 C C . LYS A 1 353 ? 17.259 -13.604 -19.678 1.00 97.00 353 LYS A C 1
ATOM 2661 O O . LYS A 1 353 ? 17.092 -14.667 -20.270 1.00 97.00 353 LYS A O 1
ATOM 2666 N N . GLY A 1 354 ? 16.385 -12.601 -19.734 1.00 95.88 354 GLY A N 1
ATOM 2667 C CA . GLY A 1 354 ? 15.167 -12.603 -20.543 1.00 95.88 354 GLY A CA 1
ATOM 2668 C C . GLY A 1 354 ? 15.365 -12.208 -22.008 1.00 95.88 354 GLY A C 1
ATOM 2669 O O . GLY A 1 354 ? 14.394 -12.256 -22.757 1.00 95.88 354 GLY A O 1
ATOM 2670 N N . GLY A 1 355 ? 16.581 -11.825 -22.416 1.00 96.56 355 GLY A N 1
ATOM 2671 C CA . GLY A 1 355 ? 16.860 -11.301 -23.755 1.00 96.56 355 GLY A CA 1
ATOM 2672 C C . GLY A 1 355 ? 16.320 -9.887 -24.001 1.00 96.56 355 GLY A C 1
ATOM 2673 O O . GLY A 1 355 ? 16.122 -9.515 -25.153 1.00 96.56 355 GLY A O 1
ATOM 2674 N N . TYR A 1 356 ? 16.071 -9.114 -22.942 1.00 97.69 356 TYR A N 1
ATOM 2675 C CA . TYR A 1 356 ? 15.599 -7.732 -23.013 1.00 97.69 356 TYR A CA 1
ATOM 2676 C C . TYR A 1 356 ? 16.737 -6.734 -22.813 1.00 97.69 356 TYR A C 1
ATOM 2678 O O . TYR A 1 356 ? 17.673 -6.958 -22.041 1.00 97.69 356 TYR A O 1
ATOM 2686 N N . ARG A 1 357 ? 16.590 -5.580 -23.453 1.00 97.44 357 ARG A N 1
ATOM 2687 C CA . ARG A 1 357 ? 17.316 -4.345 -23.159 1.00 97.44 357 ARG A CA 1
ATOM 2688 C C . ARG A 1 357 ? 16.520 -3.495 -22.171 1.00 97.44 357 ARG A C 1
ATOM 2690 O O . ARG A 1 357 ? 15.310 -3.660 -22.017 1.00 97.44 357 ARG A O 1
ATOM 2697 N N . ILE A 1 358 ? 17.182 -2.528 -21.549 1.00 97.00 358 ILE A N 1
ATOM 2698 C CA . ILE A 1 358 ? 16.565 -1.511 -20.692 1.00 97.00 358 ILE A CA 1
ATOM 2699 C C . ILE A 1 358 ? 15.501 -0.736 -21.467 1.00 97.00 358 ILE A C 1
ATOM 2701 O O . ILE A 1 358 ? 14.395 -0.515 -20.978 1.00 97.00 358 ILE A O 1
ATOM 2705 N N . VAL A 1 359 ? 15.797 -0.387 -22.719 1.00 96.38 359 VAL A N 1
ATOM 2706 C CA . VAL A 1 359 ? 14.854 0.348 -23.567 1.00 96.38 359 VAL A CA 1
ATOM 2707 C C . VAL A 1 359 ? 13.626 -0.471 -23.970 1.00 96.38 359 VAL A C 1
ATOM 2709 O O . VAL A 1 359 ? 12.611 0.124 -24.325 1.00 96.38 359 VAL A O 1
ATOM 2712 N N . ASP A 1 360 ? 13.677 -1.803 -23.873 1.00 97.06 360 ASP A N 1
ATOM 2713 C CA . ASP A 1 360 ? 12.547 -2.658 -24.238 1.00 97.06 360 ASP A CA 1
ATOM 2714 C C . ASP A 1 360 ? 11.457 -2.661 -23.153 1.00 97.06 360 ASP A C 1
ATOM 2716 O O . ASP A 1 360 ? 10.321 -3.034 -23.437 1.00 97.06 360 ASP A O 1
ATOM 2720 N N . MET A 1 361 ? 11.757 -2.248 -21.915 1.00 98.12 361 MET A N 1
ATOM 2721 C CA . MET A 1 361 ? 10.719 -2.042 -20.903 1.00 98.12 361 MET A CA 1
ATOM 2722 C C . MET A 1 361 ? 9.892 -0.800 -21.247 1.00 98.12 361 MET A C 1
ATOM 2724 O O . MET A 1 361 ? 10.430 0.274 -21.534 1.00 98.12 361 MET A O 1
ATOM 2728 N N . ASP A 1 362 ? 8.566 -0.934 -21.194 1.00 98.44 362 ASP A N 1
ATOM 2729 C CA . ASP A 1 362 ? 7.678 0.205 -21.418 1.00 98.44 362 ASP A CA 1
ATOM 2730 C C . ASP A 1 362 ? 7.690 1.133 -20.207 1.00 98.44 362 ASP A C 1
ATOM 2732 O O . ASP A 1 362 ? 7.619 2.351 -20.363 1.00 98.44 362 ASP A O 1
ATOM 2736 N N . ARG A 1 363 ? 7.762 0.557 -18.998 1.00 98.50 363 ARG A N 1
ATOM 2737 C CA . ARG A 1 363 ? 7.756 1.297 -17.735 1.00 98.50 363 ARG A CA 1
ATOM 2738 C C . ARG A 1 363 ? 8.631 0.652 -16.670 1.00 98.50 363 ARG A C 1
ATOM 2740 O O . ARG A 1 363 ? 8.655 -0.572 -16.525 1.00 98.50 363 ARG A O 1
ATOM 2747 N N . TYR A 1 364 ? 9.250 1.503 -15.864 1.00 98.62 364 TYR A N 1
ATOM 2748 C CA . TYR A 1 364 ? 9.849 1.160 -14.584 1.00 98.62 364 TYR A CA 1
ATOM 2749 C C . TYR A 1 364 ? 9.075 1.862 -13.473 1.00 98.62 364 TYR A C 1
ATOM 2751 O O . TYR A 1 364 ? 8.864 3.070 -13.526 1.00 98.62 364 TYR A O 1
ATOM 2759 N N . ALA A 1 365 ? 8.681 1.103 -12.456 1.00 98.25 365 ALA A N 1
ATOM 2760 C CA . ALA A 1 365 ? 8.026 1.613 -11.261 1.00 98.25 365 ALA A CA 1
ATOM 2761 C C . ALA A 1 365 ? 8.928 1.350 -10.052 1.00 98.25 365 ALA A C 1
ATOM 2763 O O . ALA A 1 365 ? 8.985 0.227 -9.547 1.00 98.25 365 ALA A O 1
ATOM 2764 N N . ALA A 1 366 ? 9.646 2.383 -9.610 1.00 95.38 366 ALA A N 1
ATOM 2765 C CA . ALA A 1 366 ? 10.620 2.298 -8.525 1.00 95.38 366 ALA A CA 1
ATOM 2766 C C . ALA A 1 366 ? 10.419 3.450 -7.540 1.00 95.38 366 ALA A C 1
ATOM 2768 O O . ALA A 1 366 ? 10.559 4.605 -7.926 1.00 95.38 366 ALA A O 1
ATOM 2769 N N . GLU A 1 367 ? 10.112 3.127 -6.279 1.00 94.81 367 GLU A N 1
ATOM 2770 C CA . GLU A 1 367 ? 9.980 4.105 -5.184 1.00 94.81 367 GLU A CA 1
ATOM 2771 C C . GLU A 1 367 ? 9.113 5.324 -5.560 1.00 94.81 367 GLU A C 1
ATOM 2773 O O . GLU A 1 367 ? 9.574 6.461 -5.631 1.00 94.81 367 GLU A O 1
ATOM 2778 N N . LEU A 1 368 ? 7.824 5.078 -5.793 1.00 97.75 368 LEU A N 1
ATOM 2779 C CA . LEU A 1 368 ? 6.836 6.033 -6.305 1.00 97.75 368 LEU A CA 1
ATOM 2780 C C . LEU A 1 368 ? 6.336 7.028 -5.250 1.00 97.75 368 LEU A C 1
ATOM 2782 O O . LEU A 1 368 ? 5.176 7.438 -5.294 1.00 97.75 368 LEU A O 1
ATOM 2786 N N . VAL A 1 369 ? 7.170 7.388 -4.276 1.00 97.06 369 VAL A N 1
ATOM 2787 C CA . VAL A 1 369 ? 6.807 8.373 -3.253 1.00 97.06 369 VAL A CA 1
ATOM 2788 C C . VAL A 1 369 ? 6.524 9.716 -3.915 1.00 97.06 369 VAL A C 1
ATOM 2790 O O . VAL A 1 369 ? 7.258 10.158 -4.796 1.00 97.06 369 VAL A O 1
ATOM 2793 N N . ASN A 1 370 ? 5.431 10.348 -3.509 1.00 97.50 370 ASN A N 1
ATOM 2794 C CA . ASN A 1 370 ? 5.035 11.651 -4.010 1.00 97.50 370 ASN A CA 1
ATOM 2795 C C . ASN A 1 370 ? 6.147 12.689 -3.735 1.00 97.50 370 ASN A C 1
ATOM 2797 O O . ASN A 1 370 ? 6.478 12.915 -2.564 1.00 97.50 370 ASN A O 1
ATOM 2801 N N . PRO A 1 371 ? 6.709 13.333 -4.778 1.00 96.81 371 PRO A N 1
ATOM 2802 C CA . PRO A 1 371 ? 7.814 14.270 -4.622 1.00 96.81 371 PRO A CA 1
ATOM 2803 C C . PRO A 1 371 ? 7.445 15.474 -3.752 1.00 96.81 371 PRO A C 1
ATOM 2805 O O . PRO A 1 371 ? 8.294 15.946 -3.008 1.00 96.81 371 PRO A O 1
ATOM 2808 N N . GLU A 1 372 ? 6.189 15.928 -3.740 1.00 96.12 372 GLU A N 1
ATOM 2809 C CA . GLU A 1 372 ? 5.787 17.076 -2.913 1.00 96.12 372 GLU A CA 1
ATOM 2810 C C . GLU A 1 372 ? 5.908 16.807 -1.416 1.00 96.12 372 GLU A C 1
ATOM 2812 O O . GLU A 1 372 ? 6.094 17.737 -0.642 1.00 96.12 372 GLU A O 1
ATOM 2817 N N . ILE A 1 373 ? 5.819 15.542 -1.000 1.00 96.06 373 ILE A N 1
ATOM 2818 C CA . ILE A 1 373 ? 5.941 15.164 0.409 1.00 96.06 373 ILE A CA 1
ATOM 2819 C C . ILE A 1 373 ? 7.407 15.201 0.858 1.00 96.06 373 ILE A C 1
ATOM 2821 O O . ILE A 1 373 ? 7.679 15.553 2.005 1.00 96.06 373 ILE A O 1
ATOM 2825 N N . ILE A 1 374 ? 8.336 14.827 -0.031 1.00 94.69 374 ILE A N 1
ATOM 2826 C CA . ILE A 1 374 ? 9.717 14.466 0.322 1.00 94.69 374 ILE A CA 1
ATOM 2827 C C . ILE A 1 374 ? 10.783 15.426 -0.236 1.00 94.69 374 ILE A C 1
ATOM 2829 O O . ILE A 1 374 ? 11.882 15.512 0.303 1.00 94.69 374 ILE A O 1
ATOM 2833 N N . GLU A 1 375 ? 10.498 16.188 -1.295 1.00 96.12 375 GLU A N 1
ATOM 2834 C CA . GLU A 1 375 ? 11.402 17.235 -1.789 1.00 96.12 375 GLU A CA 1
ATOM 2835 C C . GLU A 1 375 ? 11.726 18.292 -0.715 1.00 96.12 375 GLU A C 1
ATOM 2837 O O . GLU A 1 375 ? 12.912 18.612 -0.579 1.00 96.12 375 GLU A O 1
ATOM 2842 N N . PRO A 1 376 ? 10.760 18.770 0.105 1.00 95.38 376 PRO A N 1
ATOM 2843 C CA . PRO A 1 376 ? 11.035 19.726 1.183 1.00 95.38 376 PRO A CA 1
ATOM 2844 C C . PRO A 1 376 ? 12.024 19.214 2.236 1.00 95.38 376 PRO A C 1
ATOM 2846 O O . PRO A 1 376 ? 12.697 20.005 2.887 1.00 95.38 376 PRO A O 1
ATOM 2849 N N . THR A 1 377 ? 12.171 17.893 2.389 1.00 93.62 377 THR A N 1
ATOM 2850 C CA . THR A 1 377 ? 13.137 17.296 3.328 1.00 93.62 377 THR A CA 1
ATOM 2851 C C . THR A 1 377 ? 14.566 17.259 2.765 1.00 93.62 377 THR A C 1
ATOM 2853 O O . THR A 1 377 ? 15.466 16.691 3.384 1.00 93.62 377 THR A O 1
ATOM 2856 N N . GLY A 1 378 ? 14.791 17.797 1.559 1.00 94.38 378 GLY A N 1
ATOM 2857 C CA . GLY A 1 378 ? 16.078 17.775 0.858 1.00 94.38 378 GLY A CA 1
ATOM 2858 C C . GLY A 1 378 ? 16.378 16.460 0.130 1.00 94.38 378 GLY A C 1
ATOM 2859 O O . GLY A 1 378 ? 17.441 16.309 -0.478 1.00 94.38 378 GLY A O 1
ATOM 2860 N N . CYS A 1 379 ? 15.455 15.493 0.145 1.00 91.06 379 CYS A N 1
ATOM 2861 C CA . CYS A 1 379 ? 15.643 14.208 -0.529 1.00 91.06 379 CYS A CA 1
ATOM 2862 C C . CYS A 1 379 ? 15.455 14.281 -2.053 1.00 91.06 379 CYS A C 1
ATOM 2864 O O . CYS A 1 379 ? 15.894 13.366 -2.750 1.00 91.06 379 CYS A O 1
ATOM 2866 N N . GLY A 1 380 ? 14.873 15.359 -2.585 1.00 94.69 380 GLY A N 1
ATOM 2867 C CA . GLY A 1 380 ? 14.585 15.505 -4.015 1.00 94.69 380 GLY A CA 1
ATOM 2868 C C . GLY A 1 380 ? 13.545 14.500 -4.535 1.00 94.69 380 GLY A C 1
ATOM 2869 O O . GLY A 1 380 ? 12.938 13.757 -3.768 1.00 94.69 380 GLY A O 1
ATOM 2870 N N . ASP A 1 381 ? 13.365 14.446 -5.856 1.00 96.12 381 ASP A N 1
ATOM 2871 C CA . ASP A 1 381 ? 12.480 13.471 -6.508 1.00 96.12 381 ASP A CA 1
ATOM 2872 C C . ASP A 1 381 ? 13.128 12.073 -6.541 1.00 96.12 381 ASP A C 1
ATOM 2874 O O . ASP A 1 381 ? 14.009 11.778 -7.359 1.00 96.12 381 ASP A O 1
ATOM 2878 N N . ILE A 1 382 ? 12.705 11.210 -5.614 1.00 95.56 382 ILE A N 1
ATOM 2879 C CA . ILE A 1 382 ? 13.239 9.852 -5.448 1.00 95.56 382 ILE A CA 1
ATOM 2880 C C . ILE A 1 382 ? 12.912 8.964 -6.659 1.00 95.56 382 ILE A C 1
ATOM 2882 O O . ILE A 1 382 ? 13.784 8.210 -7.104 1.00 95.56 382 ILE A O 1
ATOM 2886 N N . ALA A 1 383 ? 11.711 9.068 -7.234 1.00 96.44 383 ALA A N 1
ATOM 2887 C CA . ALA A 1 383 ? 11.329 8.278 -8.404 1.00 96.44 383 ALA A CA 1
ATOM 2888 C C . ALA A 1 383 ? 12.216 8.648 -9.604 1.00 96.44 383 ALA A C 1
ATOM 2890 O O . ALA A 1 383 ? 12.868 7.783 -10.197 1.00 96.44 383 ALA A O 1
ATOM 2891 N N . LYS A 1 384 ? 12.360 9.950 -9.891 1.00 96.25 384 LYS A N 1
ATOM 2892 C CA . LYS A 1 384 ? 13.232 10.441 -10.971 1.00 96.25 384 LYS A CA 1
ATOM 2893 C C . LYS A 1 384 ? 14.692 10.037 -10.770 1.00 96.25 384 LYS A C 1
ATOM 2895 O O . LYS A 1 384 ? 15.346 9.635 -11.730 1.00 96.25 384 LYS A O 1
ATOM 2900 N N . ARG A 1 385 ? 15.206 10.079 -9.534 1.00 95.62 385 ARG A N 1
ATOM 2901 C CA . ARG A 1 385 ? 16.563 9.597 -9.207 1.00 95.62 385 ARG A CA 1
ATOM 2902 C C . ARG A 1 385 ? 16.753 8.120 -9.547 1.00 95.62 385 ARG A C 1
ATOM 2904 O O . ARG A 1 385 ? 17.800 7.769 -10.091 1.00 95.62 385 ARG A O 1
ATOM 2911 N N . ASN A 1 386 ? 15.759 7.271 -9.272 1.00 95.75 386 ASN A N 1
ATOM 2912 C CA . ASN A 1 386 ? 15.818 5.866 -9.673 1.00 95.75 386 ASN A CA 1
ATOM 2913 C C . ASN A 1 386 ? 15.911 5.742 -11.203 1.00 95.75 386 ASN A C 1
ATOM 2915 O O . ASN A 1 386 ? 16.769 5.020 -11.707 1.00 95.75 386 ASN A O 1
ATOM 2919 N N . TYR A 1 387 ? 15.121 6.504 -11.959 1.00 97.25 387 TYR A N 1
ATOM 2920 C CA . TYR A 1 387 ? 15.155 6.465 -13.427 1.00 97.25 387 TYR A CA 1
ATOM 2921 C C . TYR A 1 387 ? 16.464 6.977 -14.028 1.00 97.25 387 TYR A C 1
ATOM 2923 O O . TYR A 1 387 ? 16.950 6.388 -14.992 1.00 97.25 387 TYR A O 1
ATOM 2931 N N . SER A 1 388 ? 17.099 7.985 -13.423 1.00 96.12 388 SER A N 1
ATOM 2932 C CA . SER A 1 388 ? 18.445 8.418 -13.820 1.00 96.12 388 SER A CA 1
ATOM 2933 C C . SER A 1 388 ? 19.483 7.303 -13.677 1.00 96.12 388 SER A C 1
ATOM 2935 O O . SER A 1 388 ? 20.354 7.155 -14.537 1.00 96.12 388 SER A O 1
ATOM 2937 N N . MET A 1 389 ? 19.386 6.483 -12.626 1.00 95.38 389 MET A N 1
ATOM 2938 C CA . MET A 1 389 ? 20.270 5.328 -12.432 1.00 95.38 389 MET A CA 1
ATOM 2939 C C . MET A 1 389 ? 20.011 4.223 -13.466 1.00 95.38 389 MET A C 1
ATOM 2941 O O . MET A 1 389 ? 20.962 3.635 -13.980 1.00 95.38 389 MET A O 1
ATOM 2945 N N . ILE A 1 390 ? 18.746 3.983 -13.825 1.00 96.94 390 ILE A N 1
ATOM 2946 C CA . ILE A 1 390 ? 18.362 3.033 -14.884 1.00 96.94 390 ILE A CA 1
ATOM 2947 C C . ILE A 1 390 ? 18.877 3.501 -16.253 1.00 96.94 390 ILE A C 1
ATOM 2949 O O . ILE A 1 390 ? 19.515 2.726 -16.963 1.00 96.94 390 ILE A O 1
ATOM 2953 N N . ALA A 1 391 ? 18.681 4.775 -16.604 1.00 96.75 391 ALA A N 1
ATOM 2954 C CA . ALA A 1 391 ? 19.198 5.351 -17.847 1.00 96.75 391 ALA A CA 1
ATOM 2955 C C . ALA A 1 391 ? 20.735 5.285 -17.914 1.00 96.75 391 ALA A C 1
ATOM 2957 O O . ALA A 1 391 ? 21.304 4.896 -18.934 1.00 96.75 391 ALA A O 1
ATOM 2958 N N . SER A 1 392 ? 21.412 5.578 -16.797 1.00 95.19 392 SER A N 1
ATOM 2959 C CA . SER A 1 392 ? 22.873 5.465 -16.685 1.00 95.19 392 SER A CA 1
ATOM 2960 C C . SER A 1 392 ? 23.361 4.035 -16.924 1.00 95.19 392 SER A C 1
ATOM 2962 O O . SER A 1 392 ? 24.377 3.831 -17.587 1.00 95.19 392 SER A O 1
ATOM 2964 N N . LEU A 1 393 ? 22.628 3.032 -16.431 1.00 95.00 393 LEU A N 1
ATOM 2965 C CA . LEU A 1 393 ? 22.923 1.628 -16.706 1.00 95.00 393 LEU A CA 1
ATOM 2966 C C . LEU A 1 393 ? 22.744 1.288 -18.196 1.00 95.00 393 LEU A C 1
ATOM 2968 O O . LEU A 1 393 ? 23.556 0.546 -18.743 1.00 95.00 393 LEU A O 1
ATOM 2972 N N . GLY A 1 394 ? 21.747 1.874 -18.867 1.00 96.06 394 GLY A N 1
ATOM 2973 C CA . GLY A 1 394 ? 21.558 1.756 -20.320 1.00 96.06 394 GLY A CA 1
ATOM 2974 C C . GLY A 1 394 ? 22.729 2.317 -21.123 1.00 96.06 394 GLY A C 1
ATOM 2975 O O . GLY A 1 394 ? 23.193 1.664 -22.056 1.00 96.06 394 GLY A O 1
ATOM 2976 N N . ILE A 1 395 ? 23.289 3.456 -20.708 1.00 96.38 395 ILE A N 1
ATOM 2977 C CA . ILE A 1 395 ? 24.497 4.032 -21.325 1.00 96.38 395 ILE A CA 1
ATOM 2978 C C . ILE A 1 395 ? 25.698 3.108 -21.155 1.00 96.38 395 ILE A C 1
ATOM 2980 O O . ILE A 1 395 ? 26.423 2.848 -22.113 1.00 96.38 395 ILE A O 1
ATOM 2984 N N . LEU A 1 396 ? 25.912 2.584 -19.942 1.00 93.75 396 LEU A N 1
ATOM 2985 C CA . LEU A 1 396 ? 27.022 1.662 -19.670 1.00 93.75 396 LEU A CA 1
ATOM 2986 C C . LEU A 1 396 ? 26.939 0.385 -20.514 1.00 93.75 396 LEU A C 1
ATOM 2988 O O . LEU A 1 396 ? 27.964 -0.231 -20.794 1.00 93.75 396 LEU A O 1
ATOM 2992 N N . ARG A 1 397 ? 25.729 0.000 -20.927 1.00 94.06 397 ARG A N 1
ATOM 2993 C CA . ARG A 1 397 ? 25.467 -1.166 -21.774 1.00 94.06 397 ARG A CA 1
ATOM 2994 C C . ARG A 1 397 ? 25.427 -0.840 -23.271 1.00 94.06 397 ARG A C 1
ATOM 2996 O O . ARG A 1 397 ? 25.248 -1.750 -24.074 1.00 94.06 397 ARG A O 1
ATOM 3003 N N . GLY A 1 398 ? 25.599 0.429 -23.651 1.00 95.81 398 GLY A N 1
ATOM 3004 C CA . GLY A 1 398 ? 25.516 0.883 -25.042 1.00 95.81 398 GLY A CA 1
ATOM 3005 C C . GLY A 1 398 ? 24.101 0.833 -25.632 1.00 95.81 398 GLY A C 1
ATOM 3006 O O . GLY A 1 398 ? 23.952 0.756 -26.846 1.00 95.81 398 GLY A O 1
ATOM 3007 N N . GLU A 1 399 ? 23.068 0.833 -24.786 1.00 96.25 399 GLU A N 1
ATOM 3008 C CA . GLU A 1 399 ? 21.656 0.746 -25.187 1.00 96.25 399 GLU A CA 1
ATOM 3009 C C . GLU A 1 399 ? 20.972 2.120 -25.298 1.00 96.25 399 GLU A C 1
ATOM 3011 O O . GLU A 1 399 ? 19.918 2.217 -25.922 1.00 96.25 399 GLU A O 1
ATOM 3016 N N . ILE A 1 400 ? 21.544 3.151 -24.667 1.00 96.69 400 ILE A N 1
ATOM 3017 C CA . ILE A 1 400 ? 21.034 4.530 -24.609 1.00 96.69 400 ILE A CA 1
ATOM 3018 C C . ILE A 1 400 ? 22.203 5.483 -24.880 1.00 96.69 400 ILE A C 1
ATOM 3020 O O . ILE A 1 400 ? 23.277 5.302 -24.296 1.00 96.69 400 ILE A O 1
ATOM 3024 N N . ASP A 1 401 ? 22.011 6.505 -25.716 1.00 96.88 401 ASP A N 1
ATOM 3025 C CA . ASP A 1 401 ? 23.003 7.571 -25.867 1.00 96.88 401 ASP A CA 1
ATOM 3026 C C . ASP A 1 401 ? 22.935 8.570 -24.696 1.00 96.88 401 ASP A C 1
ATOM 3028 O O . ASP A 1 401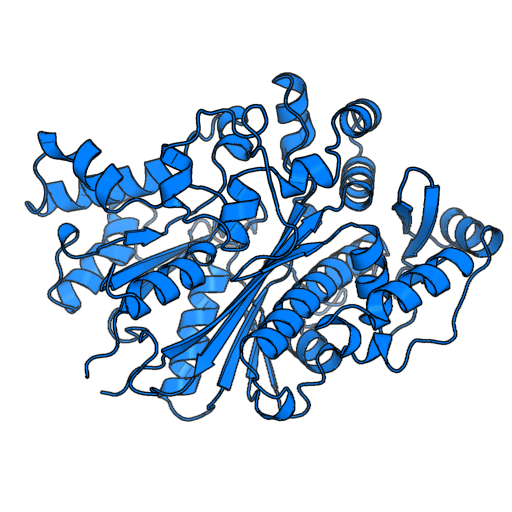 ? 21.879 8.830 -24.118 1.00 96.88 401 ASP A O 1
ATOM 3032 N N . ARG A 1 402 ? 24.070 9.183 -24.333 1.00 95.19 402 ARG A N 1
ATOM 3033 C CA . ARG A 1 402 ? 24.113 10.176 -23.241 1.00 95.19 402 ARG A CA 1
ATOM 3034 C C . ARG A 1 402 ? 23.186 11.370 -23.478 1.00 95.19 402 ARG A C 1
ATOM 3036 O O . ARG A 1 402 ? 22.711 11.949 -22.505 1.00 95.19 402 ARG A O 1
ATOM 3043 N N . SER A 1 403 ? 22.950 11.740 -24.734 1.00 96.25 403 SER A N 1
ATOM 3044 C CA . SER A 1 403 ? 22.044 12.827 -25.116 1.00 96.25 403 SER A CA 1
ATOM 3045 C C . SER A 1 403 ? 20.557 12.471 -24.972 1.00 96.25 403 SER A C 1
ATOM 3047 O O . SER A 1 403 ? 19.732 13.375 -24.891 1.00 96.25 403 SER A O 1
ATOM 3049 N N . GLU A 1 404 ? 20.212 11.185 -24.851 1.00 95.25 404 GLU A N 1
ATOM 3050 C CA . GLU A 1 404 ? 18.826 10.690 -24.819 1.00 95.25 404 GLU A CA 1
ATOM 3051 C C . GLU A 1 404 ? 18.302 10.428 -23.394 1.00 95.25 404 GLU A C 1
ATOM 3053 O O . GLU A 1 404 ? 17.168 9.979 -23.223 1.00 95.25 404 GLU A O 1
ATOM 3058 N N . ILE A 1 405 ? 19.099 10.684 -22.345 1.00 94.56 405 ILE A N 1
ATOM 3059 C CA . ILE A 1 405 ? 18.742 10.339 -20.953 1.00 94.56 405 ILE A CA 1
ATOM 3060 C C . ILE A 1 405 ? 17.376 10.903 -20.556 1.00 94.56 405 ILE A C 1
ATOM 3062 O O . ILE A 1 405 ? 16.545 10.172 -20.017 1.00 94.56 405 ILE A O 1
ATOM 3066 N N . GLU A 1 406 ? 17.143 12.195 -20.789 1.00 95.75 406 GLU A N 1
ATOM 3067 C CA . GLU A 1 406 ? 15.908 12.854 -20.354 1.00 95.75 406 GLU A CA 1
ATOM 3068 C C . GLU A 1 406 ? 14.684 12.317 -21.100 1.00 95.75 406 GLU A C 1
ATOM 3070 O O . GLU A 1 406 ? 13.655 12.051 -20.476 1.00 95.75 406 GLU A O 1
ATOM 3075 N N . GLU A 1 407 ? 14.818 12.079 -22.407 1.00 96.31 407 GLU A N 1
ATOM 3076 C CA . GLU A 1 407 ? 13.770 11.480 -23.235 1.00 96.31 407 GLU A CA 1
ATOM 3077 C C . GLU A 1 407 ? 13.427 10.066 -22.753 1.00 96.31 407 GLU A C 1
ATOM 3079 O O . GLU A 1 407 ? 12.254 9.728 -22.584 1.00 96.31 407 GLU A O 1
ATOM 3084 N N . GLN A 1 408 ? 14.439 9.243 -22.466 1.00 96.69 408 GLN A N 1
ATOM 3085 C CA . GLN A 1 408 ? 14.225 7.880 -21.988 1.00 96.69 408 GLN A CA 1
ATOM 3086 C C . GLN A 1 408 ? 13.586 7.854 -20.595 1.00 96.69 408 GLN A C 1
ATOM 3088 O O . GLN A 1 408 ? 12.634 7.101 -20.382 1.00 96.69 408 GLN A O 1
ATOM 3093 N N . ILE A 1 409 ? 14.033 8.714 -19.672 1.00 96.38 409 ILE A N 1
ATOM 3094 C CA . ILE A 1 409 ? 13.400 8.863 -18.353 1.00 96.38 409 ILE A CA 1
ATOM 3095 C C . ILE A 1 409 ? 11.931 9.265 -18.506 1.00 96.38 409 ILE A C 1
ATOM 3097 O O . ILE A 1 409 ? 11.082 8.689 -17.833 1.00 96.38 409 ILE A O 1
ATOM 3101 N N . HIS A 1 410 ? 11.611 10.204 -19.399 1.00 95.50 410 HIS A N 1
ATOM 3102 C CA . HIS A 1 410 ? 10.226 10.599 -19.662 1.00 95.50 410 HIS A CA 1
ATOM 3103 C C . HIS A 1 410 ? 9.401 9.457 -20.280 1.00 95.50 410 HIS A C 1
ATOM 3105 O O . HIS A 1 410 ? 8.220 9.301 -19.977 1.00 95.50 410 HIS A O 1
ATOM 3111 N N . ARG A 1 411 ? 10.012 8.628 -21.135 1.00 95.69 411 ARG A N 1
ATOM 3112 C CA . ARG A 1 411 ? 9.337 7.504 -21.792 1.00 95.69 411 ARG A CA 1
ATOM 3113 C C . ARG A 1 411 ? 9.000 6.372 -20.825 1.00 95.69 411 ARG A C 1
ATOM 3115 O O . ARG A 1 411 ? 7.883 5.864 -20.886 1.00 95.69 411 ARG A O 1
ATOM 3122 N N . PHE A 1 412 ? 9.955 5.930 -20.005 1.00 97.19 412 PHE A N 1
ATOM 3123 C CA . PHE A 1 412 ? 9.787 4.737 -19.165 1.00 97.19 412 PHE A CA 1
ATOM 3124 C C . PHE A 1 412 ? 9.531 5.035 -17.683 1.00 97.19 412 PHE A C 1
ATOM 3126 O O . PHE A 1 412 ? 9.166 4.126 -16.938 1.00 97.19 412 PHE A O 1
ATOM 3133 N N . GLY A 1 413 ? 9.765 6.261 -17.219 1.00 97.31 413 GLY A N 1
ATOM 3134 C CA . GLY A 1 413 ? 9.658 6.620 -15.809 1.00 97.31 413 GLY A CA 1
ATOM 3135 C C . GLY A 1 413 ? 8.216 6.889 -15.396 1.00 97.31 413 GLY A C 1
ATOM 3136 O O . GLY A 1 413 ? 7.518 7.681 -16.022 1.00 97.31 413 GLY A O 1
ATOM 3137 N N . VAL A 1 414 ? 7.773 6.259 -14.309 1.00 98.12 414 VAL A N 1
ATOM 3138 C CA . VAL A 1 414 ? 6.481 6.564 -13.681 1.00 98.12 414 VAL A CA 1
ATOM 3139 C C . VAL A 1 414 ? 6.687 7.649 -12.615 1.00 98.12 414 VAL A C 1
ATOM 3141 O O . VAL A 1 414 ? 7.472 7.425 -11.691 1.00 98.12 414 VAL A O 1
ATOM 3144 N N . PRO A 1 415 ? 6.021 8.816 -12.677 1.00 97.69 415 PRO A N 1
ATOM 3145 C CA . PRO A 1 415 ? 6.198 9.852 -11.657 1.00 97.69 415 PRO A CA 1
ATOM 3146 C C . PRO A 1 415 ? 5.786 9.345 -10.269 1.00 97.69 415 PRO A C 1
ATOM 3148 O O . PRO A 1 415 ? 4.932 8.468 -10.145 1.00 97.69 415 PRO A O 1
ATOM 3151 N N . GLY A 1 416 ? 6.387 9.890 -9.211 1.00 98.00 416 GLY A N 1
ATOM 3152 C CA . GLY A 1 416 ? 5.984 9.579 -7.841 1.00 98.00 416 GLY A CA 1
ATOM 3153 C C . GLY A 1 416 ? 4.613 10.175 -7.505 1.00 98.00 416 GLY A C 1
ATOM 3154 O O . GLY A 1 416 ? 4.348 11.335 -7.811 1.00 98.00 416 GLY A O 1
ATOM 3155 N N . PHE A 1 417 ? 3.740 9.397 -6.866 1.00 98.19 417 PHE A N 1
ATOM 3156 C CA . PHE A 1 417 ? 2.374 9.821 -6.511 1.00 98.19 417 PHE A CA 1
ATOM 3157 C C . PHE A 1 417 ? 1.834 9.189 -5.223 1.00 98.19 417 PHE A C 1
ATOM 3159 O O . PHE A 1 417 ? 0.816 9.629 -4.694 1.00 98.19 417 PHE A O 1
ATOM 3166 N N . ALA A 1 418 ? 2.495 8.156 -4.704 1.00 98.12 418 ALA A N 1
ATOM 3167 C CA . ALA A 1 418 ? 2.044 7.425 -3.533 1.00 98.12 418 ALA A CA 1
ATOM 3168 C C . ALA A 1 418 ? 2.373 8.180 -2.233 1.00 98.12 418 ALA A C 1
ATOM 3170 O O . ALA A 1 418 ? 3.403 8.861 -2.156 1.00 98.12 418 ALA A O 1
ATOM 3171 N N . PRO A 1 419 ? 1.542 8.044 -1.184 1.00 96.88 419 PRO A N 1
ATOM 3172 C CA . PRO A 1 419 ? 1.832 8.646 0.110 1.00 96.88 419 PRO A CA 1
ATOM 3173 C C . PRO A 1 419 ? 3.095 8.044 0.738 1.00 96.88 419 PRO A C 1
ATOM 3175 O O . PRO A 1 419 ? 3.445 6.885 0.496 1.00 96.88 419 PRO A O 1
ATOM 3178 N N . ASN A 1 420 ? 3.766 8.820 1.589 1.00 93.88 420 ASN A N 1
ATOM 3179 C CA . ASN A 1 420 ? 4.986 8.398 2.274 1.00 93.88 420 ASN A CA 1
ATOM 3180 C C . ASN A 1 420 ? 4.680 7.476 3.471 1.00 93.88 420 ASN A C 1
ATOM 3182 O O . ASN A 1 420 ? 4.749 7.862 4.632 1.00 93.88 420 ASN A O 1
ATOM 3186 N N . GLN A 1 421 ? 4.307 6.232 3.174 1.00 91.56 421 GLN A N 1
ATOM 3187 C CA . GLN A 1 421 ? 3.892 5.222 4.156 1.00 91.56 421 GLN A CA 1
ATOM 3188 C C . GLN A 1 421 ? 4.817 3.991 4.133 1.00 91.56 421 GLN A C 1
ATOM 3190 O O . GLN A 1 421 ? 4.409 2.868 4.416 1.00 91.56 421 GLN A O 1
ATOM 3195 N N . GLY A 1 422 ? 6.095 4.192 3.784 1.00 87.56 422 GLY A N 1
ATOM 3196 C CA . GLY A 1 422 ? 7.098 3.127 3.765 1.00 87.56 422 GLY A CA 1
ATOM 3197 C C . GLY A 1 422 ? 6.946 2.149 2.614 1.00 87.56 422 GLY A C 1
ATOM 3198 O O . GLY A 1 422 ? 7.447 2.392 1.523 1.00 87.56 422 GLY A O 1
ATOM 3199 N N . HIS A 1 423 ? 6.219 1.065 2.855 1.00 95.00 423 HIS A N 1
ATOM 3200 C CA . HIS A 1 423 ? 5.977 -0.005 1.896 1.00 95.00 423 HIS A CA 1
ATOM 3201 C C . HIS A 1 423 ? 4.980 0.370 0.799 1.00 95.00 423 HIS A C 1
ATOM 3203 O O . HIS A 1 423 ? 5.041 -0.186 -0.295 1.00 95.00 423 HIS A O 1
ATOM 3209 N N . ILE A 1 424 ? 4.104 1.346 1.035 1.00 97.12 424 ILE A N 1
ATOM 3210 C CA . ILE A 1 424 ? 3.144 1.812 0.029 1.00 97.12 424 ILE A CA 1
ATOM 3211 C C . ILE A 1 424 ? 3.822 2.306 -1.264 1.00 97.12 424 ILE A C 1
ATOM 3213 O O . ILE A 1 424 ? 3.434 1.828 -2.325 1.00 97.12 424 ILE A O 1
ATOM 3217 N N . PRO A 1 425 ? 4.861 3.165 -1.252 1.00 96.12 425 PRO A N 1
ATOM 3218 C CA . PRO A 1 425 ? 5.524 3.625 -2.478 1.00 96.12 425 PRO A CA 1
ATOM 3219 C C . PRO A 1 425 ? 6.433 2.593 -3.185 1.00 96.12 425 PRO A C 1
ATOM 3221 O O . PRO A 1 425 ? 7.154 2.969 -4.103 1.00 96.12 425 PRO A O 1
ATOM 3224 N N . SER A 1 426 ? 6.421 1.304 -2.832 1.00 93.81 426 SER A N 1
ATOM 3225 C CA . SER A 1 426 ? 7.351 0.258 -3.328 1.00 93.81 426 SER A CA 1
ATOM 3226 C C . SER A 1 426 ? 7.178 -0.195 -4.795 1.00 93.81 426 SER A C 1
ATOM 3228 O O . SER A 1 426 ? 7.275 -1.378 -5.117 1.00 93.81 426 SER A O 1
ATOM 3230 N N . GLY A 1 427 ? 6.849 0.718 -5.710 1.00 97.06 427 GLY A N 1
ATOM 3231 C CA . GLY A 1 427 ? 6.543 0.419 -7.117 1.00 97.06 427 GLY A CA 1
ATOM 3232 C C . GLY A 1 427 ? 5.176 -0.247 -7.329 1.00 97.06 427 GLY A C 1
ATOM 3233 O O . GLY A 1 427 ? 4.531 -0.031 -8.354 1.00 97.06 427 GLY A O 1
ATOM 3234 N N . VAL A 1 428 ? 4.675 -0.987 -6.334 1.00 98.06 428 VAL A N 1
ATOM 3235 C CA . VAL A 1 428 ? 3.397 -1.711 -6.387 1.00 98.06 428 VAL A CA 1
ATOM 3236 C C . VAL A 1 428 ? 2.131 -0.855 -6.595 1.00 98.06 428 VAL A C 1
ATOM 3238 O O . VAL A 1 428 ? 1.160 -1.392 -7.143 1.00 98.06 428 VAL A O 1
ATOM 3241 N N . PRO A 1 429 ? 2.089 0.460 -6.274 1.00 98.25 429 PRO A N 1
ATOM 3242 C CA . PRO A 1 429 ? 0.963 1.314 -6.665 1.00 98.25 429 PRO A CA 1
ATOM 3243 C C . PRO A 1 429 ? 0.721 1.365 -8.176 1.00 98.25 429 PRO A C 1
ATOM 3245 O O . PRO A 1 429 ? -0.399 1.612 -8.607 1.00 98.25 429 PRO A O 1
ATOM 3248 N N . TYR A 1 430 ? 1.742 1.091 -8.994 1.00 98.69 430 TYR A N 1
ATOM 3249 C CA . TYR A 1 430 ? 1.609 1.099 -10.449 1.00 98.69 430 TYR A CA 1
ATOM 3250 C C . TYR A 1 430 ? 1.076 -0.222 -11.030 1.00 98.69 430 TYR A C 1
ATOM 3252 O O . TYR A 1 430 ? 0.775 -0.286 -12.216 1.00 98.69 430 TYR A O 1
ATOM 3260 N N . ILE A 1 431 ? 0.891 -1.279 -10.229 1.00 98.81 431 ILE A N 1
ATOM 3261 C CA . ILE A 1 431 ? 0.435 -2.588 -10.734 1.00 98.81 431 ILE A CA 1
ATOM 3262 C C . ILE A 1 431 ? -0.969 -2.521 -11.346 1.00 98.81 431 ILE A C 1
ATOM 3264 O O . ILE A 1 431 ? -1.195 -3.092 -12.412 1.00 98.81 431 ILE A O 1
ATOM 3268 N N . GLY A 1 432 ? -1.911 -1.827 -10.707 1.00 98.38 432 GLY A N 1
ATOM 3269 C CA . GLY A 1 432 ? -3.263 -1.639 -11.233 1.00 98.38 432 GLY A CA 1
ATOM 3270 C C . GLY A 1 432 ? -3.276 -0.849 -12.545 1.00 98.38 432 GLY A C 1
ATOM 3271 O O . GLY A 1 432 ? -3.785 -1.378 -13.537 1.00 98.38 432 GLY A O 1
ATOM 3272 N N . PRO A 1 433 ? -2.662 0.353 -12.602 1.00 98.56 433 PRO A N 1
ATOM 3273 C CA . PRO A 1 433 ? -2.481 1.085 -13.855 1.00 98.56 433 PRO A CA 1
ATOM 3274 C C . PRO A 1 433 ? -1.789 0.251 -14.943 1.00 98.56 433 PRO A C 1
ATOM 3276 O O . PRO A 1 433 ? -2.296 0.161 -16.059 1.00 98.56 433 PRO A O 1
ATOM 3279 N N . ALA A 1 434 ? -0.694 -0.444 -14.617 1.00 98.62 434 ALA A N 1
ATOM 3280 C CA . ALA A 1 434 ? 0.015 -1.316 -15.553 1.00 98.62 434 ALA A CA 1
ATOM 3281 C C . ALA A 1 434 ? -0.888 -2.430 -16.093 1.00 98.62 434 ALA A C 1
ATOM 3283 O O . ALA A 1 434 ? -0.916 -2.670 -17.298 1.00 98.62 434 ALA A O 1
ATOM 3284 N N . ARG A 1 435 ? -1.666 -3.091 -15.227 1.00 98.44 435 ARG A N 1
ATOM 3285 C CA . ARG A 1 435 ? -2.609 -4.135 -15.638 1.00 98.44 435 ARG A CA 1
ATOM 3286 C C . ARG A 1 435 ? -3.634 -3.600 -16.632 1.00 98.44 435 ARG A C 1
ATOM 3288 O O . ARG A 1 435 ? -3.862 -4.231 -17.662 1.00 98.44 435 ARG A O 1
ATOM 3295 N N . ASP A 1 436 ? -4.223 -2.444 -16.348 1.00 98.06 436 ASP A N 1
ATOM 3296 C CA . ASP A 1 436 ? -5.192 -1.806 -17.238 1.00 98.06 436 ASP A CA 1
ATOM 3297 C C . ASP A 1 436 ? -4.576 -1.402 -18.582 1.00 98.06 436 ASP A C 1
ATOM 3299 O O . ASP A 1 436 ? -5.177 -1.638 -19.632 1.00 98.06 436 ASP A O 1
ATOM 3303 N N . LEU A 1 437 ? -3.365 -0.843 -18.568 1.00 98.50 437 LEU A N 1
ATOM 3304 C CA . LEU A 1 437 ? -2.639 -0.469 -19.780 1.00 98.50 437 LEU A CA 1
ATOM 3305 C C . LEU A 1 437 ? -2.263 -1.697 -20.622 1.00 98.50 437 LEU A C 1
ATOM 3307 O O . LEU A 1 437 ? -2.389 -1.650 -21.845 1.00 98.50 437 LEU A O 1
ATOM 3311 N N . ILE A 1 438 ? -1.855 -2.806 -19.998 1.00 98.62 438 ILE A N 1
ATOM 3312 C CA . ILE A 1 438 ? -1.534 -4.063 -20.693 1.00 98.62 438 ILE A CA 1
ATOM 3313 C C . ILE A 1 438 ? -2.787 -4.660 -21.342 1.00 98.62 438 ILE A C 1
ATOM 3315 O O . ILE A 1 438 ? -2.771 -4.984 -22.533 1.00 98.62 438 ILE A O 1
ATOM 3319 N N . LEU A 1 439 ? -3.891 -4.757 -20.594 1.00 97.94 439 LEU A N 1
ATOM 3320 C CA . LEU A 1 439 ? -5.175 -5.246 -21.112 1.00 97.94 439 LEU A CA 1
ATOM 3321 C C . LEU A 1 439 ? -5.736 -4.332 -22.215 1.00 97.94 439 LEU A C 1
ATOM 3323 O O . LEU A 1 439 ? -6.347 -4.809 -23.168 1.00 97.94 439 LEU A O 1
ATOM 3327 N N . GLY A 1 440 ? -5.484 -3.023 -22.118 1.00 97.88 440 GLY A N 1
ATOM 3328 C CA . GLY A 1 440 ? -5.829 -2.014 -23.123 1.00 97.88 440 GLY A CA 1
ATOM 3329 C C . GLY A 1 440 ? -4.855 -1.913 -24.303 1.00 97.88 440 GLY A C 1
ATOM 3330 O O . GLY A 1 440 ? -4.999 -1.023 -25.142 1.00 97.88 440 GLY A O 1
ATOM 3331 N N . ASN A 1 441 ? -3.862 -2.801 -24.383 1.00 97.12 441 ASN A N 1
ATOM 3332 C CA . ASN A 1 441 ? -2.818 -2.831 -25.406 1.00 97.12 441 ASN A CA 1
ATOM 3333 C C . ASN A 1 441 ? -1.944 -1.564 -25.515 1.00 97.12 441 ASN A C 1
ATOM 3335 O O . ASN A 1 441 ? -1.428 -1.278 -26.593 1.00 97.12 441 ASN A O 1
ATOM 3339 N N . LYS A 1 442 ? -1.790 -0.797 -24.434 1.00 97.94 442 LYS A N 1
ATOM 3340 C CA . LYS A 1 442 ? -1.005 0.450 -24.401 1.00 97.94 442 LYS A CA 1
ATOM 3341 C C . LYS A 1 442 ? 0.451 0.241 -24.001 1.00 97.94 442 LYS A C 1
ATOM 3343 O O . LYS A 1 442 ? 1.309 0.975 -24.471 1.00 97.94 442 LYS A O 1
ATOM 3348 N N . VAL A 1 443 ? 0.710 -0.763 -23.169 1.00 97.62 443 VAL A N 1
ATOM 3349 C CA . VAL A 1 443 ? 2.054 -1.226 -22.802 1.00 97.62 443 VAL A CA 1
ATOM 3350 C C . VAL A 1 443 ? 2.086 -2.754 -22.876 1.00 97.62 443 VAL A C 1
ATOM 3352 O O . VAL A 1 443 ? 1.041 -3.408 -22.903 1.00 97.62 443 VAL A O 1
ATOM 3355 N N . ASN A 1 444 ? 3.272 -3.339 -22.944 1.00 97.62 444 ASN A N 1
ATOM 3356 C CA . ASN A 1 444 ? 3.488 -4.780 -23.027 1.00 97.62 444 ASN A CA 1
ATOM 3357 C C . ASN A 1 444 ? 4.182 -5.334 -21.786 1.00 97.62 444 ASN A C 1
ATOM 3359 O O . ASN A 1 444 ? 3.864 -6.451 -21.377 1.00 97.62 444 ASN A O 1
ATOM 3363 N N . GLN A 1 445 ? 5.122 -4.587 -21.210 1.00 97.56 445 GLN A N 1
ATOM 3364 C CA . GLN A 1 445 ? 5.947 -5.058 -20.108 1.00 97.56 445 GLN A CA 1
ATOM 3365 C C . GLN A 1 445 ? 6.414 -3.929 -19.193 1.00 97.56 445 GLN A C 1
ATOM 3367 O O . GLN A 1 445 ? 6.912 -2.892 -19.632 1.00 97.56 445 GLN A O 1
ATOM 3372 N N . VAL A 1 446 ? 6.246 -4.163 -17.895 1.00 98.50 446 VAL A N 1
ATOM 3373 C CA . VAL A 1 446 ? 6.528 -3.209 -16.825 1.00 98.50 446 VAL A CA 1
ATOM 3374 C C . VAL A 1 446 ? 7.381 -3.898 -15.772 1.00 98.50 446 VAL A C 1
ATOM 3376 O O . VAL A 1 446 ? 7.056 -5.005 -15.339 1.00 98.50 446 VAL A O 1
ATOM 3379 N N . MET A 1 447 ? 8.446 -3.237 -15.327 1.00 98.69 447 MET A N 1
ATOM 3380 C CA . MET A 1 447 ? 9.256 -3.711 -14.210 1.00 98.69 447 MET A CA 1
ATOM 3381 C C . MET A 1 447 ? 8.858 -2.990 -12.917 1.00 98.69 447 MET A C 1
ATOM 3383 O O . MET A 1 447 ? 8.897 -1.761 -12.841 1.00 98.69 447 MET A O 1
ATOM 3387 N N . ILE A 1 448 ? 8.494 -3.766 -11.897 1.00 98.62 448 ILE A N 1
ATOM 3388 C CA . ILE A 1 448 ? 8.167 -3.292 -10.546 1.00 98.62 448 ILE A CA 1
ATOM 3389 C C . ILE A 1 448 ? 9.380 -3.511 -9.650 1.00 98.62 448 ILE A C 1
ATOM 3391 O O . ILE A 1 448 ? 9.934 -4.611 -9.638 1.00 98.62 448 ILE A O 1
ATOM 3395 N N . ILE A 1 449 ? 9.789 -2.482 -8.908 1.00 97.94 449 ILE A N 1
ATOM 3396 C CA . ILE A 1 449 ? 11.009 -2.488 -8.098 1.00 97.94 449 ILE A CA 1
ATOM 3397 C C . ILE A 1 449 ? 10.683 -2.047 -6.669 1.00 97.94 449 ILE A C 1
ATOM 3399 O O . ILE A 1 449 ? 10.180 -0.945 -6.443 1.00 97.94 449 ILE A O 1
ATOM 3403 N N . GLY A 1 450 ? 11.028 -2.899 -5.705 1.00 95.56 450 GLY A N 1
ATOM 3404 C CA . GLY A 1 450 ? 10.934 -2.624 -4.274 1.00 95.56 450 GLY A CA 1
ATOM 3405 C C . GLY A 1 450 ? 12.326 -2.561 -3.660 1.00 95.56 450 GLY A C 1
ATOM 3406 O O . GLY A 1 450 ? 13.157 -3.430 -3.924 1.00 95.56 450 GLY A O 1
ATOM 3407 N N . LYS A 1 451 ? 12.583 -1.539 -2.841 1.00 92.62 451 LYS A N 1
ATOM 3408 C CA . LYS A 1 451 ? 13.863 -1.316 -2.154 1.00 92.62 451 LYS A CA 1
ATOM 3409 C C . LYS A 1 451 ? 13.605 -0.948 -0.700 1.00 92.62 451 LYS A C 1
ATOM 3411 O O . LYS A 1 451 ? 12.812 -0.057 -0.432 1.00 92.62 451 LYS A O 1
ATOM 3416 N N . GLY A 1 452 ? 14.264 -1.625 0.230 1.00 88.75 452 GLY A N 1
ATOM 3417 C CA . GLY A 1 452 ? 14.104 -1.458 1.669 1.00 88.75 452 GLY A CA 1
ATOM 3418 C C . GLY A 1 452 ? 15.432 -1.151 2.358 1.00 88.75 452 GLY A C 1
ATOM 3419 O O . GLY A 1 452 ? 16.466 -1.746 2.065 1.00 88.75 452 GLY A O 1
ATOM 3420 N N . SER A 1 453 ? 15.404 -0.230 3.315 1.00 86.62 453 SER A N 1
ATOM 3421 C CA . SER A 1 453 ? 16.575 0.178 4.098 1.00 86.62 453 SER A CA 1
ATOM 3422 C C . SER A 1 453 ? 16.702 -0.655 5.379 1.00 86.62 453 SER A C 1
ATOM 3424 O O . SER A 1 453 ? 16.350 -0.185 6.462 1.00 86.62 453 SER A O 1
ATOM 3426 N N . LEU A 1 454 ? 17.210 -1.894 5.287 1.00 81.69 454 LEU A N 1
ATOM 3427 C CA . LEU A 1 454 ? 17.280 -2.803 6.451 1.00 81.69 454 LEU A CA 1
ATOM 3428 C C . LEU A 1 454 ? 18.148 -2.262 7.601 1.00 81.69 454 LEU A C 1
ATOM 3430 O O . LEU A 1 454 ? 17.936 -2.616 8.764 1.00 81.69 454 LEU A O 1
ATOM 3434 N N . PHE A 1 455 ? 19.107 -1.381 7.302 1.00 80.50 455 PHE A N 1
ATOM 3435 C CA . PHE A 1 455 ? 20.016 -0.798 8.292 1.00 80.50 455 PHE A CA 1
ATOM 3436 C C . PHE A 1 455 ? 19.333 0.030 9.386 1.00 80.50 455 PHE A C 1
ATOM 3438 O O . PHE A 1 455 ? 19.938 0.290 10.432 1.00 80.50 455 PHE A O 1
ATOM 3445 N N . LEU A 1 456 ? 18.070 0.415 9.192 1.00 81.94 456 LEU A N 1
ATOM 3446 C CA . LEU A 1 456 ? 17.265 1.067 10.223 1.00 81.94 456 LEU A CA 1
ATOM 3447 C C . LEU A 1 456 ? 17.044 0.155 11.435 1.00 81.94 456 LEU A C 1
ATOM 3449 O O . LEU A 1 456 ? 17.097 0.629 12.566 1.00 81.94 456 LEU A O 1
ATOM 3453 N N . GLY A 1 457 ? 16.909 -1.156 11.211 1.00 84.75 457 GLY A N 1
ATOM 3454 C CA . GLY A 1 457 ? 16.767 -2.148 12.280 1.00 84.75 457 GLY A CA 1
ATOM 3455 C C . GLY A 1 457 ? 18.058 -2.434 13.056 1.00 84.75 457 GLY A C 1
ATOM 3456 O O . GLY A 1 457 ? 18.025 -3.1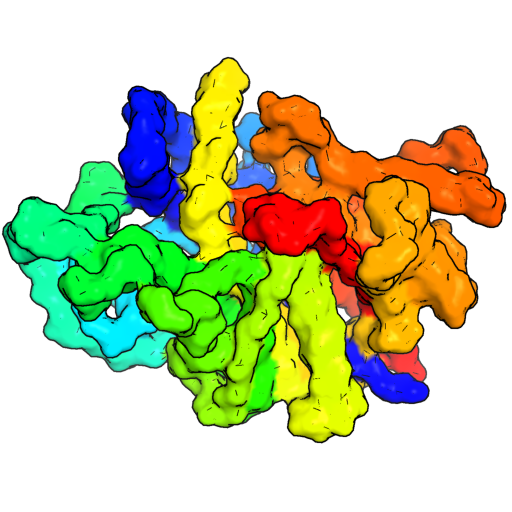96 14.015 1.00 84.75 457 GLY A O 1
ATOM 3457 N N . LYS A 1 458 ? 19.202 -1.858 12.648 1.00 87.62 458 LYS A N 1
ATOM 3458 C CA . LYS A 1 458 ? 20.529 -2.040 13.276 1.00 87.62 458 LYS A CA 1
ATOM 3459 C C . LYS A 1 458 ? 21.021 -3.498 13.365 1.00 87.62 458 LYS A C 1
ATOM 3461 O O . LYS A 1 458 ? 21.928 -3.783 14.140 1.00 87.62 458 LYS A O 1
ATOM 3466 N N . LEU A 1 459 ? 20.479 -4.401 12.542 1.00 89.44 459 LEU A N 1
ATOM 3467 C CA . LEU A 1 459 ? 20.919 -5.804 12.441 1.00 89.44 459 LEU A CA 1
ATOM 3468 C C . LEU A 1 459 ? 21.920 -6.045 11.303 1.00 89.44 459 LEU A C 1
ATOM 3470 O O . LEU A 1 459 ? 22.748 -6.947 11.371 1.00 89.44 459 LEU A O 1
ATOM 3474 N N . THR A 1 460 ? 21.847 -5.238 10.249 1.00 88.12 460 THR A N 1
ATOM 3475 C CA . THR A 1 460 ? 22.716 -5.305 9.071 1.00 88.12 460 THR A CA 1
ATOM 3476 C C . THR A 1 460 ? 22.972 -3.892 8.552 1.00 88.12 460 THR A C 1
ATOM 3478 O O . THR A 1 460 ? 22.269 -2.963 8.936 1.00 88.12 460 THR A O 1
ATOM 3481 N N . ARG A 1 461 ? 23.978 -3.706 7.696 1.00 84.88 461 ARG A N 1
ATOM 3482 C CA . ARG A 1 461 ? 24.184 -2.453 6.942 1.00 84.88 461 ARG A CA 1
ATOM 3483 C C . ARG A 1 461 ? 23.641 -2.528 5.514 1.00 84.88 461 ARG A C 1
ATOM 3485 O O . ARG A 1 461 ? 23.692 -1.538 4.799 1.00 84.88 461 ARG A O 1
ATOM 3492 N N . LEU A 1 462 ? 23.151 -3.698 5.111 1.00 84.88 462 LEU A N 1
ATOM 3493 C CA . LEU A 1 462 ? 22.659 -3.935 3.762 1.00 84.88 462 LEU A CA 1
ATOM 3494 C C . LEU A 1 462 ? 21.306 -3.253 3.533 1.00 84.88 462 LEU A C 1
ATOM 3496 O O . LEU A 1 462 ? 20.537 -3.005 4.465 1.00 84.88 462 LEU A O 1
ATOM 3500 N N . TYR A 1 463 ? 21.020 -2.996 2.264 1.00 85.50 463 TYR A N 1
ATOM 3501 C CA . TYR A 1 463 ? 19.662 -2.787 1.782 1.00 85.50 463 TYR A CA 1
ATOM 3502 C C . TYR A 1 463 ? 18.997 -4.148 1.544 1.00 85.50 463 TYR A C 1
ATOM 3504 O O . TYR A 1 463 ? 19.651 -5.189 1.602 1.00 85.50 463 TYR A O 1
ATOM 3512 N N . ASP A 1 464 ? 17.705 -4.144 1.266 1.00 89.81 464 ASP A N 1
ATOM 3513 C CA . ASP A 1 464 ? 17.044 -5.248 0.579 1.00 89.81 464 ASP A CA 1
ATOM 3514 C C . ASP A 1 464 ? 16.421 -4.712 -0.695 1.00 89.81 464 ASP A C 1
ATOM 3516 O O . ASP A 1 464 ? 15.986 -3.558 -0.735 1.00 89.81 464 ASP A O 1
ATOM 3520 N N . ALA A 1 465 ? 16.390 -5.521 -1.742 1.00 92.19 465 ALA A N 1
ATOM 3521 C CA . ALA A 1 465 ? 15.746 -5.114 -2.972 1.00 92.19 465 ALA A CA 1
ATOM 3522 C C . ALA A 1 465 ? 15.370 -6.303 -3.847 1.00 92.19 465 ALA A C 1
ATOM 3524 O O . ALA A 1 465 ? 16.130 -7.266 -4.007 1.00 92.19 465 ALA A O 1
ATOM 3525 N N . LEU A 1 466 ? 14.209 -6.169 -4.480 1.00 95.94 466 LEU A N 1
ATOM 3526 C CA . LEU A 1 466 ? 13.662 -7.145 -5.403 1.00 95.94 466 LEU A CA 1
ATOM 3527 C C . LEU A 1 466 ? 13.006 -6.429 -6.582 1.00 95.94 466 LEU A C 1
ATOM 3529 O O . LEU A 1 466 ? 12.411 -5.360 -6.423 1.00 95.94 466 LEU A O 1
ATOM 3533 N N . SER A 1 467 ? 13.079 -7.037 -7.758 1.00 97.75 467 SER A N 1
ATOM 3534 C CA . SER A 1 467 ? 12.330 -6.601 -8.928 1.00 97.75 467 SER A CA 1
ATOM 3535 C C . SER A 1 467 ? 11.611 -7.772 -9.585 1.00 97.75 467 SER A C 1
ATOM 3537 O O . SER A 1 467 ? 12.045 -8.925 -9.519 1.00 97.75 467 SER A O 1
ATOM 3539 N N . LEU A 1 468 ? 10.495 -7.471 -10.238 1.00 97.81 468 LEU A N 1
ATOM 3540 C CA . LEU A 1 468 ? 9.760 -8.426 -11.057 1.00 97.81 468 LEU A CA 1
ATOM 3541 C C . LEU A 1 468 ? 9.248 -7.753 -12.325 1.00 97.81 468 LEU A C 1
ATOM 3543 O O . LEU A 1 468 ? 9.025 -6.542 -12.352 1.00 97.81 468 LEU A O 1
ATOM 3547 N N . ILE A 1 469 ? 9.044 -8.552 -13.369 1.00 98.50 469 ILE A N 1
ATOM 3548 C CA . ILE A 1 469 ? 8.466 -8.093 -14.631 1.00 98.50 469 ILE A CA 1
ATOM 3549 C C . ILE A 1 469 ? 7.032 -8.606 -14.720 1.00 98.50 469 ILE A C 1
ATOM 3551 O O . ILE A 1 469 ? 6.781 -9.811 -14.623 1.00 98.50 469 ILE A O 1
ATOM 3555 N N . ILE A 1 470 ? 6.107 -7.675 -14.928 1.00 98.31 470 ILE A N 1
ATOM 3556 C CA . ILE A 1 470 ? 4.727 -7.953 -15.311 1.00 98.31 470 ILE A CA 1
ATOM 3557 C C . ILE A 1 470 ? 4.651 -7.794 -16.822 1.00 98.31 470 ILE A C 1
ATOM 3559 O O . ILE A 1 470 ? 5.053 -6.764 -17.361 1.00 98.31 470 ILE A O 1
ATOM 3563 N N . GLN A 1 471 ? 4.141 -8.810 -17.506 1.00 97.75 471 GLN A N 1
ATOM 3564 C CA . GLN A 1 471 ? 4.111 -8.852 -18.961 1.00 97.75 471 GLN A CA 1
ATOM 3565 C C . GLN A 1 471 ? 2.724 -9.239 -19.463 1.00 97.75 471 GLN A C 1
ATOM 3567 O O . GLN A 1 471 ? 1.996 -9.994 -18.822 1.00 97.75 471 GLN A O 1
ATOM 3572 N N . ARG A 1 472 ? 2.359 -8.737 -20.640 1.00 97.81 472 ARG A N 1
ATOM 3573 C CA . ARG A 1 472 ? 1.208 -9.213 -21.404 1.00 97.81 472 ARG A CA 1
ATOM 3574 C C . ARG A 1 472 ? 1.200 -10.739 -21.483 1.00 97.81 472 ARG A C 1
ATOM 3576 O O . ARG A 1 472 ? 2.215 -11.351 -21.808 1.00 97.81 472 ARG A O 1
ATOM 3583 N N . ASN A 1 473 ? 0.035 -11.330 -21.237 1.00 96.62 473 ASN A N 1
ATOM 3584 C CA . ASN A 1 473 ? -0.154 -12.762 -21.408 1.00 96.62 473 ASN A CA 1
ATOM 3585 C C . ASN A 1 473 ? 0.041 -13.144 -22.891 1.00 96.62 473 ASN A C 1
ATOM 3587 O O . ASN A 1 473 ? -0.627 -12.551 -23.751 1.00 96.62 473 ASN A O 1
ATOM 3591 N N . PRO A 1 474 ? 0.974 -14.052 -23.228 1.00 89.56 474 PRO A N 1
ATOM 3592 C CA . PRO A 1 474 ? 1.092 -14.557 -24.587 1.00 89.56 474 PRO A CA 1
ATOM 3593 C C . PRO A 1 474 ? -0.169 -15.359 -24.933 1.00 89.56 474 PRO A C 1
ATOM 3595 O O . PRO A 1 474 ? -0.603 -16.195 -24.149 1.00 89.56 474 PRO A O 1
ATOM 3598 N N . LYS A 1 475 ? -0.765 -15.066 -26.092 1.00 64.06 475 LYS A N 1
ATOM 3599 C CA . LYS A 1 475 ? -1.982 -15.742 -26.565 1.00 64.06 475 LYS A CA 1
ATOM 3600 C C . LYS A 1 475 ? -1.825 -17.255 -26.681 1.00 64.06 475 LYS A C 1
ATOM 3602 O O . LYS A 1 475 ? -0.729 -17.698 -27.096 1.00 64.06 475 LYS A O 1
#